Protein AF-A0AAW0X710-F1 (afdb_monomer_lite)

Foldseek 3Di:
DLVVLLCCQQPPQPPVSNVVSLVVLLVVCQVCVVVLLVVDDLVNLLVSLVGPHNNLSNLSSVLSSCLSVVVPPVSLLRNLVRVLVSVLVSCVVVLLDLSSLLSVLVSCVSRVSNQDDQVCLLVSLLSNLVSQQNHDADPDPVSVVSLVSNLSSNVVSVVSHDPVSVLVSVVSLLCSQLDPPPPDGGHLSSLSNLLSDDLVVLLVVLLVQLPDPPRDLSSLLSNLLSLLVSLLSPLVSLVSSLSNNLSNCLSCQQQVVNVSLLVCLQVRLLVLLVSCVPLSSLVSSLSNNLLSLLLVLPDCVSVLVCLVSLLVLLVSLVVVPDPSSVVSNQSVLQSLLLSCVSPDDCCVSCVSVVVSSVVYDHDDPVVSVVSSVVSHRHHPPDDDDDDDDDDPDDDDDDDDDDDDDDDDDDDDDDDPDPPPPVVVVVVVVVVVVPD

Structure (mmCIF, N/CA/C/O backbone):
data_AF-A0AAW0X710-F1
#
_entry.id   AF-A0AAW0X710-F1
#
loop_
_atom_site.group_PDB
_atom_site.id
_atom_site.type_symbol
_atom_site.label_atom_id
_atom_site.label_alt_id
_atom_site.label_comp_id
_atom_site.label_asym_id
_atom_site.label_entity_id
_atom_site.label_seq_id
_atom_site.pdbx_PDB_ins_code
_atom_site.Cartn_x
_atom_site.Cartn_y
_atom_site.Cartn_z
_atom_site.occupancy
_atom_site.B_iso_or_equiv
_atom_site.auth_seq_id
_atom_site.auth_comp_id
_atom_site.auth_asym_id
_atom_site.auth_atom_id
_atom_site.pdbx_PDB_model_num
ATOM 1 N N . ILE A 1 1 ? 33.910 1.035 -27.525 1.00 88.00 1 ILE A N 1
ATOM 2 C CA . ILE A 1 1 ? 33.482 1.580 -26.210 1.00 88.00 1 ILE A CA 1
ATOM 3 C C . ILE A 1 1 ? 32.052 1.187 -25.909 1.00 88.00 1 ILE A C 1
ATOM 5 O O . ILE A 1 1 ? 31.868 0.523 -24.904 1.00 88.00 1 ILE A O 1
ATOM 9 N N . PHE A 1 2 ? 31.072 1.508 -26.765 1.00 93.44 2 PHE A N 1
ATOM 10 C CA . PHE A 1 2 ? 29.702 1.021 -26.560 1.00 93.44 2 PHE A CA 1
ATOM 11 C C . PHE A 1 2 ? 29.637 -0.508 -26.406 1.00 93.44 2 PHE A C 1
ATOM 13 O O . PHE A 1 2 ? 29.078 -0.965 -25.413 1.00 93.44 2 PHE A O 1
ATOM 20 N N . ASP A 1 3 ? 30.299 -1.275 -27.284 1.00 93.25 3 ASP A N 1
ATOM 21 C CA . ASP A 1 3 ? 30.395 -2.740 -27.144 1.00 93.25 3 ASP A CA 1
ATOM 22 C C . ASP A 1 3 ? 31.046 -3.153 -25.822 1.00 93.25 3 ASP A C 1
ATOM 24 O O . ASP A 1 3 ? 30.472 -3.925 -25.072 1.00 93.25 3 ASP A O 1
ATOM 28 N N . THR A 1 4 ? 32.193 -2.565 -25.477 1.00 94.06 4 THR A N 1
ATOM 29 C CA . THR A 1 4 ? 32.912 -2.857 -24.227 1.00 94.06 4 THR A CA 1
ATOM 30 C C . THR A 1 4 ? 32.056 -2.599 -22.983 1.00 94.06 4 THR A C 1
ATOM 32 O O . THR A 1 4 ? 32.053 -3.401 -22.055 1.00 94.06 4 THR A O 1
ATOM 35 N N . CYS A 1 5 ? 31.302 -1.495 -22.947 1.00 94.19 5 CYS A N 1
ATOM 36 C CA . CYS A 1 5 ? 30.387 -1.198 -21.844 1.00 94.19 5 CYS A CA 1
ATOM 37 C C . CYS A 1 5 ? 29.271 -2.246 -21.746 1.00 94.19 5 CYS A C 1
ATOM 39 O O . CYS A 1 5 ? 28.930 -2.679 -20.647 1.00 94.19 5 CYS A O 1
ATOM 41 N N . VAL A 1 6 ? 28.716 -2.661 -22.888 1.00 93.62 6 VAL A N 1
ATOM 42 C CA . VAL A 1 6 ? 27.677 -3.695 -22.952 1.00 93.62 6 VAL A CA 1
ATOM 43 C C . VAL A 1 6 ? 28.229 -5.058 -22.538 1.00 93.62 6 VAL A C 1
ATOM 45 O O . VAL A 1 6 ? 27.596 -5.729 -21.735 1.00 93.62 6 VAL A O 1
ATOM 48 N N . GLU A 1 7 ? 29.419 -5.442 -22.997 1.00 93.38 7 GLU A N 1
ATOM 49 C CA . GLU A 1 7 ? 30.094 -6.680 -22.594 1.00 93.38 7 GLU A CA 1
ATOM 50 C C . GLU A 1 7 ? 30.305 -6.729 -21.079 1.00 93.38 7 GLU A C 1
ATOM 52 O O . GLU A 1 7 ? 29.999 -7.743 -20.451 1.00 93.38 7 GLU A O 1
ATOM 57 N N . ILE A 1 8 ? 30.751 -5.621 -20.472 1.00 93.06 8 ILE A N 1
ATOM 58 C CA . ILE A 1 8 ? 30.878 -5.515 -19.013 1.00 93.06 8 ILE A CA 1
ATOM 59 C C . ILE A 1 8 ? 29.517 -5.733 -18.338 1.00 93.06 8 ILE A C 1
ATOM 61 O O . ILE A 1 8 ? 29.423 -6.489 -17.374 1.00 93.06 8 ILE A O 1
ATOM 65 N N . LEU A 1 9 ? 28.455 -5.120 -18.866 1.00 91.25 9 LEU A N 1
ATOM 66 C CA . LEU A 1 9 ? 27.101 -5.252 -18.328 1.00 91.25 9 LEU A CA 1
ATOM 67 C C . LEU A 1 9 ? 26.531 -6.668 -18.452 1.00 91.25 9 LEU A C 1
ATOM 69 O O . LEU A 1 9 ? 25.836 -7.117 -17.543 1.00 91.25 9 LEU A O 1
ATOM 73 N N . THR A 1 10 ? 26.789 -7.369 -19.555 1.00 91.19 10 THR A N 1
ATOM 74 C CA . THR A 1 10 ? 26.154 -8.663 -19.832 1.00 91.19 10 THR A CA 1
ATOM 75 C C . THR A 1 10 ? 26.964 -9.860 -19.348 1.00 91.19 10 THR A C 1
ATOM 77 O O . THR A 1 10 ? 26.363 -10.886 -19.041 1.00 91.19 10 THR A O 1
ATOM 80 N N . LEU A 1 11 ? 28.297 -9.759 -19.290 1.00 87.25 11 LEU A N 1
ATOM 81 C CA . LEU A 1 11 ? 29.185 -10.899 -19.020 1.00 87.25 11 LEU A CA 1
ATOM 82 C C . LEU A 1 11 ? 29.762 -10.917 -17.602 1.00 87.25 11 LEU A C 1
ATOM 84 O O . LEU A 1 11 ? 30.153 -11.983 -17.131 1.00 87.25 11 LEU A O 1
ATOM 88 N N . TYR A 1 12 ? 29.832 -9.773 -16.918 1.00 84.19 12 TYR A N 1
ATOM 89 C CA . TYR A 1 12 ? 30.481 -9.679 -15.611 1.00 84.19 12 TYR A CA 1
ATOM 90 C C . TYR A 1 12 ? 29.456 -9.489 -14.492 1.00 84.19 12 TYR A C 1
ATOM 92 O O . TYR A 1 12 ? 28.611 -8.599 -14.541 1.00 84.19 12 TYR A O 1
ATOM 100 N N . GLU A 1 13 ? 29.573 -10.283 -13.428 1.00 82.19 13 GLU A N 1
ATOM 101 C CA . GLU A 1 13 ? 28.696 -10.200 -12.247 1.00 82.19 13 GLU A CA 1
ATOM 102 C C . GLU A 1 13 ? 29.095 -9.079 -11.268 1.00 82.19 13 GLU A C 1
ATOM 104 O O . GLU A 1 13 ? 28.418 -8.839 -10.270 1.00 82.19 13 GLU A O 1
ATOM 109 N N . ASN A 1 14 ? 30.205 -8.378 -11.522 1.00 87.81 14 ASN A N 1
ATOM 110 C CA . ASN A 1 14 ? 30.657 -7.300 -10.650 1.00 87.81 14 ASN A CA 1
ATOM 111 C C . ASN A 1 14 ? 29.791 -6.045 -10.843 1.00 87.81 14 ASN A C 1
ATOM 113 O O . ASN A 1 14 ? 29.963 -5.299 -11.810 1.00 87.81 14 ASN A O 1
ATOM 117 N N . GLU A 1 15 ? 28.908 -5.789 -9.878 1.00 85.56 15 GLU A N 1
ATOM 118 C CA . GLU A 1 15 ? 27.978 -4.657 -9.913 1.00 85.56 15 GLU A CA 1
ATOM 119 C C . GLU A 1 15 ? 28.694 -3.299 -10.024 1.00 85.56 15 GLU A C 1
ATOM 121 O O . GLU A 1 15 ? 28.247 -2.427 -10.764 1.00 85.56 15 GLU A O 1
ATOM 126 N N . GLY A 1 16 ? 29.840 -3.119 -9.357 1.00 89.88 16 GLY A N 1
ATOM 127 C CA . GLY A 1 16 ? 30.610 -1.872 -9.418 1.00 89.88 16 GLY A CA 1
ATOM 128 C C . GLY A 1 16 ? 31.185 -1.599 -10.811 1.00 89.88 16 GLY A C 1
ATOM 129 O O . GLY A 1 16 ? 31.091 -0.481 -11.319 1.00 89.88 16 GLY A O 1
ATOM 130 N N . ALA A 1 17 ? 31.725 -2.628 -11.469 1.00 91.12 17 ALA A N 1
ATOM 131 C CA . ALA A 1 17 ? 32.200 -2.523 -12.848 1.00 91.12 17 ALA A CA 1
ATOM 132 C C . ALA A 1 17 ? 31.044 -2.242 -13.821 1.00 91.12 17 ALA A C 1
ATOM 134 O O . ALA A 1 17 ? 31.173 -1.392 -14.702 1.00 91.12 17 ALA A O 1
ATOM 135 N N . ALA A 1 18 ? 29.899 -2.899 -13.628 1.00 91.94 18 ALA A N 1
ATOM 136 C CA . ALA A 1 18 ? 28.701 -2.675 -14.429 1.00 91.94 18 ALA A CA 1
ATOM 137 C C . ALA A 1 18 ? 28.148 -1.246 -14.256 1.00 91.94 18 ALA A C 1
ATOM 139 O O . ALA A 1 18 ? 27.819 -0.587 -15.241 1.00 91.94 18 ALA A O 1
ATOM 140 N N . GLN A 1 19 ? 28.120 -0.707 -13.034 1.00 92.81 19 GLN A N 1
ATOM 141 C CA . GLN A 1 19 ? 27.731 0.686 -12.783 1.00 92.81 19 GLN A CA 1
ATOM 142 C C . GLN A 1 19 ? 28.666 1.682 -13.489 1.00 92.81 19 GLN A C 1
ATOM 144 O O . GLN A 1 19 ? 28.195 2.617 -14.142 1.00 92.81 19 GLN A O 1
ATOM 149 N N . LEU A 1 20 ? 29.984 1.461 -13.423 1.00 93.94 20 LEU A N 1
ATOM 150 C CA . LEU A 1 20 ? 30.962 2.278 -14.149 1.00 93.94 20 LEU A CA 1
ATOM 151 C C . LEU A 1 20 ? 30.779 2.176 -15.668 1.00 93.94 20 LEU A C 1
ATOM 153 O O . LEU A 1 20 ? 30.904 3.182 -16.365 1.00 93.94 20 LEU A O 1
ATOM 157 N N . ALA A 1 21 ? 30.439 0.992 -16.181 1.00 95.25 21 ALA A N 1
ATOM 158 C CA . ALA A 1 21 ? 30.161 0.791 -17.597 1.00 95.25 21 ALA A CA 1
ATOM 159 C C . ALA A 1 21 ? 28.932 1.585 -18.066 1.00 95.25 21 ALA A C 1
ATOM 161 O O . ALA A 1 21 ? 28.996 2.198 -19.130 1.00 95.25 21 ALA A O 1
ATOM 162 N N . VAL A 1 22 ? 27.856 1.646 -17.269 1.00 95.19 22 VAL A N 1
ATOM 163 C CA . VAL A 1 22 ? 26.679 2.490 -17.561 1.00 95.19 22 VAL A CA 1
ATOM 164 C C . VAL A 1 22 ? 27.053 3.972 -17.577 1.00 95.19 22 VAL A C 1
ATOM 166 O O . VAL A 1 22 ? 26.661 4.692 -18.493 1.00 95.19 22 VAL A O 1
ATOM 169 N N . PHE A 1 23 ? 27.837 4.431 -16.597 1.00 94.31 23 PHE A N 1
ATOM 170 C CA . PHE A 1 23 ? 28.281 5.825 -16.536 1.00 94.31 23 PHE A CA 1
ATOM 171 C C . PHE A 1 23 ? 29.143 6.205 -17.748 1.00 94.31 23 PHE A C 1
ATOM 173 O O . PHE A 1 23 ? 28.894 7.218 -18.405 1.00 94.31 23 PHE A O 1
ATOM 180 N N . ALA A 1 24 ? 30.122 5.361 -18.085 1.00 95.06 24 ALA A N 1
ATOM 181 C CA . ALA A 1 24 ? 30.952 5.544 -19.267 1.00 95.06 24 ALA A CA 1
ATOM 182 C C . ALA A 1 24 ? 30.100 5.539 -20.544 1.00 95.06 24 ALA A C 1
ATOM 184 O O . ALA A 1 24 ? 30.262 6.416 -21.389 1.00 95.06 24 ALA A O 1
ATOM 185 N N . PHE A 1 25 ? 29.144 4.613 -20.664 1.00 96.12 25 PHE A N 1
ATOM 186 C CA . PHE A 1 25 ? 28.232 4.562 -21.803 1.00 96.12 25 PHE A CA 1
ATOM 187 C C . PHE A 1 25 ? 27.437 5.865 -21.955 1.00 96.12 25 PHE A C 1
ATOM 189 O O . PHE A 1 25 ? 27.454 6.443 -23.038 1.00 96.12 25 PHE A O 1
ATOM 196 N N . SER A 1 26 ? 26.790 6.348 -20.887 1.00 94.06 26 SER A N 1
ATOM 197 C CA . SER A 1 26 ? 25.975 7.576 -20.903 1.00 94.06 26 SER A CA 1
ATOM 198 C C . SER A 1 26 ? 26.802 8.799 -21.324 1.00 94.06 26 SER A C 1
ATOM 200 O O . SER A 1 26 ? 26.417 9.540 -22.229 1.00 94.06 26 SER A O 1
ATOM 202 N N . SER A 1 27 ? 28.013 8.952 -20.773 1.00 93.88 27 SER A N 1
ATOM 203 C CA . SER A 1 27 ? 28.917 10.039 -21.166 1.00 93.88 27 SER A CA 1
ATOM 204 C C . SER A 1 27 ? 29.248 10.005 -22.664 1.00 93.88 27 SER A C 1
ATOM 206 O O . SER A 1 27 ? 29.157 11.030 -23.341 1.00 93.88 27 SER A O 1
ATOM 208 N N . TRP A 1 28 ? 29.571 8.832 -23.216 1.00 94.44 28 TRP A N 1
ATOM 209 C CA . TRP A 1 28 ? 29.874 8.692 -24.644 1.00 94.44 28 TRP A CA 1
ATOM 210 C C . TRP A 1 28 ? 28.634 8.859 -25.531 1.00 94.44 28 TRP A C 1
ATOM 212 O O . TRP A 1 28 ? 28.719 9.477 -26.593 1.00 94.44 28 TRP A O 1
ATOM 222 N N . ALA A 1 29 ? 27.477 8.366 -25.091 1.00 93.44 29 ALA A N 1
ATOM 223 C CA . ALA A 1 29 ? 26.203 8.501 -25.790 1.00 93.44 29 ALA A CA 1
ATOM 224 C C . ALA A 1 29 ? 25.830 9.979 -26.007 1.00 93.44 29 ALA A C 1
ATOM 226 O O . ALA A 1 29 ? 25.398 10.352 -27.100 1.00 93.44 29 ALA A O 1
ATOM 227 N N . GLY A 1 30 ? 26.095 10.839 -25.017 1.00 90.62 30 GLY A N 1
ATOM 228 C CA . GLY A 1 30 ? 25.885 12.283 -25.129 1.00 90.62 30 GLY A CA 1
ATOM 229 C C . GLY A 1 30 ? 26.778 12.975 -26.166 1.00 90.62 30 GLY A C 1
ATOM 230 O O . GLY A 1 30 ? 26.324 13.903 -26.838 1.00 90.62 30 GLY A O 1
ATOM 231 N N . HIS A 1 31 ? 28.024 12.519 -26.335 1.00 92.94 31 HIS A N 1
ATOM 232 C CA . HIS A 1 31 ? 28.983 13.111 -27.277 1.00 92.94 31 HIS A CA 1
ATOM 233 C C . HIS A 1 31 ? 28.847 12.583 -28.713 1.00 92.94 31 HIS A C 1
ATOM 235 O O . HIS A 1 31 ? 29.109 13.324 -29.659 1.00 92.94 31 HIS A O 1
ATOM 241 N N . TYR A 1 32 ? 28.418 11.331 -28.895 1.00 93.56 32 TYR A N 1
ATOM 242 C CA . TYR A 1 32 ? 28.423 10.642 -30.191 1.00 93.56 32 TYR A CA 1
ATOM 243 C C . TYR A 1 32 ? 27.023 10.178 -30.622 1.00 93.56 32 TYR A C 1
ATOM 245 O O . TYR A 1 32 ? 26.831 9.021 -30.994 1.00 93.56 32 TYR A O 1
ATOM 253 N N . LYS A 1 33 ? 26.036 11.086 -30.612 1.00 90.81 33 LYS A N 1
ATOM 254 C CA . LYS A 1 33 ? 24.622 10.772 -30.908 1.00 90.81 33 LYS A CA 1
ATOM 255 C C . LYS A 1 33 ? 24.385 10.073 -32.255 1.00 90.81 33 LYS A C 1
ATOM 257 O O . LYS A 1 33 ? 23.572 9.160 -32.321 1.00 90.81 33 LYS A O 1
ATOM 262 N N . SER A 1 34 ? 25.090 10.465 -33.321 1.00 90.12 34 SER A N 1
ATOM 263 C CA . SER A 1 34 ? 24.948 9.823 -34.641 1.00 90.12 34 SER A CA 1
ATOM 264 C C . SER A 1 34 ? 25.376 8.354 -34.616 1.00 90.12 34 SER A C 1
ATOM 266 O O . SER A 1 34 ? 24.656 7.490 -35.096 1.00 90.12 34 SER A O 1
ATOM 268 N N . HIS A 1 35 ? 26.506 8.067 -33.970 1.00 92.75 35 HIS A N 1
ATOM 269 C CA . HIS A 1 35 ? 27.006 6.705 -33.809 1.00 92.75 35 HIS A CA 1
ATOM 270 C C . HIS A 1 35 ? 26.117 5.899 -32.860 1.00 92.75 35 HIS A C 1
ATOM 272 O O . HIS A 1 35 ? 25.929 4.707 -33.064 1.00 92.75 35 HIS A O 1
ATOM 278 N N . LEU A 1 36 ? 25.558 6.541 -31.829 1.00 94.00 36 LEU A N 1
ATOM 279 C CA . LEU A 1 36 ? 24.587 5.917 -30.935 1.00 94.00 36 LEU A CA 1
ATOM 280 C C . LEU A 1 36 ? 23.325 5.488 -31.696 1.00 94.00 36 LEU A C 1
ATOM 282 O O . LEU A 1 36 ? 22.848 4.380 -31.480 1.00 94.00 36 LEU A O 1
ATOM 286 N N . ARG A 1 37 ? 22.815 6.331 -32.600 1.00 92.19 37 ARG A N 1
ATOM 287 C CA . ARG A 1 37 ? 21.672 6.012 -33.470 1.00 92.19 37 ARG A CA 1
ATOM 288 C C . ARG A 1 37 ? 21.919 4.750 -34.295 1.00 92.19 37 ARG A C 1
ATOM 290 O O . ARG A 1 37 ? 21.069 3.869 -34.301 1.00 92.19 37 ARG A O 1
ATOM 297 N N . ASP A 1 38 ? 23.087 4.637 -34.920 1.00 92.31 38 ASP A N 1
ATOM 298 C CA . ASP A 1 38 ? 23.435 3.452 -35.716 1.00 92.31 38 ASP A CA 1
ATOM 299 C C . ASP A 1 38 ? 23.712 2.222 -34.832 1.00 92.31 38 ASP A C 1
ATOM 301 O O . ASP A 1 38 ? 23.514 1.080 -35.247 1.00 92.31 38 ASP A O 1
ATOM 305 N N . TYR A 1 39 ? 24.162 2.448 -33.595 1.00 93.62 39 TYR A N 1
ATOM 306 C CA . TYR A 1 39 ? 24.450 1.395 -32.628 1.00 93.62 39 TYR A CA 1
ATOM 307 C C . TYR A 1 39 ? 23.180 0.788 -32.014 1.00 93.62 39 TYR A C 1
ATOM 309 O O . TYR A 1 39 ? 23.106 -0.425 -31.829 1.00 93.62 39 TYR A O 1
ATOM 317 N N . VAL A 1 40 ? 22.178 1.598 -31.667 1.00 93.38 40 VAL A N 1
ATOM 318 C CA . VAL A 1 40 ? 20.956 1.152 -30.974 1.00 93.38 40 VAL A CA 1
ATOM 319 C C . VAL A 1 40 ? 19.947 0.602 -31.990 1.00 93.38 40 VAL A C 1
ATOM 321 O O . VAL A 1 40 ? 18.949 1.240 -32.315 1.00 93.38 40 VAL A O 1
ATOM 324 N N . THR A 1 41 ? 20.202 -0.611 -32.490 1.00 92.69 41 THR A N 1
ATOM 325 C CA . THR A 1 41 ? 19.262 -1.333 -33.367 1.00 92.69 41 THR A CA 1
ATOM 326 C C . THR A 1 41 ? 18.306 -2.226 -32.566 1.00 92.69 41 THR A C 1
ATOM 328 O O . THR A 1 41 ? 18.670 -2.702 -31.483 1.00 92.69 41 THR A O 1
ATOM 331 N N . PRO A 1 42 ? 17.097 -2.520 -33.082 1.00 92.44 42 PRO A N 1
ATOM 332 C CA . PRO A 1 42 ? 16.150 -3.400 -32.400 1.00 92.44 42 PRO A CA 1
ATOM 333 C C . PRO A 1 42 ? 16.713 -4.794 -32.090 1.00 92.44 42 PRO A C 1
ATOM 335 O O . PRO A 1 42 ? 16.497 -5.297 -30.983 1.00 92.44 42 PRO A O 1
ATOM 338 N N . GLU A 1 43 ? 17.468 -5.414 -33.010 1.00 92.94 43 GLU A N 1
ATOM 339 C CA . GLU A 1 43 ? 18.055 -6.740 -32.759 1.00 92.94 43 GLU A CA 1
ATOM 340 C C . GLU A 1 43 ? 19.077 -6.681 -31.627 1.00 92.94 43 GLU A C 1
ATOM 342 O O . GLU A 1 43 ? 19.087 -7.538 -30.740 1.00 92.94 43 GLU A O 1
ATOM 347 N N . ARG A 1 44 ? 19.916 -5.640 -31.626 1.00 94.12 44 ARG A N 1
ATOM 348 C CA . ARG A 1 44 ? 20.966 -5.485 -30.627 1.00 94.12 44 ARG A CA 1
ATOM 349 C C . ARG A 1 44 ? 20.385 -5.221 -29.246 1.00 94.12 44 ARG A C 1
ATOM 351 O O . ARG A 1 44 ? 20.778 -5.896 -28.299 1.00 94.12 44 ARG A O 1
ATOM 358 N N . VAL A 1 45 ? 19.431 -4.296 -29.115 1.00 94.38 45 VAL A N 1
ATOM 359 C CA . VAL A 1 45 ? 18.794 -4.019 -27.817 1.00 94.38 45 VAL A CA 1
ATOM 360 C C . VAL A 1 45 ? 18.100 -5.271 -27.284 1.00 94.38 45 VAL A C 1
ATOM 362 O O . VAL A 1 45 ? 18.265 -5.607 -26.114 1.00 94.38 45 VAL A O 1
ATOM 365 N N . THR A 1 46 ? 17.394 -6.008 -28.143 1.00 93.56 46 THR A N 1
ATOM 366 C CA . THR A 1 46 ? 16.737 -7.265 -27.756 1.00 93.56 46 THR A CA 1
ATOM 367 C C . THR A 1 46 ? 17.749 -8.307 -27.281 1.00 93.56 46 THR A C 1
ATOM 369 O O . THR A 1 46 ? 17.549 -8.921 -26.236 1.00 93.56 46 THR A O 1
ATOM 372 N N . SER A 1 47 ? 18.866 -8.470 -27.996 1.00 93.56 47 SER A N 1
ATOM 373 C CA . SER A 1 47 ? 19.939 -9.391 -27.608 1.00 93.56 47 SER A CA 1
ATOM 374 C C . SER A 1 47 ? 20.587 -9.010 -26.276 1.00 93.56 47 SER A C 1
ATOM 376 O O . SER A 1 47 ? 20.905 -9.891 -25.482 1.00 93.56 47 SER A O 1
ATOM 378 N N . ILE A 1 48 ? 20.790 -7.716 -26.020 1.00 94.31 48 ILE A N 1
ATOM 379 C CA . ILE A 1 48 ? 21.378 -7.224 -24.766 1.00 94.31 48 ILE A CA 1
ATOM 380 C C . ILE A 1 48 ? 20.412 -7.463 -23.608 1.00 94.31 48 ILE A C 1
ATOM 382 O O . ILE A 1 48 ? 20.796 -8.012 -22.576 1.00 94.31 48 ILE A O 1
ATOM 386 N N . LEU A 1 49 ? 19.142 -7.095 -23.796 1.00 93.81 49 LEU A N 1
ATOM 387 C CA . LEU A 1 49 ? 18.107 -7.298 -22.793 1.00 93.81 49 LEU A CA 1
ATOM 388 C C . LEU A 1 49 ? 17.815 -8.774 -22.553 1.00 93.81 49 LEU A C 1
ATOM 390 O O . LEU A 1 49 ? 17.342 -9.087 -21.477 1.00 93.81 49 LEU A O 1
ATOM 394 N N . ALA A 1 50 ? 18.110 -9.695 -23.471 1.00 90.94 50 ALA A N 1
ATOM 395 C CA . ALA A 1 50 ? 17.950 -11.128 -23.217 1.00 90.94 50 ALA A CA 1
ATOM 396 C C . ALA A 1 50 ? 18.861 -11.646 -22.084 1.00 90.94 50 ALA A C 1
ATOM 398 O O . ALA A 1 50 ? 18.551 -12.673 -21.475 1.00 90.94 50 ALA A O 1
ATOM 399 N N . SER A 1 51 ? 19.946 -10.932 -21.757 1.00 88.88 51 SER A N 1
ATOM 400 C CA . SER A 1 51 ? 20.822 -11.289 -20.640 1.00 88.88 51 SER A CA 1
ATOM 401 C C . SER A 1 51 ? 20.066 -11.331 -19.305 1.00 88.88 51 SER A C 1
ATOM 403 O O . SER A 1 51 ? 19.148 -10.547 -19.050 1.00 88.88 51 SER A O 1
ATOM 405 N N . GLN A 1 52 ? 20.446 -12.276 -18.445 1.00 83.44 52 GLN A N 1
ATOM 406 C CA . GLN A 1 52 ? 19.919 -12.397 -17.081 1.00 83.44 52 GLN A CA 1
ATOM 407 C C . GLN A 1 52 ? 20.786 -11.650 -16.055 1.00 83.44 52 GLN A C 1
ATOM 409 O O . GLN A 1 52 ? 20.316 -11.311 -14.968 1.00 83.44 52 GLN A O 1
ATOM 414 N N . SER A 1 53 ? 22.035 -11.344 -16.408 1.00 86.31 53 SER A N 1
ATOM 415 C CA . SER A 1 53 ? 22.968 -10.612 -15.552 1.00 86.31 53 SER A CA 1
ATOM 416 C C . SER A 1 53 ? 22.608 -9.130 -15.494 1.00 86.31 53 SER A C 1
ATOM 418 O O . SER A 1 53 ? 22.233 -8.531 -16.500 1.00 86.31 53 SER A O 1
ATOM 420 N N . ASN A 1 54 ? 22.758 -8.519 -14.315 1.00 90.62 54 ASN A N 1
ATOM 421 C CA . ASN A 1 54 ? 22.632 -7.070 -14.120 1.00 90.62 54 ASN A CA 1
ATOM 422 C C . ASN A 1 54 ? 21.320 -6.453 -14.656 1.00 90.62 54 ASN A C 1
ATOM 424 O O . ASN A 1 54 ? 21.316 -5.300 -15.085 1.00 90.62 54 ASN A O 1
ATOM 428 N N . ALA A 1 55 ? 20.194 -7.179 -14.604 1.00 93.06 55 ALA A N 1
ATOM 429 C CA . ALA A 1 55 ? 18.916 -6.767 -15.204 1.00 93.06 55 ALA A CA 1
ATOM 430 C C . ALA A 1 55 ? 18.489 -5.325 -14.853 1.00 93.06 55 ALA A C 1
ATOM 432 O O . ALA A 1 55 ? 18.040 -4.574 -15.718 1.00 93.06 55 ALA A O 1
ATOM 433 N N . THR A 1 56 ? 18.682 -4.900 -13.600 1.00 94.81 56 THR A N 1
ATOM 434 C CA . THR A 1 56 ? 18.406 -3.519 -13.167 1.00 94.81 56 THR A CA 1
ATOM 435 C C . THR A 1 56 ? 19.288 -2.501 -13.894 1.00 94.81 56 THR A C 1
ATOM 437 O O . THR A 1 56 ? 18.788 -1.474 -14.345 1.00 94.81 56 THR A O 1
ATOM 440 N N . LEU A 1 57 ? 20.590 -2.772 -14.037 1.00 95.69 57 LEU A N 1
ATOM 441 C CA . LEU A 1 57 ? 21.534 -1.879 -14.717 1.00 95.69 57 LEU A CA 1
ATOM 442 C C . LEU A 1 57 ? 21.331 -1.877 -16.234 1.00 95.69 57 LEU A C 1
ATOM 444 O O . LEU A 1 57 ? 21.550 -0.842 -16.854 1.00 95.69 57 LEU A O 1
ATOM 448 N N . LEU A 1 58 ? 20.847 -2.974 -16.823 1.00 95.88 58 LEU A N 1
ATOM 449 C CA . LEU A 1 58 ? 20.449 -3.008 -18.233 1.00 95.88 58 LEU A CA 1
ATOM 450 C C . LEU A 1 58 ? 19.286 -2.048 -18.521 1.00 95.88 58 LEU A C 1
ATOM 452 O O . LEU A 1 58 ? 19.296 -1.374 -19.548 1.00 95.88 58 LEU A O 1
ATOM 456 N N . LEU A 1 59 ? 18.322 -1.909 -17.603 1.00 96.50 59 LEU A N 1
ATOM 457 C CA . LEU A 1 59 ? 17.277 -0.887 -17.736 1.00 96.50 59 LEU A CA 1
ATOM 458 C C . LEU A 1 59 ? 17.832 0.533 -17.612 1.00 96.50 59 LEU A C 1
ATOM 460 O O . LEU A 1 59 ? 17.385 1.425 -18.331 1.00 96.50 59 LEU A O 1
ATOM 464 N N . VAL A 1 60 ? 18.815 0.753 -16.731 1.00 96.38 60 VAL A N 1
ATOM 465 C CA . VAL A 1 60 ? 19.482 2.060 -16.626 1.00 96.38 60 VAL A CA 1
ATOM 466 C C . VAL A 1 60 ? 20.237 2.367 -17.917 1.00 96.38 60 VAL A C 1
ATOM 468 O O . VAL A 1 60 ? 20.053 3.445 -18.466 1.00 96.38 60 VAL A O 1
ATOM 471 N N . TRP A 1 61 ? 21.014 1.417 -18.440 1.00 96.25 61 TRP A N 1
ATOM 472 C CA . TRP A 1 61 ? 21.694 1.538 -19.730 1.00 96.25 61 TRP A CA 1
ATOM 473 C C . TRP A 1 61 ? 20.721 1.901 -20.856 1.00 96.25 61 TRP A C 1
ATOM 475 O O . TRP A 1 61 ? 20.963 2.864 -21.582 1.00 96.25 61 TRP A O 1
ATOM 485 N N . LEU A 1 62 ? 19.599 1.181 -20.961 1.00 96.38 62 LEU A N 1
ATOM 486 C CA . LEU A 1 62 ? 18.585 1.454 -21.976 1.00 96.38 62 LEU A CA 1
ATOM 487 C C . LEU A 1 62 ? 18.007 2.861 -21.812 1.00 96.38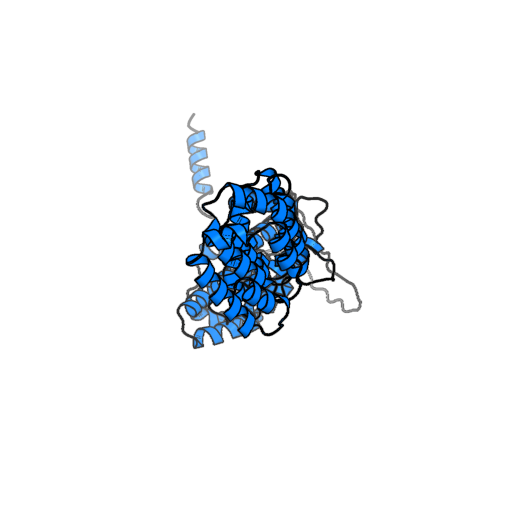 62 LEU A C 1
ATOM 489 O O . LEU A 1 62 ? 17.919 3.601 -22.786 1.00 96.38 62 LEU A O 1
ATOM 493 N N . LYS A 1 63 ? 17.662 3.261 -20.584 1.00 95.69 63 LYS A N 1
ATOM 494 C CA . LYS A 1 63 ? 17.166 4.612 -20.300 1.00 95.69 63 LYS A CA 1
ATOM 495 C C . LYS A 1 63 ? 18.170 5.675 -20.747 1.00 95.69 63 LYS A C 1
ATOM 497 O O . LYS A 1 63 ? 17.780 6.613 -21.428 1.00 95.69 63 LYS A O 1
ATOM 502 N N . GLU A 1 64 ? 19.449 5.524 -20.402 1.00 95.12 64 GLU A N 1
ATOM 503 C CA . GLU A 1 64 ? 20.502 6.469 -20.796 1.00 95.12 64 GLU A CA 1
ATOM 504 C C . GLU A 1 64 ? 20.693 6.522 -22.321 1.00 95.12 64 GLU A C 1
ATOM 506 O O . GLU A 1 64 ? 20.831 7.606 -22.881 1.00 95.12 64 GLU A O 1
ATOM 511 N N . ALA A 1 65 ? 20.626 5.383 -23.020 1.00 94.25 65 ALA A N 1
ATOM 512 C CA . ALA A 1 65 ? 20.667 5.356 -24.483 1.00 94.25 65 ALA A CA 1
ATOM 513 C C . ALA A 1 65 ? 19.496 6.144 -25.093 1.00 94.25 65 ALA A C 1
ATOM 515 O O . ALA A 1 65 ? 19.694 6.994 -25.962 1.00 94.25 65 ALA A O 1
ATOM 516 N N . LEU A 1 66 ? 18.277 5.898 -24.609 1.00 93.56 66 LEU A N 1
ATOM 517 C CA . LEU A 1 66 ? 17.073 6.508 -25.164 1.00 93.56 66 LEU A CA 1
ATOM 518 C C . LEU A 1 66 ? 16.904 7.979 -24.775 1.00 93.56 66 LEU A C 1
ATOM 520 O O . LEU A 1 66 ? 16.382 8.741 -25.583 1.00 93.56 66 LEU A O 1
ATOM 524 N N . CYS A 1 67 ? 17.423 8.425 -23.624 1.00 92.38 67 CYS A N 1
ATOM 525 C CA . CYS A 1 67 ? 17.508 9.849 -23.270 1.00 92.38 67 CYS A CA 1
ATOM 526 C C . CYS A 1 67 ? 18.128 10.691 -24.399 1.00 92.38 67 CYS A C 1
ATOM 528 O O . CYS A 1 67 ? 17.715 11.826 -24.628 1.00 92.38 67 CYS A O 1
ATOM 530 N N . HIS A 1 68 ? 19.122 10.146 -25.105 1.00 91.19 68 HIS A N 1
ATOM 531 C CA . HIS A 1 68 ? 19.825 10.845 -26.180 1.00 91.19 68 HIS A CA 1
ATOM 532 C C . HIS A 1 68 ? 19.188 10.669 -27.564 1.00 91.19 68 HIS A C 1
ATOM 534 O O . HIS A 1 68 ? 19.531 11.433 -28.468 1.00 91.19 68 HIS A O 1
ATOM 540 N N . LEU A 1 69 ? 18.276 9.702 -27.721 1.00 90.38 69 LEU A N 1
ATOM 541 C CA . LEU A 1 69 ? 17.598 9.365 -28.979 1.00 90.38 69 LEU A CA 1
ATOM 542 C C . LEU A 1 69 ? 16.109 9.747 -29.002 1.00 90.38 69 LEU A C 1
ATOM 544 O O . LEU A 1 69 ? 15.472 9.607 -30.037 1.00 90.38 69 LEU A O 1
ATOM 548 N N . ASN A 1 70 ? 15.550 10.250 -27.897 1.00 85.44 70 ASN A N 1
ATOM 549 C CA . ASN A 1 70 ? 14.112 10.509 -27.751 1.00 85.44 70 ASN A CA 1
ATOM 550 C C . ASN A 1 70 ? 13.538 11.515 -28.774 1.00 85.44 70 ASN A C 1
ATOM 552 O O . ASN A 1 70 ? 12.334 11.535 -29.009 1.00 85.44 70 ASN A O 1
ATOM 556 N N . GLU A 1 71 ? 14.388 12.352 -29.376 1.00 86.12 71 GLU A N 1
ATOM 557 C CA . GLU A 1 71 ? 14.003 13.307 -30.426 1.00 86.12 71 GLU A CA 1
ATOM 558 C C . GLU A 1 71 ? 13.869 12.653 -31.818 1.00 86.12 71 GLU A C 1
ATOM 560 O O . GLU A 1 71 ? 13.247 13.233 -32.706 1.00 86.12 71 GLU A O 1
ATOM 565 N N . ASP A 1 72 ? 14.418 11.449 -32.023 1.00 88.81 72 ASP A N 1
ATOM 566 C CA . ASP A 1 72 ? 14.342 10.715 -33.291 1.00 88.81 72 ASP A CA 1
ATOM 567 C C . ASP A 1 72 ? 13.100 9.810 -33.317 1.00 88.81 72 ASP A C 1
ATOM 569 O O . ASP A 1 72 ? 13.096 8.677 -32.822 1.00 88.81 72 ASP A O 1
ATOM 573 N N . ALA A 1 73 ? 12.018 10.333 -33.896 1.00 88.19 73 ALA A N 1
ATOM 574 C CA . ALA A 1 73 ? 10.728 9.651 -33.943 1.00 88.19 73 ALA A CA 1
ATOM 575 C C . ALA A 1 73 ? 10.780 8.299 -34.678 1.00 88.19 73 ALA A C 1
ATOM 577 O O . ALA A 1 73 ? 10.088 7.367 -34.262 1.00 88.19 73 ALA A O 1
ATOM 578 N N . ASP A 1 74 ? 11.602 8.165 -35.723 1.00 88.56 74 ASP A N 1
ATOM 579 C CA . ASP A 1 74 ? 11.669 6.952 -36.545 1.00 88.56 74 ASP A CA 1
ATOM 580 C C . ASP A 1 74 ? 12.307 5.795 -35.766 1.00 88.56 74 ASP A C 1
ATOM 582 O O . ASP A 1 74 ? 11.770 4.679 -35.723 1.00 88.56 74 ASP A O 1
ATOM 586 N N . ILE A 1 75 ? 13.422 6.073 -35.079 1.00 89.25 75 ILE A N 1
ATOM 587 C CA . ILE A 1 75 ? 14.068 5.093 -34.197 1.00 89.25 75 ILE A CA 1
ATOM 588 C C . ILE A 1 75 ? 13.120 4.714 -33.063 1.00 89.25 75 ILE A C 1
ATOM 590 O O . ILE A 1 75 ? 12.918 3.528 -32.801 1.00 89.25 75 ILE A O 1
ATOM 594 N N . MET A 1 76 ? 12.517 5.703 -32.397 1.00 91.31 76 MET A N 1
ATOM 595 C CA . MET A 1 76 ? 11.656 5.450 -31.243 1.00 91.31 76 MET A CA 1
ATOM 596 C C . MET A 1 76 ? 10.414 4.636 -31.617 1.00 91.31 76 MET A C 1
ATOM 598 O O . MET A 1 76 ? 10.040 3.740 -30.862 1.00 91.31 76 MET A O 1
ATOM 602 N N . CYS A 1 77 ? 9.811 4.874 -32.787 1.00 89.88 77 CYS A N 1
ATOM 603 C CA . CYS A 1 77 ? 8.704 4.054 -33.285 1.00 89.88 77 CYS A CA 1
ATOM 604 C C . CYS A 1 77 ? 9.134 2.603 -33.528 1.00 89.88 77 CYS A C 1
ATOM 606 O O . CYS A 1 77 ? 8.430 1.676 -33.124 1.00 89.88 77 CYS A O 1
ATOM 608 N N . THR A 1 78 ? 10.300 2.402 -34.145 1.00 90.56 78 THR A N 1
ATOM 609 C CA . THR A 1 78 ? 10.834 1.063 -34.435 1.00 90.56 78 THR A CA 1
ATOM 610 C C . THR A 1 78 ? 11.163 0.305 -33.146 1.00 90.56 78 THR A C 1
ATOM 612 O O . THR A 1 78 ? 10.796 -0.860 -32.985 1.00 90.56 78 THR A O 1
ATOM 615 N N . LEU A 1 79 ? 11.813 0.973 -32.189 1.00 91.81 79 LEU A N 1
ATOM 616 C CA . LEU A 1 79 ? 12.153 0.386 -30.895 1.00 91.81 79 LEU A CA 1
ATOM 617 C C . LEU A 1 79 ? 10.907 0.089 -30.058 1.00 91.81 79 LEU A C 1
ATOM 619 O O . LEU A 1 79 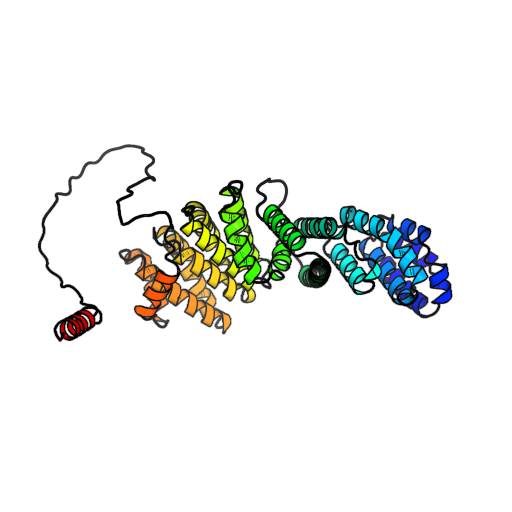? 10.840 -0.981 -29.461 1.00 91.81 79 LEU A O 1
ATOM 623 N N . ALA A 1 80 ? 9.906 0.972 -30.033 1.00 90.94 80 ALA A N 1
ATOM 624 C CA . ALA A 1 80 ? 8.687 0.767 -29.248 1.00 90.94 80 ALA A CA 1
ATOM 625 C C . ALA A 1 80 ? 7.957 -0.535 -29.618 1.00 90.94 80 ALA A C 1
ATOM 627 O O . ALA A 1 80 ? 7.531 -1.270 -28.727 1.00 90.94 80 ALA A O 1
ATOM 628 N N . GLN A 1 81 ? 7.872 -0.861 -30.913 1.00 87.38 81 GLN A N 1
ATOM 629 C CA . GLN A 1 81 ? 7.212 -2.082 -31.392 1.00 87.38 81 GLN A CA 1
ATOM 630 C C . GLN A 1 81 ? 7.892 -3.364 -30.897 1.00 87.38 81 GLN A C 1
ATOM 632 O O . GLN A 1 81 ? 7.218 -4.338 -30.569 1.00 87.38 81 GLN A O 1
ATOM 637 N N . VAL A 1 82 ? 9.225 -3.372 -30.834 1.00 89.88 82 VAL A N 1
ATOM 638 C CA . VAL A 1 82 ? 9.995 -4.552 -30.416 1.00 89.88 82 VAL A CA 1
ATOM 639 C C . VAL A 1 82 ? 10.114 -4.623 -28.894 1.00 89.88 82 VAL A C 1
ATOM 641 O O . VAL A 1 82 ? 9.971 -5.692 -28.297 1.00 89.88 82 VAL A O 1
ATOM 644 N N . LEU A 1 83 ? 10.346 -3.482 -28.243 1.00 92.62 83 LEU A N 1
ATOM 645 C CA . LEU A 1 83 ? 10.622 -3.423 -26.812 1.00 92.62 83 LEU A CA 1
ATOM 646 C C . LEU A 1 83 ? 9.400 -3.677 -25.941 1.00 92.62 83 LEU A C 1
ATOM 648 O O . LEU A 1 83 ? 9.586 -4.131 -24.816 1.00 92.62 83 LEU A O 1
ATOM 652 N N . GLU A 1 84 ? 8.177 -3.459 -26.429 1.00 90.50 84 GLU A N 1
ATOM 653 C CA . GLU A 1 84 ? 6.977 -3.757 -25.642 1.00 90.50 84 GLU A CA 1
ATOM 654 C C . GLU A 1 84 ? 6.985 -5.213 -25.145 1.00 90.50 84 GLU A C 1
ATOM 656 O O . GLU A 1 84 ? 6.918 -5.460 -23.939 1.00 90.50 84 GLU A O 1
ATOM 661 N N . GLY A 1 85 ? 7.142 -6.184 -26.049 1.00 90.75 85 GLY A N 1
ATOM 662 C CA . GLY A 1 85 ? 7.165 -7.603 -25.682 1.00 90.75 85 GLY A CA 1
ATOM 663 C C . GLY A 1 85 ? 8.365 -7.971 -24.803 1.00 90.75 85 GLY A C 1
ATOM 664 O O . GLY A 1 85 ? 8.227 -8.725 -23.837 1.00 90.75 85 GLY A O 1
ATOM 665 N N . VAL A 1 86 ? 9.537 -7.401 -25.094 1.00 93.88 86 VAL A N 1
ATOM 666 C CA . VAL A 1 86 ? 10.777 -7.668 -24.347 1.00 93.88 86 VAL A CA 1
ATOM 667 C C . VAL A 1 86 ? 10.677 -7.158 -22.909 1.00 93.88 86 VAL A C 1
ATOM 669 O O . VAL A 1 86 ? 10.970 -7.901 -21.972 1.00 93.88 86 VAL A O 1
ATOM 672 N N . LEU A 1 87 ? 10.213 -5.922 -22.709 1.00 95.12 87 LEU A N 1
ATOM 673 C CA . LEU A 1 87 ? 10.066 -5.316 -21.385 1.00 95.12 87 LEU A CA 1
ATOM 674 C C . LEU A 1 87 ? 8.958 -5.992 -20.569 1.00 95.12 87 LEU A C 1
ATOM 676 O O . LEU A 1 87 ? 9.113 -6.158 -19.359 1.00 95.12 87 LEU A O 1
ATOM 680 N N . GLN A 1 88 ? 7.871 -6.437 -21.207 1.00 93.69 88 GLN A N 1
ATOM 681 C CA . GLN A 1 88 ? 6.832 -7.227 -20.537 1.00 93.69 88 GLN A CA 1
ATOM 682 C C . GLN A 1 88 ? 7.359 -8.582 -20.051 1.00 93.69 88 GLN A C 1
ATOM 684 O O . GLN A 1 88 ? 7.104 -8.970 -18.909 1.00 93.69 88 GLN A O 1
ATOM 689 N N . ASN A 1 89 ? 8.130 -9.288 -20.882 1.00 93.19 89 ASN A N 1
ATOM 690 C CA . ASN A 1 89 ? 8.762 -10.544 -20.479 1.00 93.19 89 ASN A CA 1
ATOM 691 C C . ASN A 1 89 ? 9.777 -10.316 -19.355 1.00 93.19 89 ASN A C 1
ATOM 693 O O . ASN A 1 89 ? 9.768 -11.046 -18.366 1.00 93.19 89 ASN A O 1
ATOM 697 N N . LYS A 1 90 ? 10.571 -9.243 -19.431 1.00 94.38 90 LYS A N 1
ATOM 698 C CA . LYS A 1 90 ? 11.505 -8.888 -18.360 1.00 94.38 90 LYS A CA 1
ATOM 699 C C . LYS A 1 90 ? 10.839 -8.487 -17.056 1.00 94.38 90 LYS A C 1
ATOM 701 O O . LYS A 1 90 ? 11.345 -8.845 -15.997 1.00 94.38 90 LYS A O 1
ATOM 706 N N . LEU A 1 91 ? 9.683 -7.828 -17.101 1.00 95.88 91 LEU A N 1
ATOM 707 C CA . LEU A 1 91 ? 8.878 -7.618 -15.902 1.00 95.88 91 LEU A CA 1
ATOM 708 C C . LEU A 1 91 ? 8.427 -8.952 -15.294 1.00 95.88 91 LEU A C 1
ATOM 710 O O . LEU A 1 91 ? 8.466 -9.100 -14.079 1.00 95.88 91 LEU A O 1
ATOM 714 N N . ARG A 1 92 ? 8.043 -9.941 -16.107 1.00 93.81 92 ARG A N 1
ATOM 715 C CA . ARG A 1 92 ? 7.649 -11.264 -15.599 1.00 93.81 92 ARG A CA 1
ATOM 716 C C . ARG A 1 92 ? 8.821 -12.023 -14.967 1.00 93.81 92 ARG A C 1
ATOM 718 O O . ARG A 1 92 ? 8.629 -12.673 -13.947 1.00 93.81 92 ARG A O 1
ATOM 725 N N . GLU A 1 93 ? 10.013 -11.933 -15.553 1.00 93.25 93 GLU A N 1
ATOM 726 C CA . GLU A 1 93 ? 11.224 -12.614 -15.067 1.00 93.25 93 GLU A CA 1
ATOM 727 C C . GLU A 1 93 ? 11.818 -11.947 -13.816 1.00 93.25 93 GLU A C 1
ATOM 729 O O . GLU A 1 93 ? 12.148 -12.620 -12.842 1.00 93.25 93 GLU A O 1
ATOM 734 N N . CYS A 1 94 ? 11.952 -10.618 -13.829 1.00 94.44 94 CYS A N 1
ATOM 735 C CA . CYS A 1 94 ? 12.697 -9.857 -12.819 1.00 94.44 94 CYS A CA 1
ATOM 736 C C . CYS A 1 94 ? 11.797 -9.017 -11.895 1.00 94.44 94 CYS A C 1
ATOM 738 O O . CYS A 1 94 ? 12.290 -8.294 -11.025 1.00 94.44 94 CYS A O 1
ATOM 740 N N . GLY A 1 95 ? 10.476 -9.111 -12.054 1.00 93.12 95 GLY A N 1
ATOM 741 C CA . GLY A 1 95 ? 9.491 -8.302 -11.337 1.00 93.12 95 GLY A CA 1
ATOM 742 C C . GLY A 1 95 ? 9.403 -8.555 -9.837 1.00 93.12 95 GLY A C 1
ATOM 743 O O . GLY A 1 95 ? 8.745 -7.785 -9.155 1.00 93.12 95 GLY A O 1
ATOM 744 N N . GLY A 1 96 ? 10.080 -9.568 -9.291 1.00 92.69 96 GLY A N 1
ATOM 745 C CA . GLY A 1 96 ? 10.207 -9.740 -7.838 1.00 92.69 96 GLY A CA 1
ATOM 746 C C . GLY A 1 96 ? 11.107 -8.690 -7.164 1.00 92.69 96 GLY A C 1
ATOM 747 O O . GLY A 1 96 ? 11.103 -8.562 -5.941 1.00 92.69 96 GLY A O 1
ATOM 748 N N . SER A 1 97 ? 11.883 -7.918 -7.936 1.00 94.38 97 SER A N 1
ATOM 749 C CA . SER A 1 97 ? 12.788 -6.886 -7.420 1.00 94.38 97 SER A CA 1
ATOM 750 C C . SER A 1 97 ? 12.176 -5.488 -7.512 1.00 94.38 97 SER A C 1
ATOM 752 O O . SER A 1 97 ? 11.973 -4.954 -8.602 1.00 94.38 97 SER A O 1
ATOM 754 N N . SER A 1 98 ? 11.969 -4.836 -6.363 1.00 95.88 98 SER A N 1
ATOM 755 C CA . SER A 1 98 ? 11.472 -3.450 -6.327 1.00 95.88 98 SER A CA 1
ATOM 756 C C . SER A 1 98 ? 12.396 -2.462 -7.046 1.00 95.88 98 SER A C 1
ATOM 758 O O . SER A 1 98 ? 11.912 -1.536 -7.693 1.00 95.88 98 SER A O 1
ATOM 760 N N . ALA A 1 99 ? 13.714 -2.686 -6.994 1.00 95.75 99 ALA A N 1
ATOM 761 C CA . ALA A 1 99 ? 14.695 -1.859 -7.691 1.00 95.75 99 ALA A CA 1
ATOM 762 C C . ALA A 1 99 ? 14.546 -1.977 -9.214 1.00 95.75 99 ALA A C 1
ATOM 764 O O . ALA A 1 99 ? 14.537 -0.964 -9.912 1.00 95.75 99 ALA A O 1
ATOM 765 N N . PHE A 1 100 ? 14.371 -3.201 -9.725 1.00 96.69 100 PHE A N 1
ATOM 766 C CA . PHE A 1 100 ? 14.151 -3.445 -11.150 1.00 96.69 100 PHE A CA 1
ATOM 767 C C . PHE A 1 100 ? 12.877 -2.745 -11.637 1.00 96.69 100 PHE A C 1
ATOM 769 O O . PHE A 1 100 ? 12.916 -1.972 -12.592 1.00 96.69 100 PHE A O 1
ATOM 776 N N . VAL A 1 101 ? 11.758 -2.955 -10.936 1.00 97.88 101 VAL A N 1
ATOM 777 C CA . VAL A 1 101 ? 10.465 -2.361 -11.304 1.00 97.88 101 VAL A CA 1
ATOM 778 C C . VAL A 1 101 ? 10.511 -0.829 -11.228 1.00 97.88 101 VAL A C 1
ATOM 780 O O . VAL A 1 101 ? 9.942 -0.155 -12.084 1.00 97.88 101 VAL A O 1
ATOM 783 N N . ALA A 1 102 ? 11.244 -0.258 -10.267 1.00 97.94 102 ALA A N 1
ATOM 784 C CA . ALA A 1 102 ? 11.466 1.184 -10.203 1.00 97.94 102 ALA A CA 1
ATOM 785 C C . ALA A 1 102 ? 12.281 1.712 -11.392 1.00 97.94 102 ALA A C 1
ATOM 787 O O . ALA A 1 102 ? 11.917 2.737 -11.958 1.00 97.94 102 ALA A O 1
ATOM 788 N N . LYS A 1 103 ? 13.338 1.010 -11.827 1.00 97.44 103 LYS A N 1
ATOM 789 C CA . LYS A 1 103 ? 14.098 1.399 -13.031 1.00 97.44 103 LYS A CA 1
ATOM 790 C C . LYS A 1 103 ? 13.307 1.239 -14.317 1.00 97.44 103 LYS A C 1
ATOM 792 O O . LYS A 1 103 ? 13.475 2.048 -15.226 1.00 97.44 103 LYS A O 1
ATOM 797 N N . LEU A 1 104 ? 12.391 0.279 -14.365 1.00 97.88 104 LEU A N 1
ATOM 798 C CA . LEU A 1 104 ? 11.434 0.165 -15.458 1.00 97.88 104 LEU A CA 1
ATOM 799 C C . LEU A 1 104 ? 10.458 1.353 -15.471 1.00 97.88 104 LEU A C 1
ATOM 801 O O . LEU A 1 104 ? 10.180 1.914 -16.526 1.00 97.88 104 LEU A O 1
ATOM 805 N N . ALA A 1 105 ? 9.975 1.777 -14.302 1.00 98.00 105 ALA A N 1
ATOM 806 C CA . ALA A 1 105 ? 9.146 2.972 -14.180 1.00 98.00 105 ALA A CA 1
ATOM 807 C C . ALA A 1 105 ? 9.897 4.253 -14.580 1.00 98.00 105 ALA A C 1
ATOM 809 O O . ALA A 1 105 ? 9.352 5.060 -15.332 1.00 98.00 105 ALA A O 1
ATOM 810 N N . ASP A 1 106 ? 11.153 4.409 -14.150 1.00 96.88 106 ASP A N 1
ATOM 811 C CA . ASP A 1 106 ? 12.014 5.529 -14.549 1.00 96.88 106 ASP A CA 1
ATOM 812 C C . ASP A 1 106 ? 12.219 5.553 -16.082 1.00 96.88 106 ASP A C 1
ATOM 814 O O . ASP A 1 106 ? 12.189 6.622 -16.690 1.00 96.88 106 ASP A O 1
ATOM 818 N N . LEU A 1 107 ? 12.379 4.384 -16.721 1.00 96.56 107 LEU A N 1
ATOM 819 C CA . LEU A 1 107 ? 12.477 4.251 -18.180 1.00 96.56 107 LEU A CA 1
ATOM 820 C C . LEU A 1 107 ? 11.218 4.759 -18.892 1.00 96.56 107 LEU A C 1
ATOM 822 O O . LEU A 1 107 ? 11.321 5.578 -19.803 1.00 96.56 107 LEU A O 1
ATOM 826 N N . TYR A 1 108 ? 10.035 4.318 -18.462 1.00 95.94 108 TYR A N 1
ATOM 827 C CA . TYR A 1 108 ? 8.775 4.769 -19.059 1.00 95.94 108 TYR A CA 1
ATOM 828 C C . TYR A 1 108 ? 8.489 6.253 -18.820 1.00 95.94 108 TYR A C 1
ATOM 830 O O . TYR A 1 108 ? 7.854 6.889 -19.657 1.00 95.94 108 TYR A O 1
ATOM 838 N N . ALA A 1 109 ? 8.962 6.816 -17.706 1.00 94.44 109 ALA A N 1
ATOM 839 C CA . ALA A 1 109 ? 8.833 8.245 -17.439 1.00 94.44 109 ALA A CA 1
ATOM 840 C C . ALA A 1 109 ? 9.659 9.094 -18.421 1.00 94.44 109 ALA A C 1
ATOM 842 O O . ALA A 1 109 ? 9.212 10.162 -18.832 1.00 94.44 109 ALA A O 1
ATOM 843 N N . VAL A 1 110 ? 10.846 8.617 -18.813 1.00 92.25 110 VAL A N 1
ATOM 844 C CA . VAL A 1 110 ? 11.710 9.288 -19.800 1.00 92.25 110 VAL A CA 1
ATOM 845 C C . VAL A 1 110 ? 11.223 9.055 -21.231 1.00 92.25 110 VAL A C 1
ATOM 847 O O . VAL A 1 110 ? 11.231 9.984 -22.039 1.00 92.25 110 VAL A O 1
ATOM 850 N N . CYS A 1 111 ? 10.775 7.837 -21.540 1.00 92.50 111 CYS A N 1
ATOM 851 C CA . CYS A 1 111 ? 10.338 7.435 -22.877 1.00 92.50 111 CYS A CA 1
ATOM 852 C C . CYS A 1 111 ? 8.888 6.917 -22.864 1.00 92.50 111 CYS A C 1
ATOM 854 O O . CYS A 1 111 ? 8.665 5.705 -22.957 1.00 92.50 111 CYS A O 1
ATOM 856 N N . PRO A 1 112 ? 7.879 7.812 -22.806 1.00 91.12 112 PRO A N 1
ATOM 857 C CA . PRO A 1 112 ? 6.469 7.416 -22.788 1.00 91.12 112 PRO A CA 1
ATOM 858 C C . PRO A 1 112 ? 6.013 6.658 -24.041 1.00 91.12 112 PRO A C 1
ATOM 860 O O . PRO A 1 112 ? 5.027 5.930 -23.990 1.00 91.12 112 PRO A O 1
ATOM 863 N N . THR A 1 113 ? 6.728 6.797 -25.161 1.00 90.44 113 THR A N 1
ATOM 864 C CA . THR A 1 113 ? 6.472 6.061 -26.412 1.00 90.44 113 THR A CA 1
ATOM 865 C C . THR A 1 113 ? 6.620 4.548 -26.262 1.00 90.44 113 THR A C 1
ATOM 867 O O . THR A 1 113 ? 6.033 3.810 -27.047 1.00 90.44 113 THR A O 1
ATOM 870 N N . LEU A 1 114 ? 7.357 4.081 -25.247 1.00 92.62 114 LEU A N 1
ATOM 871 C CA . LEU A 1 114 ? 7.508 2.657 -24.945 1.00 92.62 114 LEU A CA 1
ATOM 872 C C . LEU A 1 114 ? 6.358 2.084 -24.112 1.00 92.62 114 LEU A C 1
ATOM 874 O O . LEU A 1 114 ? 6.315 0.871 -23.911 1.00 92.62 114 LEU A O 1
ATOM 878 N N . LEU A 1 115 ? 5.471 2.927 -23.568 1.00 92.81 115 LEU A N 1
ATOM 879 C CA . LEU A 1 115 ? 4.377 2.455 -22.722 1.00 92.81 115 LEU A CA 1
ATOM 880 C C . LEU A 1 115 ? 3.556 1.378 -23.448 1.00 92.81 115 LEU A C 1
ATOM 882 O O . LEU A 1 115 ? 3.317 1.506 -24.651 1.00 92.81 115 LEU A O 1
ATOM 886 N N . PRO A 1 116 ? 3.046 0.367 -22.718 1.00 92.69 116 PRO A N 1
ATOM 887 C CA . PRO A 1 116 ? 2.215 -0.670 -23.310 1.00 92.69 116 PRO A CA 1
ATOM 888 C C . PRO A 1 116 ? 1.056 -0.090 -24.121 1.00 92.69 116 PRO A C 1
ATOM 890 O O . PRO A 1 116 ? 0.418 0.903 -23.719 1.00 92.69 116 PRO A O 1
ATOM 893 N N . GLN A 1 117 ? 0.770 -0.744 -25.243 1.00 89.69 117 GLN A N 1
ATOM 894 C CA . GLN A 1 117 ? -0.305 -0.363 -26.148 1.00 89.69 117 GLN A CA 1
ATOM 895 C C . GLN A 1 117 ? -1.667 -0.439 -25.441 1.00 89.69 117 GLN A C 1
ATOM 897 O O . GLN A 1 117 ? -1.829 -1.184 -24.472 1.00 89.69 117 GLN A O 1
ATOM 902 N N . PRO A 1 118 ? -2.694 0.294 -25.910 1.00 88.50 118 PRO A N 1
ATOM 903 C CA . PRO A 1 118 ? -3.987 0.352 -25.223 1.00 88.50 118 PRO A CA 1
ATOM 904 C C . PRO A 1 118 ? -4.609 -1.021 -24.910 1.00 88.50 118 PRO A C 1
ATOM 906 O O . PRO A 1 118 ? -5.189 -1.196 -23.845 1.00 88.50 118 PRO A O 1
ATOM 909 N N . HIS A 1 119 ? -4.441 -2.007 -25.797 1.00 88.19 119 HIS A N 1
ATOM 910 C CA . HIS A 1 119 ? -5.006 -3.352 -25.645 1.00 88.19 119 HIS A CA 1
ATOM 911 C C . HIS A 1 119 ? -4.233 -4.260 -24.663 1.00 88.19 119 HIS A C 1
ATOM 913 O O . HIS A 1 119 ? -4.803 -5.223 -24.158 1.00 88.19 119 HIS A O 1
ATOM 919 N N . THR A 1 120 ? -2.963 -3.965 -24.360 1.00 91.38 120 THR A N 1
ATOM 920 C CA . THR A 1 120 ? -2.124 -4.713 -23.396 1.00 91.38 120 THR A CA 1
ATOM 921 C C . THR A 1 120 ? -1.973 -3.990 -22.057 1.00 91.38 120 THR A C 1
ATOM 923 O O . THR A 1 120 ? -1.597 -4.602 -21.054 1.00 91.38 120 THR A O 1
ATOM 926 N N . ARG A 1 121 ? -2.291 -2.691 -22.009 1.00 93.25 121 ARG A N 1
ATOM 927 C CA . ARG A 1 121 ? -2.072 -1.806 -20.857 1.00 93.25 121 ARG A CA 1
ATOM 928 C C . ARG A 1 121 ? -2.724 -2.291 -19.569 1.00 93.25 121 ARG A C 1
ATOM 930 O O . ARG A 1 121 ? -2.090 -2.224 -18.515 1.00 93.25 121 ARG A O 1
ATOM 937 N N . LEU A 1 122 ? -3.951 -2.805 -19.633 1.00 94.88 122 LEU A N 1
ATOM 938 C CA . LEU A 1 122 ? -4.630 -3.354 -18.458 1.00 94.88 122 LEU A CA 1
ATOM 939 C C . LEU A 1 122 ? -3.887 -4.581 -17.912 1.00 94.88 122 LEU A C 1
ATOM 941 O O . LEU A 1 122 ? -3.548 -4.625 -16.730 1.00 94.88 122 LEU A O 1
ATOM 945 N N . THR A 1 123 ? -3.570 -5.543 -18.781 1.00 94.94 123 THR A N 1
ATOM 946 C CA . THR A 1 123 ? -2.824 -6.759 -18.420 1.00 94.94 123 THR A CA 1
ATOM 947 C C . THR A 1 123 ? -1.459 -6.422 -17.827 1.00 94.94 123 THR A C 1
ATOM 949 O O . THR A 1 123 ? -1.060 -7.001 -16.814 1.00 94.94 123 THR A O 1
ATOM 952 N N . PHE A 1 124 ? -0.760 -5.442 -18.403 1.00 96.00 124 PHE A N 1
ATOM 953 C CA . PHE A 1 124 ? 0.500 -4.944 -17.863 1.00 96.00 124 PHE A CA 1
ATOM 954 C C . PHE A 1 124 ? 0.327 -4.327 -16.471 1.00 96.00 124 PHE A C 1
ATOM 956 O O . PHE A 1 124 ? 1.079 -4.654 -15.556 1.00 96.00 124 PHE A O 1
ATOM 963 N N . THR A 1 125 ? -0.694 -3.487 -16.288 1.00 96.56 125 THR A N 1
ATOM 964 C CA . THR A 1 125 ? -1.002 -2.837 -15.003 1.00 96.56 125 THR A CA 1
ATOM 965 C C . THR A 1 125 ? -1.277 -3.871 -13.910 1.00 96.56 125 THR A C 1
ATOM 967 O O . THR A 1 125 ? -0.733 -3.776 -12.812 1.00 96.56 125 THR A O 1
ATOM 970 N N . VAL A 1 126 ? -2.061 -4.908 -14.215 1.00 96.38 126 VAL A N 1
ATOM 971 C CA . VAL A 1 126 ? -2.341 -6.005 -13.276 1.00 96.38 126 VAL A CA 1
ATOM 972 C C . VAL A 1 126 ? -1.086 -6.841 -13.004 1.00 96.38 126 VAL A C 1
ATOM 974 O O . VAL A 1 126 ? -0.835 -7.220 -11.861 1.00 96.38 126 VAL A O 1
ATOM 977 N N . THR A 1 127 ? -0.252 -7.098 -14.015 1.00 96.75 127 THR A N 1
ATOM 978 C CA . THR A 1 127 ? 1.035 -7.795 -13.832 1.00 96.75 127 THR A CA 1
ATOM 979 C C . THR A 1 127 ? 1.949 -7.010 -12.891 1.00 96.75 127 THR A C 1
ATOM 981 O O . THR A 1 127 ? 2.496 -7.579 -11.952 1.00 96.75 127 THR A O 1
ATOM 984 N N . LEU A 1 128 ? 2.038 -5.692 -13.073 1.00 97.44 128 LEU A N 1
ATOM 985 C CA . LEU A 1 128 ? 2.801 -4.796 -12.209 1.00 97.44 128 LEU A CA 1
ATOM 986 C C . LEU A 1 128 ? 2.312 -4.844 -10.751 1.00 97.44 128 LEU A C 1
ATOM 988 O O . LEU A 1 128 ? 3.130 -4.916 -9.837 1.00 97.44 128 LEU A O 1
ATOM 992 N N . MET A 1 129 ? 0.995 -4.856 -10.520 1.00 96.56 129 MET A N 1
ATOM 993 C CA . MET A 1 129 ? 0.428 -5.004 -9.171 1.00 96.56 129 MET A CA 1
ATOM 994 C C . MET A 1 129 ? 0.801 -6.349 -8.532 1.00 96.56 129 MET A C 1
ATOM 996 O O . MET A 1 129 ? 1.159 -6.385 -7.357 1.00 96.56 129 MET A O 1
ATOM 1000 N N . ASN A 1 130 ? 0.784 -7.443 -9.302 1.00 95.69 130 ASN A N 1
ATOM 1001 C CA . ASN A 1 130 ? 1.234 -8.755 -8.826 1.00 95.69 130 ASN A CA 1
ATOM 1002 C C . ASN A 1 130 ? 2.732 -8.760 -8.482 1.00 95.69 130 ASN A C 1
ATOM 1004 O O . ASN A 1 130 ? 3.120 -9.310 -7.454 1.00 95.69 130 ASN A O 1
ATOM 1008 N N . CYS A 1 131 ? 3.568 -8.094 -9.285 1.00 96.38 131 CYS A N 1
ATOM 1009 C CA . CYS A 1 131 ? 4.985 -7.907 -8.977 1.00 96.38 131 CYS A CA 1
ATOM 1010 C C . CYS A 1 131 ? 5.172 -7.189 -7.632 1.00 96.38 131 CYS A C 1
ATOM 1012 O O . CYS A 1 131 ? 5.867 -7.709 -6.760 1.00 96.38 131 CYS A O 1
ATOM 1014 N N . VAL A 1 132 ? 4.485 -6.058 -7.418 1.00 96.44 132 VAL A N 1
ATOM 1015 C CA . VAL A 1 132 ? 4.549 -5.306 -6.150 1.00 96.44 132 VAL A CA 1
ATOM 1016 C C . VAL A 1 132 ? 4.105 -6.161 -4.966 1.00 96.44 132 VAL A C 1
ATOM 1018 O O . VAL A 1 132 ? 4.754 -6.147 -3.923 1.00 96.44 132 VAL A O 1
ATOM 1021 N N . ALA A 1 133 ? 3.038 -6.941 -5.128 1.00 95.19 133 ALA A N 1
ATOM 1022 C CA . ALA A 1 133 ? 2.547 -7.845 -4.096 1.00 95.19 133 ALA A CA 1
ATOM 1023 C C . ALA A 1 133 ? 3.545 -8.955 -3.734 1.00 95.19 133 ALA A C 1
ATOM 1025 O O . ALA A 1 133 ? 3.551 -9.403 -2.591 1.00 95.19 133 ALA A O 1
ATOM 1026 N N . SER A 1 134 ? 4.386 -9.365 -4.687 1.00 93.69 134 SER A N 1
ATOM 1027 C CA . SER A 1 134 ? 5.398 -10.417 -4.524 1.00 93.69 134 SER A CA 1
ATOM 1028 C C . SER A 1 134 ? 6.751 -9.929 -3.998 1.00 93.69 134 SER A C 1
ATOM 1030 O O . SER A 1 134 ? 7.645 -10.745 -3.769 1.00 93.69 134 SER A O 1
ATOM 1032 N N . PHE A 1 135 ? 6.941 -8.614 -3.827 1.00 93.81 135 PHE A N 1
ATOM 1033 C CA . PHE A 1 135 ? 8.204 -8.089 -3.317 1.00 93.81 135 PHE A CA 1
ATOM 1034 C C . PHE A 1 135 ? 8.527 -8.673 -1.932 1.00 93.81 135 PHE A C 1
ATOM 1036 O O . PHE A 1 135 ? 7.628 -8.796 -1.094 1.00 93.81 135 PHE A O 1
ATOM 1043 N N . PRO A 1 136 ? 9.810 -8.943 -1.631 1.00 89.31 136 PRO A N 1
ATOM 1044 C CA . PRO A 1 136 ? 10.226 -9.287 -0.279 1.00 89.31 136 PRO A CA 1
ATOM 1045 C C . PRO A 1 136 ? 9.783 -8.223 0.728 1.00 89.31 136 PRO A C 1
ATOM 1047 O O . PRO A 1 136 ? 9.751 -7.028 0.408 1.00 89.31 136 PRO A O 1
ATOM 1050 N N . THR A 1 137 ? 9.482 -8.644 1.957 1.00 83.81 137 THR A N 1
ATOM 1051 C CA . THR A 1 137 ? 9.086 -7.730 3.034 1.00 83.81 137 THR A CA 1
ATOM 1052 C C . THR A 1 137 ? 10.124 -6.611 3.187 1.00 83.81 137 THR A C 1
ATOM 1054 O O . THR A 1 137 ? 11.305 -6.907 3.398 1.00 83.81 137 THR A O 1
ATOM 1057 N N . PRO A 1 138 ? 9.731 -5.326 3.073 1.00 83.38 138 PRO A N 1
ATOM 1058 C CA . PRO A 1 138 ? 10.682 -4.223 3.077 1.00 83.38 138 PRO A CA 1
ATOM 1059 C C . PRO A 1 138 ? 11.446 -4.140 4.401 1.00 83.38 138 PRO A C 1
ATOM 1061 O O . PRO A 1 138 ? 10.863 -3.895 5.453 1.00 83.38 138 PRO A O 1
ATOM 1064 N N . THR A 1 139 ? 12.766 -4.305 4.342 1.00 80.12 139 THR A N 1
ATOM 1065 C CA . THR A 1 139 ? 13.675 -4.112 5.488 1.00 80.12 139 THR A CA 1
ATOM 1066 C C . THR A 1 139 ? 14.465 -2.808 5.397 1.00 80.12 139 THR A C 1
ATOM 1068 O O . THR A 1 139 ? 15.001 -2.332 6.395 1.00 80.12 139 THR A O 1
ATOM 1071 N N . LYS A 1 140 ? 14.529 -2.216 4.200 1.00 81.19 140 LYS A N 1
ATOM 1072 C CA . LYS A 1 140 ? 15.277 -0.995 3.891 1.00 81.19 140 LYS A CA 1
ATOM 1073 C C . LYS A 1 140 ? 14.340 0.117 3.435 1.00 81.19 140 LYS A C 1
ATOM 1075 O O . LYS A 1 140 ? 13.329 -0.132 2.779 1.00 81.19 140 LYS A O 1
ATOM 1080 N N . THR A 1 141 ? 14.725 1.358 3.713 1.00 84.31 141 THR A N 1
ATOM 1081 C CA . THR A 1 141 ? 13.969 2.561 3.331 1.00 84.31 141 THR A CA 1
ATOM 1082 C C . THR A 1 141 ? 14.010 2.859 1.830 1.00 84.31 141 THR A C 1
ATOM 1084 O O . THR A 1 141 ? 13.136 3.565 1.335 1.00 84.31 141 THR A O 1
ATOM 1087 N N . GLU A 1 142 ? 14.961 2.286 1.085 1.00 88.19 142 GLU A N 1
ATOM 1088 C CA . GLU A 1 142 ? 15.098 2.434 -0.377 1.00 88.19 142 GLU A CA 1
ATOM 1089 C C . GLU A 1 142 ? 13.818 2.052 -1.134 1.00 88.19 142 GLU A C 1
ATOM 1091 O O . GLU A 1 142 ? 13.458 2.696 -2.121 1.00 88.19 142 GLU A O 1
ATOM 1096 N N . VAL A 1 143 ? 13.072 1.066 -0.620 1.00 90.25 143 VAL A N 1
ATOM 1097 C CA . VAL A 1 143 ? 11.804 0.618 -1.210 1.00 90.25 143 VAL A CA 1
ATOM 1098 C C . VAL A 1 143 ? 10.772 1.751 -1.261 1.00 90.25 143 VAL A C 1
ATOM 1100 O O . VAL A 1 143 ? 9.963 1.789 -2.181 1.00 90.25 143 VAL A O 1
ATOM 1103 N N . LEU A 1 144 ? 10.818 2.726 -0.344 1.00 91.31 144 LEU A N 1
ATOM 1104 C CA . LEU A 1 144 ? 9.947 3.908 -0.403 1.00 91.31 144 LEU A CA 1
ATOM 1105 C C . LEU A 1 144 ? 10.239 4.758 -1.649 1.00 91.31 144 LEU A C 1
ATOM 1107 O O . LEU A 1 144 ? 9.312 5.238 -2.302 1.00 91.31 144 LEU A O 1
ATOM 1111 N N . GLY A 1 145 ? 11.521 4.917 -1.995 1.00 93.31 145 GLY A N 1
ATOM 1112 C CA . GLY A 1 145 ? 11.952 5.599 -3.214 1.00 93.31 145 GLY A CA 1
ATOM 1113 C C . GLY A 1 145 ? 11.535 4.829 -4.464 1.00 93.31 145 GLY A C 1
ATOM 1114 O O . GLY A 1 145 ? 10.960 5.417 -5.377 1.00 93.31 145 GLY A O 1
ATOM 1115 N N . HIS A 1 146 ? 11.727 3.506 -4.461 1.00 95.81 146 HIS A N 1
ATOM 1116 C CA . HIS A 1 146 ? 11.267 2.632 -5.543 1.00 95.81 146 HIS A CA 1
ATOM 1117 C C . HIS A 1 146 ? 9.759 2.770 -5.770 1.00 95.81 146 HIS A C 1
ATOM 1119 O O . HIS A 1 146 ? 9.318 3.007 -6.893 1.00 95.81 146 HIS A O 1
ATOM 1125 N N . MET A 1 147 ? 8.967 2.703 -4.698 1.00 96.44 147 MET A N 1
ATOM 1126 C CA . MET A 1 147 ? 7.513 2.792 -4.790 1.00 96.44 147 MET A CA 1
ATOM 1127 C C . MET A 1 147 ? 7.022 4.146 -5.288 1.00 96.44 147 MET A C 1
ATOM 1129 O O . MET A 1 147 ? 5.999 4.176 -5.961 1.00 96.44 147 MET A O 1
ATOM 1133 N N . LYS A 1 148 ? 7.761 5.239 -5.063 1.00 95.69 148 LYS A N 1
ATOM 1134 C CA . LYS A 1 148 ? 7.436 6.538 -5.667 1.00 95.69 148 LYS A CA 1
ATOM 1135 C C . LYS A 1 148 ? 7.507 6.486 -7.199 1.00 95.69 148 LYS A C 1
ATOM 1137 O O . LYS A 1 148 ? 6.580 6.959 -7.854 1.00 95.69 148 LYS A O 1
ATOM 1142 N N . SER A 1 149 ? 8.561 5.890 -7.767 1.00 97.44 149 SER A N 1
ATOM 1143 C CA . SER A 1 149 ? 8.666 5.691 -9.223 1.00 97.44 149 SER A CA 1
ATOM 1144 C C . SER A 1 149 ? 7.555 4.767 -9.730 1.00 97.44 149 SER A C 1
ATOM 1146 O O . SER A 1 149 ? 6.853 5.107 -10.681 1.00 97.44 149 SER A O 1
ATOM 1148 N N . VAL A 1 150 ? 7.327 3.636 -9.050 1.00 97.88 150 VAL A N 1
ATOM 1149 C CA . VAL A 1 150 ? 6.272 2.676 -9.423 1.00 97.88 150 VAL A CA 1
ATOM 1150 C C . VAL A 1 150 ? 4.878 3.309 -9.366 1.00 97.88 150 VAL A C 1
ATOM 1152 O O . VAL A 1 150 ? 4.080 3.109 -10.278 1.00 97.88 150 VAL A O 1
ATOM 1155 N N . GLY A 1 151 ? 4.584 4.116 -8.347 1.00 96.94 151 GLY A N 1
ATOM 1156 C CA . GLY A 1 151 ? 3.315 4.832 -8.234 1.00 96.94 151 GLY A CA 1
ATOM 1157 C C . GLY A 1 151 ? 3.119 5.869 -9.342 1.00 96.94 151 GLY A C 1
ATOM 1158 O O . GLY A 1 151 ? 2.020 5.988 -9.883 1.00 96.94 151 GLY A O 1
ATOM 1159 N N . GLY A 1 152 ? 4.190 6.557 -9.754 1.00 97.06 152 GLY A N 1
ATOM 1160 C CA . GLY A 1 152 ? 4.171 7.434 -10.929 1.00 97.06 152 GLY A CA 1
ATOM 1161 C C . GLY A 1 152 ? 3.804 6.687 -12.215 1.00 97.06 152 GLY A C 1
ATOM 1162 O O . GLY A 1 152 ? 2.960 7.155 -12.985 1.00 97.06 152 GLY A O 1
ATOM 1163 N N . LEU A 1 153 ? 4.371 5.492 -12.417 1.00 97.56 153 LEU A N 1
ATOM 1164 C CA . LEU A 1 153 ? 4.022 4.629 -13.546 1.00 97.56 153 LEU A CA 1
ATOM 1165 C C . LEU A 1 153 ? 2.555 4.183 -13.487 1.00 97.56 153 LEU A C 1
ATOM 1167 O O . LEU A 1 153 ? 1.852 4.314 -14.484 1.00 97.56 153 LEU A O 1
ATOM 1171 N N . VAL A 1 154 ? 2.064 3.712 -12.336 1.00 96.81 154 VAL A N 1
ATOM 1172 C CA . VAL A 1 154 ? 0.658 3.290 -12.181 1.00 96.81 154 VAL A CA 1
ATOM 1173 C C . VAL A 1 154 ? -0.309 4.434 -12.489 1.00 96.81 154 VAL A C 1
ATOM 1175 O O . VAL A 1 154 ? -1.250 4.235 -13.253 1.00 96.81 154 VAL A O 1
ATOM 1178 N N . ASN A 1 155 ? -0.043 5.646 -11.994 1.00 95.38 155 ASN A N 1
ATOM 1179 C CA . ASN A 1 155 ? -0.852 6.822 -12.326 1.00 95.38 155 ASN A CA 1
ATOM 1180 C C . ASN A 1 155 ? -0.845 7.121 -13.831 1.00 95.38 155 ASN A C 1
ATOM 1182 O O . ASN A 1 155 ? -1.882 7.433 -14.412 1.00 95.38 155 ASN A O 1
ATOM 1186 N N . THR A 1 156 ? 0.315 6.993 -14.477 1.00 95.50 156 THR A N 1
ATOM 1187 C CA . THR A 1 156 ? 0.451 7.198 -15.927 1.00 95.50 156 THR A CA 1
ATOM 1188 C C . THR A 1 156 ? -0.360 6.165 -16.709 1.00 95.50 156 THR A C 1
ATOM 1190 O O . THR A 1 156 ? -1.057 6.514 -17.661 1.00 95.50 156 THR A O 1
ATOM 1193 N N . LEU A 1 157 ? -0.321 4.901 -16.281 1.00 95.06 157 LEU A N 1
ATOM 1194 C CA . LEU A 1 157 ? -1.098 3.819 -16.880 1.00 95.06 157 LEU A CA 1
ATOM 1195 C C . LEU A 1 157 ? -2.603 4.047 -16.698 1.00 95.06 157 LEU A C 1
ATOM 1197 O O . LEU A 1 157 ? -3.338 3.951 -17.677 1.00 95.06 157 LEU A O 1
ATOM 1201 N N . TRP A 1 158 ? -3.057 4.408 -15.494 1.00 93.38 158 TRP A N 1
ATOM 1202 C CA . TRP A 1 158 ? -4.468 4.702 -15.221 1.00 93.38 158 TRP A CA 1
ATOM 1203 C C . TRP A 1 158 ? -4.993 5.897 -16.014 1.00 93.38 158 TRP A C 1
ATOM 1205 O O . TRP A 1 158 ? -6.083 5.806 -16.569 1.00 93.38 158 TRP A O 1
ATOM 1215 N N . ASN A 1 159 ? -4.213 6.971 -16.162 1.00 91.19 159 ASN A N 1
ATOM 1216 C CA . ASN A 1 159 ? -4.595 8.111 -17.007 1.00 91.19 159 ASN A CA 1
ATOM 1217 C C . ASN A 1 159 ? -4.799 7.717 -18.479 1.00 91.19 159 ASN A C 1
ATOM 1219 O O . ASN A 1 159 ? -5.518 8.389 -19.213 1.00 91.19 159 ASN A O 1
ATOM 1223 N N . GLY A 1 160 ? -4.154 6.634 -18.914 1.00 86.50 160 GLY A N 1
ATOM 1224 C CA . GLY A 1 160 ? -4.284 6.076 -20.251 1.00 86.50 160 GLY A CA 1
ATOM 1225 C C . GLY A 1 160 ? -5.303 4.940 -20.380 1.00 86.50 160 GLY A C 1
ATOM 1226 O O . GLY A 1 160 ? -5.325 4.312 -21.440 1.00 86.50 160 GLY A O 1
ATOM 1227 N N . LEU A 1 161 ? -6.075 4.630 -19.335 1.00 89.00 161 LEU A N 1
ATOM 1228 C CA . LEU A 1 161 ? -7.086 3.570 -19.307 1.00 89.00 161 LEU A CA 1
ATOM 1229 C C . LEU A 1 161 ? -8.502 4.152 -19.225 1.00 89.00 161 LEU A C 1
ATOM 1231 O O . LEU A 1 161 ? -8.717 5.284 -18.795 1.00 89.00 161 LEU A O 1
ATOM 1235 N N . ARG A 1 162 ? -9.493 3.353 -19.629 1.00 89.25 162 ARG A N 1
ATOM 1236 C CA . ARG A 1 162 ? -10.906 3.687 -19.417 1.00 89.25 162 ARG A CA 1
ATOM 1237 C C . ARG A 1 162 ? -11.286 3.444 -17.959 1.00 89.25 162 ARG A C 1
ATOM 1239 O O . ARG A 1 162 ? -10.679 2.623 -17.278 1.00 89.25 162 ARG A O 1
ATOM 1246 N N . LEU A 1 163 ? -12.350 4.099 -17.492 1.00 86.38 163 LEU A N 1
ATOM 1247 C CA . LEU A 1 163 ? -12.842 3.924 -16.121 1.00 86.38 163 LEU A CA 1
ATOM 1248 C C . LEU A 1 163 ? -13.156 2.453 -15.788 1.00 86.38 163 LEU A C 1
ATOM 1250 O O . LEU A 1 163 ? -12.847 1.998 -14.691 1.00 86.38 163 LEU A O 1
ATOM 1254 N N . GLU A 1 164 ? -13.731 1.707 -16.733 1.00 87.88 164 GLU A N 1
ATOM 1255 C CA . GLU A 1 164 ? -14.019 0.271 -16.589 1.00 87.88 164 GLU A CA 1
ATOM 1256 C C . GLU A 1 164 ? -12.755 -0.560 -16.308 1.00 87.88 164 GLU A C 1
ATOM 1258 O O . GLU A 1 164 ? -12.743 -1.373 -15.382 1.00 87.88 164 GLU A O 1
ATOM 1263 N N . ASP A 1 165 ? -11.666 -0.279 -17.024 1.00 91.06 165 ASP A N 1
ATOM 1264 C CA . ASP A 1 165 ? -10.378 -0.957 -16.870 1.00 91.06 165 ASP A CA 1
ATOM 1265 C C . ASP A 1 165 ? -9.682 -0.564 -15.563 1.00 91.06 165 ASP A C 1
ATOM 1267 O O . ASP A 1 165 ? -9.075 -1.402 -14.894 1.00 91.06 165 ASP A O 1
ATOM 1271 N N . ILE A 1 166 ? -9.799 0.706 -15.156 1.00 90.00 166 ILE A N 1
ATOM 1272 C CA . ILE A 1 166 ? -9.309 1.162 -13.850 1.00 90.00 166 ILE A CA 1
ATOM 1273 C C . ILE A 1 166 ? -10.031 0.382 -12.748 1.00 90.00 166 ILE A C 1
ATOM 1275 O O . ILE A 1 166 ? -9.370 -0.222 -11.905 1.00 90.00 166 ILE A O 1
ATOM 1279 N N . LEU A 1 167 ? -11.366 0.313 -12.784 1.00 88.25 167 LEU A N 1
ATOM 1280 C CA . LEU A 1 167 ? -12.153 -0.454 -11.814 1.00 88.25 167 LEU A CA 1
ATOM 1281 C C . LEU A 1 167 ? -11.787 -1.945 -11.822 1.00 88.25 167 LEU A C 1
ATOM 1283 O O . LEU A 1 167 ? -11.691 -2.548 -10.753 1.00 88.25 167 LEU A O 1
ATOM 1287 N N . TYR A 1 168 ? -11.524 -2.533 -12.992 1.00 90.69 168 TYR A N 1
ATOM 1288 C CA . TYR A 1 168 ? -11.026 -3.906 -13.089 1.00 90.69 168 TYR A CA 1
ATOM 1289 C C . TYR A 1 168 ? -9.664 -4.068 -12.400 1.00 90.69 168 TYR A C 1
ATOM 1291 O O . TYR A 1 168 ? -9.480 -4.989 -11.605 1.00 90.69 168 TYR A O 1
ATOM 1299 N N . SER A 1 169 ? -8.719 -3.155 -12.641 1.00 93.69 169 SER A N 1
ATOM 1300 C CA . SER A 1 169 ? -7.402 -3.192 -11.993 1.00 93.69 169 SER A CA 1
ATOM 1301 C C . SER A 1 169 ? -7.495 -3.040 -10.468 1.00 93.69 169 SER A C 1
ATOM 1303 O O . SER A 1 169 ? -6.768 -3.707 -9.736 1.00 93.69 169 SER A O 1
ATOM 1305 N N . LEU A 1 170 ? -8.444 -2.240 -9.968 1.00 92.38 170 LEU A N 1
ATOM 1306 C CA . LEU A 1 170 ? -8.710 -2.100 -8.534 1.00 92.38 170 LEU A CA 1
ATOM 1307 C C . LEU A 1 170 ? -9.337 -3.365 -7.933 1.00 92.38 170 LEU A C 1
ATOM 1309 O O . LEU A 1 170 ? -8.964 -3.761 -6.830 1.00 92.38 170 LEU A O 1
ATOM 1313 N N . ASN A 1 171 ? -10.230 -4.041 -8.661 1.00 90.25 171 ASN A N 1
ATOM 1314 C CA . ASN A 1 171 ? -10.742 -5.355 -8.257 1.00 90.25 171 ASN A CA 1
ATOM 1315 C C . ASN A 1 171 ? -9.623 -6.402 -8.201 1.00 90.25 171 ASN A C 1
ATOM 1317 O O . ASN A 1 171 ? -9.564 -7.180 -7.253 1.00 90.25 171 ASN A O 1
ATOM 1321 N N . ALA A 1 172 ? -8.706 -6.398 -9.173 1.00 92.62 172 ALA A N 1
ATOM 1322 C CA . ALA A 1 172 ? -7.535 -7.269 -9.148 1.00 92.62 172 ALA A CA 1
ATOM 1323 C C . ALA A 1 172 ? -6.636 -6.967 -7.937 1.00 92.62 172 ALA A C 1
ATOM 1325 O O . ALA A 1 172 ? -6.190 -7.887 -7.255 1.00 92.62 172 ALA A O 1
ATOM 1326 N N . MET A 1 173 ? -6.433 -5.684 -7.612 1.00 93.62 173 MET A N 1
ATOM 1327 C CA . MET A 1 173 ? -5.718 -5.270 -6.403 1.00 93.62 173 MET A CA 1
ATOM 1328 C C . MET A 1 173 ? -6.396 -5.812 -5.137 1.00 93.62 173 MET A C 1
ATOM 1330 O O . MET A 1 173 ? -5.715 -6.366 -4.275 1.00 93.62 173 MET A O 1
ATOM 1334 N N . TYR A 1 174 ? -7.725 -5.711 -5.034 1.00 91.81 174 TYR A N 1
ATOM 1335 C CA . TYR A 1 174 ? -8.472 -6.299 -3.921 1.00 91.81 174 TYR A CA 1
ATOM 1336 C C . TYR A 1 174 ? -8.296 -7.819 -3.855 1.00 91.81 174 TYR A C 1
ATOM 1338 O O . TYR A 1 174 ? -7.974 -8.321 -2.784 1.00 91.81 174 TYR A O 1
ATOM 1346 N N . ALA A 1 175 ? -8.427 -8.535 -4.976 1.00 92.62 175 ALA A N 1
ATOM 1347 C CA . ALA A 1 175 ? -8.274 -9.990 -5.029 1.00 92.62 175 ALA A CA 1
ATOM 1348 C C . ALA A 1 175 ? -6.894 -10.453 -4.526 1.00 92.62 175 ALA A C 1
ATOM 1350 O O . ALA A 1 175 ? -6.795 -11.431 -3.786 1.00 92.62 175 ALA A O 1
ATOM 1351 N N . ILE A 1 176 ? -5.834 -9.709 -4.861 1.00 94.62 176 ILE A N 1
ATOM 1352 C CA . ILE A 1 176 ? -4.486 -9.929 -4.322 1.00 94.62 176 ILE A CA 1
ATOM 1353 C C . ILE A 1 176 ? -4.484 -9.738 -2.797 1.00 94.62 176 ILE A C 1
ATOM 1355 O O . ILE A 1 176 ? -4.020 -10.605 -2.057 1.00 94.62 176 ILE A O 1
ATOM 1359 N N . ILE A 1 177 ? -5.025 -8.616 -2.309 1.00 94.25 177 ILE A N 1
ATOM 1360 C CA . ILE A 1 177 ? -5.046 -8.266 -0.877 1.00 94.25 177 ILE A CA 1
ATOM 1361 C C . ILE A 1 177 ? -5.950 -9.198 -0.067 1.00 94.25 177 ILE A C 1
ATOM 1363 O O . ILE A 1 177 ? -5.714 -9.369 1.125 1.00 94.25 177 ILE A O 1
ATOM 1367 N N . SER A 1 178 ? -6.970 -9.802 -0.670 1.00 93.88 178 SER A N 1
ATOM 1368 C CA . SER A 1 178 ? -7.913 -10.697 -0.002 1.00 93.88 178 SER A CA 1
ATOM 1369 C C . SER A 1 178 ? -7.520 -12.169 -0.106 1.00 93.88 178 SER A C 1
ATOM 1371 O O . SER A 1 178 ? -8.189 -13.013 0.485 1.00 93.88 178 SER A O 1
ATOM 1373 N N . ASN A 1 179 ? -6.445 -12.490 -0.835 1.00 91.50 179 ASN A N 1
ATOM 1374 C CA . ASN A 1 179 ? -6.032 -13.864 -1.098 1.00 91.50 179 ASN A CA 1
ATOM 1375 C C . ASN A 1 179 ? -5.731 -14.626 0.204 1.00 91.50 179 ASN A C 1
ATOM 1377 O O . ASN A 1 179 ? -4.914 -14.181 1.011 1.00 91.50 179 ASN A O 1
ATOM 1381 N N . THR A 1 180 ? -6.367 -15.772 0.414 1.00 88.62 180 THR A N 1
ATOM 1382 C CA . THR A 1 180 ? -6.157 -16.632 1.589 1.00 88.62 180 THR A CA 1
ATOM 1383 C C . THR A 1 180 ? -5.302 -17.859 1.295 1.00 88.62 180 THR A C 1
ATOM 1385 O O . THR A 1 180 ? -5.017 -18.628 2.212 1.00 88.62 180 THR A O 1
ATOM 1388 N N . ASP A 1 181 ? -4.888 -18.050 0.044 1.00 80.75 181 ASP A N 1
ATOM 1389 C CA . ASP A 1 181 ? -4.073 -19.184 -0.362 1.00 80.75 181 ASP A CA 1
ATOM 1390 C C . ASP A 1 181 ? -2.692 -19.036 0.286 1.00 80.75 181 ASP A C 1
ATOM 1392 O O . ASP A 1 181 ? -1.971 -18.069 0.037 1.00 80.75 181 ASP A O 1
ATOM 1396 N N . GLY A 1 182 ? -2.335 -19.969 1.174 1.00 61.03 182 GLY A N 1
ATOM 1397 C CA . GLY A 1 182 ? -1.170 -19.901 2.072 1.00 61.03 182 GLY A CA 1
ATOM 1398 C C . GLY A 1 182 ? 0.215 -19.934 1.405 1.00 61.03 182 GLY A C 1
ATOM 1399 O O . GLY A 1 182 ? 1.177 -20.347 2.044 1.00 61.03 182 GLY A O 1
ATOM 1400 N N . GLY A 1 183 ? 0.322 -19.548 0.131 1.00 58.41 183 GLY A N 1
ATOM 1401 C CA . GLY A 1 183 ? 1.531 -19.628 -0.687 1.00 58.41 183 GLY A CA 1
ATOM 1402 C C . GLY A 1 183 ? 2.460 -18.410 -0.628 1.00 58.41 183 GLY A C 1
ATOM 1403 O O . GLY A 1 183 ? 3.633 -18.556 -0.958 1.00 58.41 183 GLY A O 1
ATOM 1404 N N . SER A 1 184 ? 1.999 -17.219 -0.218 1.00 64.94 184 SER A N 1
ATOM 1405 C CA . SER A 1 184 ? 2.876 -16.042 -0.069 1.00 64.94 184 SER A CA 1
ATOM 1406 C C . SER A 1 184 ? 2.225 -14.911 0.737 1.00 64.94 184 SER A C 1
ATOM 1408 O O . SER A 1 184 ? 1.030 -14.644 0.597 1.00 64.94 184 SER A O 1
ATOM 1410 N N . GLU A 1 185 ? 3.000 -14.234 1.587 1.00 84.06 185 GLU A N 1
ATOM 1411 C CA . GLU A 1 185 ? 2.564 -13.010 2.267 1.00 84.06 185 GLU A CA 1
ATOM 1412 C C . GLU A 1 185 ? 2.530 -11.846 1.265 1.00 84.06 185 GLU A C 1
ATOM 1414 O O . GLU A 1 185 ? 3.477 -11.634 0.515 1.00 84.06 185 GLU A O 1
ATOM 1419 N N . VAL A 1 186 ? 1.438 -11.075 1.250 1.00 93.38 186 VAL A N 1
ATOM 1420 C CA . VAL A 1 186 ? 1.307 -9.912 0.360 1.00 93.38 186 VAL A CA 1
ATOM 1421 C C . VAL A 1 186 ? 2.176 -8.772 0.886 1.00 93.38 186 VAL A C 1
ATOM 1423 O O . VAL A 1 186 ? 1.980 -8.309 2.013 1.00 93.38 186 VAL A O 1
ATOM 1426 N N . CYS A 1 187 ? 3.092 -8.280 0.053 1.00 93.62 187 CYS A N 1
ATOM 1427 C CA . CYS A 1 187 ? 4.013 -7.216 0.428 1.00 93.62 187 CYS A CA 1
ATOM 1428 C C . CYS A 1 187 ? 3.282 -5.930 0.879 1.00 93.62 187 CYS A C 1
ATOM 1430 O O . CYS A 1 187 ? 2.421 -5.423 0.148 1.00 93.62 187 CYS A O 1
ATOM 1432 N N . PRO A 1 188 ? 3.681 -5.309 2.011 1.00 94.62 188 PRO A N 1
ATOM 1433 C CA . PRO A 1 188 ? 3.126 -4.032 2.466 1.00 94.62 188 PRO A CA 1
ATOM 1434 C C . PRO A 1 188 ? 3.270 -2.857 1.497 1.00 94.62 188 PRO A C 1
ATOM 1436 O O . PRO A 1 188 ? 2.541 -1.876 1.624 1.00 94.62 188 PRO A O 1
ATOM 1439 N N . ALA A 1 189 ? 4.169 -2.942 0.512 1.00 95.06 189 ALA A N 1
ATOM 1440 C CA . ALA A 1 189 ? 4.316 -1.928 -0.532 1.00 95.06 189 ALA A CA 1
ATOM 1441 C C . ALA A 1 189 ? 3.012 -1.697 -1.324 1.00 95.06 189 ALA A C 1
ATOM 1443 O O . ALA A 1 189 ? 2.792 -0.603 -1.846 1.00 95.06 189 ALA A O 1
ATOM 1444 N N . MET A 1 190 ? 2.102 -2.679 -1.342 1.00 95.69 190 MET A N 1
ATOM 1445 C CA . MET A 1 190 ? 0.751 -2.538 -1.897 1.00 95.69 190 MET A CA 1
ATOM 1446 C C . MET A 1 190 ? -0.051 -1.395 -1.255 1.00 95.69 190 MET A C 1
ATOM 1448 O O . MET A 1 190 ? -0.877 -0.778 -1.928 1.00 95.69 190 MET A O 1
ATOM 1452 N N . ALA A 1 191 ? 0.229 -1.038 0.003 1.00 95.44 191 ALA A N 1
ATOM 1453 C CA . ALA A 1 191 ? -0.375 0.123 0.653 1.00 95.44 191 ALA A CA 1
ATOM 1454 C C . ALA A 1 191 ? -0.068 1.438 -0.086 1.00 95.44 191 ALA A C 1
ATOM 1456 O O . ALA A 1 191 ? -0.904 2.342 -0.106 1.00 95.44 191 ALA A O 1
ATOM 1457 N N . HIS A 1 192 ? 1.094 1.541 -0.743 1.00 95.69 192 HIS A N 1
ATOM 1458 C CA . HIS A 1 192 ? 1.407 2.690 -1.587 1.00 95.69 192 HIS A CA 1
ATOM 1459 C C . HIS A 1 192 ? 0.460 2.777 -2.786 1.00 95.69 192 HIS A C 1
ATOM 1461 O O . HIS A 1 192 ? -0.062 3.851 -3.059 1.00 95.69 192 HIS A O 1
ATOM 1467 N N . LEU A 1 193 ? 0.177 1.657 -3.460 1.00 95.50 193 LEU A N 1
ATOM 1468 C CA . LEU A 1 193 ? -0.748 1.643 -4.598 1.00 95.50 193 LEU A CA 1
ATOM 1469 C C . LEU A 1 193 ? -2.182 1.968 -4.167 1.00 95.50 193 LEU A C 1
ATOM 1471 O O . LEU A 1 193 ? -2.858 2.738 -4.843 1.00 95.50 193 LEU A O 1
ATOM 1475 N N . LEU A 1 194 ? -2.618 1.466 -3.006 1.00 93.94 194 LEU A N 1
ATOM 1476 C CA . LEU A 1 194 ? -3.905 1.848 -2.417 1.00 93.94 194 LEU A CA 1
ATOM 1477 C C . LEU A 1 194 ? -3.992 3.353 -2.141 1.00 93.94 194 LEU A C 1
ATOM 1479 O O . LEU A 1 194 ? -5.056 3.936 -2.318 1.00 93.94 194 LEU A O 1
ATOM 1483 N N . SER A 1 195 ? -2.886 3.991 -1.739 1.00 93.75 195 SER A N 1
ATOM 1484 C CA . SER A 1 195 ? -2.853 5.437 -1.474 1.00 93.75 195 SER A CA 1
ATOM 1485 C C . SER A 1 195 ? -3.028 6.308 -2.723 1.00 93.75 195 SER A C 1
ATOM 1487 O O . SER A 1 195 ? -3.342 7.488 -2.595 1.00 93.75 195 SER A O 1
ATOM 1489 N N . LEU A 1 196 ? -2.879 5.730 -3.921 1.00 93.00 196 LEU A N 1
ATOM 1490 C CA . LEU A 1 196 ? -3.138 6.412 -5.192 1.00 93.00 196 LEU A CA 1
ATOM 1491 C C . LEU A 1 196 ? -4.633 6.454 -5.542 1.00 93.00 196 LEU A C 1
ATOM 1493 O O . LEU A 1 196 ? -5.035 7.212 -6.422 1.00 93.00 196 LEU A O 1
ATOM 1497 N N . VAL A 1 197 ? -5.462 5.638 -4.881 1.00 89.75 197 VAL A N 1
ATOM 1498 C CA . VAL A 1 197 ? -6.897 5.533 -5.167 1.00 89.75 197 VAL A CA 1
ATOM 1499 C C . VAL A 1 197 ? -7.644 6.702 -4.513 1.00 89.75 197 VAL A C 1
ATOM 1501 O O . VAL A 1 197 ? -7.569 6.855 -3.291 1.00 89.75 197 VAL A O 1
ATOM 1504 N N . PRO A 1 198 ? -8.405 7.514 -5.272 1.00 87.06 198 PRO A N 1
ATOM 1505 C CA . PRO A 1 198 ? -9.189 8.604 -4.696 1.00 87.06 198 PRO A CA 1
ATOM 1506 C C . PRO A 1 198 ? -10.248 8.104 -3.705 1.00 87.06 198 PRO A C 1
ATOM 1508 O O . PRO A 1 198 ? -10.900 7.089 -3.950 1.00 87.06 198 PRO A O 1
ATOM 1511 N N . THR A 1 199 ? -10.502 8.866 -2.637 1.00 86.38 199 THR A N 1
ATOM 1512 C CA . THR A 1 199 ? -11.499 8.548 -1.593 1.00 86.38 199 THR A CA 1
ATOM 1513 C C . THR A 1 199 ? -12.874 8.186 -2.158 1.00 86.38 199 THR A C 1
ATOM 1515 O O . THR A 1 199 ? -13.452 7.179 -1.765 1.00 86.38 199 THR A O 1
ATOM 1518 N N . VAL A 1 200 ? -13.359 8.938 -3.151 1.00 84.62 200 VAL A N 1
ATOM 1519 C CA . VAL A 1 200 ? -14.664 8.696 -3.798 1.00 84.62 200 VAL A CA 1
ATOM 1520 C C . VAL A 1 200 ? -14.734 7.304 -4.440 1.00 84.62 200 VAL A C 1
ATOM 1522 O O . VAL A 1 200 ? -15.778 6.656 -4.440 1.00 84.62 200 VAL A O 1
ATOM 1525 N N . VAL A 1 201 ? -13.611 6.807 -4.966 1.00 84.69 201 VAL A N 1
ATOM 1526 C CA . VAL A 1 201 ? -13.536 5.467 -5.561 1.00 84.69 201 VAL A CA 1
ATOM 1527 C C . VAL A 1 201 ? -13.540 4.391 -4.475 1.00 84.69 201 VAL A C 1
ATOM 1529 O O . VAL A 1 201 ? -14.185 3.362 -4.655 1.00 84.69 201 VAL A O 1
ATOM 1532 N N . VAL A 1 202 ? -12.886 4.631 -3.333 1.00 84.25 202 VAL A N 1
ATOM 1533 C CA . VAL A 1 202 ? -12.935 3.729 -2.166 1.00 84.25 202 VAL A CA 1
ATOM 1534 C C . VAL A 1 202 ? -14.372 3.564 -1.672 1.00 84.25 202 VAL A C 1
ATOM 1536 O O . VAL A 1 202 ? -14.839 2.439 -1.495 1.00 84.25 202 VAL A O 1
ATOM 1539 N N . GLU A 1 203 ? -15.093 4.674 -1.520 1.00 83.25 203 GLU A N 1
ATOM 1540 C CA . GLU A 1 203 ? -16.492 4.693 -1.082 1.00 83.25 203 GLU A CA 1
ATOM 1541 C C . GLU A 1 203 ? -17.435 3.997 -2.073 1.00 83.25 203 GLU A C 1
ATOM 1543 O O . GLU A 1 203 ? -18.422 3.394 -1.659 1.00 83.25 203 GLU A O 1
ATOM 1548 N N . ALA A 1 204 ? -17.116 4.013 -3.371 1.00 84.00 204 ALA A N 1
ATOM 1549 C CA . ALA A 1 204 ? -17.873 3.291 -4.392 1.00 84.00 204 ALA A CA 1
ATOM 1550 C C . ALA A 1 204 ? -17.518 1.793 -4.470 1.00 84.00 204 ALA A C 1
ATOM 1552 O O . ALA A 1 204 ? -18.376 0.961 -4.775 1.00 84.00 204 ALA A O 1
ATOM 1553 N N . LEU A 1 205 ? -16.256 1.429 -4.219 1.00 85.19 205 LEU A N 1
ATOM 1554 C CA . LEU A 1 205 ? -15.754 0.063 -4.377 1.00 85.19 205 LEU A CA 1
ATOM 1555 C C . LEU A 1 205 ? -16.020 -0.810 -3.145 1.00 85.19 205 LEU A C 1
ATOM 1557 O O . LEU A 1 205 ? -16.419 -1.966 -3.286 1.00 85.19 205 LEU A O 1
ATOM 1561 N N . ALA A 1 206 ? -15.845 -0.268 -1.938 1.00 89.06 206 ALA A N 1
ATOM 1562 C CA . ALA A 1 206 ? -16.007 -1.026 -0.699 1.00 89.06 206 ALA A CA 1
ATOM 1563 C C . ALA A 1 206 ? -17.412 -1.655 -0.534 1.00 89.06 206 ALA A C 1
ATOM 1565 O O . ALA A 1 206 ? -17.481 -2.837 -0.184 1.00 89.06 206 ALA A O 1
ATOM 1566 N N . PRO A 1 207 ? -18.533 -0.968 -0.848 1.00 91.06 207 PRO A N 1
ATOM 1567 C CA . PRO A 1 207 ? -19.862 -1.582 -0.801 1.00 91.06 207 PRO A CA 1
ATOM 1568 C C . PRO A 1 207 ? -20.015 -2.753 -1.771 1.00 91.06 207 PRO A C 1
ATOM 1570 O O . PRO A 1 207 ? -20.647 -3.752 -1.426 1.00 91.06 207 PRO A O 1
ATOM 1573 N N . ARG A 1 208 ? -19.408 -2.658 -2.964 1.00 89.56 208 ARG A N 1
ATOM 1574 C CA . ARG A 1 208 ? -19.437 -3.727 -3.972 1.00 89.56 208 ARG A CA 1
ATOM 1575 C C . ARG A 1 208 ? -18.707 -4.965 -3.472 1.00 89.56 208 ARG A C 1
ATOM 1577 O O . ARG A 1 208 ? -19.245 -6.053 -3.592 1.00 89.56 208 ARG A O 1
ATOM 1584 N N . ILE A 1 209 ? -17.542 -4.783 -2.851 1.00 89.69 209 ILE A N 1
ATOM 1585 C CA . ILE A 1 209 ? -16.756 -5.869 -2.251 1.00 89.69 209 ILE A CA 1
ATOM 1586 C C . ILE A 1 209 ? -17.559 -6.610 -1.173 1.00 89.69 209 ILE A C 1
ATOM 1588 O O . ILE A 1 209 ? -17.616 -7.838 -1.177 1.00 89.69 209 ILE A O 1
ATOM 1592 N N . VAL A 1 210 ? -18.169 -5.872 -0.238 1.00 91.19 210 VAL A N 1
ATOM 1593 C CA . VAL A 1 210 ? -18.873 -6.468 0.913 1.00 91.19 210 VAL A CA 1
ATOM 1594 C C . VAL A 1 210 ? -20.181 -7.148 0.497 1.00 91.19 210 VAL A C 1
ATOM 1596 O O . VAL A 1 210 ? -20.551 -8.159 1.094 1.00 91.19 210 VAL A O 1
ATOM 1599 N N . SER A 1 211 ? -20.859 -6.605 -0.518 1.00 89.75 211 SER A N 1
ATOM 1600 C CA . SER A 1 211 ? -22.141 -7.122 -1.020 1.00 89.75 211 SER A CA 1
ATOM 1601 C C . SER A 1 211 ? -21.986 -8.241 -2.056 1.00 89.75 211 SER A C 1
ATOM 1603 O O . SER A 1 211 ? -22.982 -8.863 -2.420 1.00 89.75 211 SER A O 1
ATOM 1605 N N . ASP A 1 212 ? -20.772 -8.488 -2.555 1.00 89.38 212 ASP A N 1
ATOM 1606 C CA . ASP A 1 212 ? -20.508 -9.555 -3.519 1.00 89.38 212 ASP A CA 1
ATOM 1607 C C . ASP A 1 212 ? -20.711 -10.932 -2.851 1.00 89.38 212 ASP A C 1
ATOM 1609 O O . ASP A 1 212 ? -20.052 -11.232 -1.847 1.00 89.38 212 ASP A O 1
ATOM 1613 N N . PRO A 1 213 ? -21.603 -11.791 -3.388 1.00 87.12 213 PRO A N 1
ATOM 1614 C CA . PRO A 1 213 ? -21.894 -13.103 -2.810 1.00 87.12 213 PRO A CA 1
ATOM 1615 C C . PRO A 1 213 ? -20.696 -14.064 -2.822 1.00 87.12 213 PRO A C 1
ATOM 1617 O O . PRO A 1 213 ? -20.699 -15.048 -2.085 1.00 87.12 213 PRO A O 1
ATOM 1620 N N . THR A 1 214 ? -19.678 -13.806 -3.645 1.00 89.88 214 THR A N 1
ATOM 1621 C CA . THR A 1 214 ? -18.452 -14.614 -3.713 1.00 89.88 214 THR A CA 1
ATOM 1622 C C . THR A 1 214 ? -17.437 -14.247 -2.626 1.00 89.88 214 THR A C 1
ATOM 1624 O O . THR A 1 214 ? -16.531 -15.031 -2.331 1.00 89.88 214 THR A O 1
ATOM 1627 N N . THR A 1 215 ? -17.600 -13.094 -1.969 1.00 93.06 215 THR A N 1
ATOM 1628 C CA . THR A 1 215 ? -16.667 -12.606 -0.949 1.00 93.06 215 THR A CA 1
ATOM 1629 C C . THR A 1 215 ? -16.863 -13.325 0.387 1.00 93.06 215 THR A C 1
ATOM 1631 O O . THR A 1 215 ? -17.807 -13.066 1.143 1.00 93.06 215 THR A O 1
ATOM 1634 N N . THR A 1 216 ? -15.905 -14.178 0.748 1.00 94.19 216 THR A N 1
ATOM 1635 C CA . THR A 1 216 ? -15.931 -14.956 1.998 1.00 94.19 216 THR A CA 1
ATOM 1636 C C . THR A 1 216 ? -15.514 -14.142 3.232 1.00 94.19 216 THR A C 1
ATOM 1638 O O . THR A 1 216 ? -14.764 -13.168 3.144 1.00 94.19 216 THR A O 1
ATOM 1641 N N . ASP A 1 217 ? -15.966 -14.560 4.422 1.00 95.06 217 ASP A N 1
ATOM 1642 C CA . ASP A 1 217 ? -15.539 -13.959 5.701 1.00 95.06 217 ASP A CA 1
ATOM 1643 C C . ASP A 1 217 ? -14.026 -14.097 5.917 1.00 95.06 217 ASP A C 1
ATOM 1645 O O . ASP A 1 217 ? -13.393 -13.213 6.498 1.00 95.06 217 ASP A O 1
ATOM 1649 N N . ALA A 1 218 ? -13.431 -15.189 5.428 1.00 94.62 218 ALA A N 1
ATOM 1650 C CA . ALA A 1 218 ? -11.993 -15.422 5.502 1.00 94.62 218 ALA A CA 1
ATOM 1651 C C . ALA A 1 218 ? -11.216 -14.381 4.682 1.00 94.62 218 ALA A C 1
ATOM 1653 O O . ALA A 1 218 ? -10.262 -13.797 5.197 1.00 94.62 218 ALA A O 1
ATOM 1654 N N . ALA A 1 219 ? -11.671 -14.091 3.459 1.00 94.94 219 ALA A N 1
ATOM 1655 C CA . ALA A 1 219 ? -11.084 -13.073 2.594 1.00 94.94 219 ALA A CA 1
ATOM 1656 C C . ALA A 1 219 ? -11.169 -11.670 3.225 1.00 94.94 219 ALA A C 1
ATOM 1658 O O . ALA A 1 219 ? -10.172 -10.954 3.287 1.00 94.94 219 ALA A O 1
ATOM 1659 N N . LEU A 1 220 ? -12.325 -11.296 3.788 1.00 96.06 220 LEU A N 1
ATOM 1660 C CA . LEU A 1 220 ? -12.494 -10.004 4.474 1.00 96.06 220 LEU A CA 1
ATOM 1661 C C . LEU A 1 220 ? -11.656 -9.898 5.750 1.00 96.06 220 LEU A C 1
ATOM 1663 O O . LEU A 1 220 ? -11.064 -8.849 6.014 1.00 96.06 220 LEU A O 1
ATOM 1667 N N . THR A 1 221 ? -11.558 -10.989 6.515 1.00 96.56 221 THR A N 1
ATOM 1668 C CA . THR A 1 221 ? -10.681 -11.063 7.690 1.00 96.56 221 THR A CA 1
ATOM 1669 C C . THR A 1 221 ? -9.220 -10.873 7.282 1.00 96.56 221 THR A C 1
ATOM 1671 O O . THR A 1 221 ? -8.507 -10.092 7.916 1.00 96.56 221 THR A O 1
ATOM 1674 N N . ALA A 1 222 ? -8.771 -11.545 6.216 1.00 95.19 222 ALA A N 1
ATOM 1675 C CA . ALA A 1 222 ? -7.415 -11.413 5.691 1.00 95.19 222 ALA A CA 1
ATOM 1676 C C . ALA A 1 222 ? -7.123 -9.978 5.228 1.00 95.19 222 ALA A C 1
ATOM 1678 O O . ALA A 1 222 ? -6.103 -9.412 5.622 1.00 95.19 222 ALA A O 1
ATOM 1679 N N . THR A 1 223 ? -8.045 -9.358 4.484 1.00 96.06 223 THR A N 1
ATOM 1680 C CA . THR A 1 223 ? -7.929 -7.960 4.048 1.00 96.06 223 THR A CA 1
ATOM 1681 C C . THR A 1 223 ? -7.779 -7.015 5.237 1.00 96.06 223 THR A C 1
ATOM 1683 O O . THR A 1 223 ? -6.790 -6.291 5.317 1.00 96.06 223 THR A O 1
ATOM 1686 N N . LEU A 1 224 ? -8.701 -7.036 6.206 1.00 97.19 224 LEU A N 1
ATOM 1687 C CA . LEU A 1 224 ? -8.626 -6.150 7.375 1.00 97.19 224 LEU A CA 1
ATOM 1688 C C . LEU A 1 224 ? -7.365 -6.395 8.221 1.00 97.19 224 LEU A C 1
ATOM 1690 O O . LEU A 1 224 ? -6.745 -5.445 8.704 1.00 97.19 224 LEU A O 1
ATOM 1694 N N . THR A 1 225 ? -6.945 -7.652 8.368 1.00 96.31 225 THR A N 1
ATOM 1695 C CA . THR A 1 225 ? -5.710 -8.009 9.088 1.00 96.31 225 THR A CA 1
ATOM 1696 C C . THR A 1 225 ? -4.472 -7.442 8.390 1.00 96.31 225 THR A C 1
ATOM 1698 O O . THR A 1 225 ? -3.585 -6.900 9.046 1.00 96.31 225 THR A O 1
ATOM 1701 N N . ARG A 1 226 ? -4.415 -7.506 7.055 1.00 95.94 226 ARG A N 1
ATOM 1702 C CA . ARG A 1 226 ? -3.311 -6.932 6.270 1.00 95.94 226 ARG A CA 1
ATOM 1703 C C . ARG A 1 226 ? -3.298 -5.413 6.342 1.00 95.94 226 ARG A C 1
ATOM 1705 O O . ARG A 1 226 ? -2.265 -4.840 6.665 1.00 95.94 226 ARG A O 1
ATOM 1712 N N . LEU A 1 227 ? -4.442 -4.759 6.129 1.00 96.56 227 LEU A N 1
ATOM 1713 C CA . LEU A 1 227 ? -4.542 -3.296 6.188 1.00 96.56 227 LEU A CA 1
ATOM 1714 C C . LEU A 1 227 ? -4.126 -2.746 7.560 1.00 96.56 227 LEU A C 1
ATOM 1716 O O . LEU A 1 227 ? -3.404 -1.753 7.634 1.00 96.56 227 LEU A O 1
ATOM 1720 N N . THR A 1 228 ? -4.541 -3.409 8.643 1.00 96.12 228 THR A N 1
ATOM 1721 C CA . THR A 1 228 ? -4.147 -3.030 10.009 1.00 96.12 228 THR A CA 1
ATOM 1722 C C . THR A 1 228 ? -2.655 -3.259 10.256 1.00 96.12 228 THR A C 1
ATOM 1724 O O . THR A 1 228 ? -2.000 -2.384 10.815 1.00 96.12 228 THR A O 1
ATOM 1727 N N . ALA A 1 229 ? -2.080 -4.374 9.793 1.00 94.75 229 ALA A N 1
ATOM 1728 C CA . ALA A 1 229 ? -0.640 -4.621 9.890 1.00 94.75 229 ALA A CA 1
ATOM 1729 C C . ALA A 1 229 ? 0.186 -3.596 9.088 1.00 94.75 229 ALA A C 1
ATOM 1731 O O . ALA A 1 229 ? 1.206 -3.097 9.572 1.00 94.75 229 ALA A O 1
ATOM 1732 N N . TRP A 1 230 ? -0.282 -3.218 7.896 1.00 95.38 230 TRP A N 1
ATOM 1733 C CA . TRP A 1 230 ? 0.406 -2.272 7.018 1.00 95.38 230 TRP A CA 1
ATOM 1734 C C . TRP A 1 230 ? 0.468 -0.847 7.564 1.00 95.38 230 TRP A C 1
ATOM 1736 O O . TRP A 1 230 ? 1.364 -0.104 7.172 1.00 95.38 230 TRP A O 1
ATOM 1746 N N . LEU A 1 231 ? -0.391 -0.471 8.519 1.00 93.81 231 LEU A N 1
ATOM 1747 C CA . LEU A 1 231 ? -0.247 0.800 9.242 1.00 93.81 231 LEU A CA 1
ATOM 1748 C C . LEU A 1 231 ? 1.110 0.918 9.937 1.00 93.81 231 LEU A C 1
ATOM 1750 O O . LEU A 1 231 ? 1.645 2.017 10.049 1.00 93.81 231 LEU A O 1
ATOM 1754 N N . VAL A 1 232 ? 1.648 -0.208 10.415 1.00 92.25 232 VAL A N 1
ATOM 1755 C CA . VAL A 1 232 ? 2.924 -0.254 11.133 1.00 92.25 232 VAL A CA 1
ATOM 1756 C C . VAL A 1 232 ? 4.090 -0.265 10.148 1.00 92.25 232 VAL A C 1
ATOM 1758 O O . VAL A 1 232 ? 5.062 0.463 10.330 1.00 92.25 232 VAL A O 1
ATOM 1761 N N . THR A 1 233 ? 3.995 -1.075 9.092 1.00 91.25 233 THR A N 1
ATOM 1762 C CA . THR A 1 233 ? 5.099 -1.295 8.144 1.00 91.25 233 THR A CA 1
ATOM 1763 C C . THR A 1 233 ? 5.156 -0.266 7.014 1.00 91.25 233 THR A C 1
ATOM 1765 O O . THR A 1 233 ? 6.190 -0.145 6.362 1.00 91.25 233 THR A O 1
ATOM 1768 N N . TRP A 1 234 ? 4.070 0.468 6.754 1.00 92.50 234 TRP A N 1
ATOM 1769 C CA . TRP A 1 234 ? 3.971 1.436 5.659 1.00 92.50 234 TRP A CA 1
ATOM 1770 C C . TRP A 1 234 ? 3.318 2.766 6.098 1.00 92.50 234 TRP A C 1
ATOM 1772 O O . TRP A 1 234 ? 2.204 3.106 5.683 1.00 92.50 234 TRP A O 1
ATOM 1782 N N . PRO A 1 235 ? 4.012 3.569 6.928 1.00 85.62 235 PRO A N 1
ATOM 1783 C CA . PRO A 1 235 ? 3.446 4.758 7.575 1.00 85.62 235 PRO A CA 1
ATOM 1784 C C . PRO A 1 235 ? 2.948 5.834 6.607 1.00 85.62 235 PRO A C 1
ATOM 1786 O O . PRO A 1 235 ? 2.062 6.613 6.949 1.00 85.62 235 PRO A O 1
ATOM 1789 N N . THR A 1 236 ? 3.493 5.913 5.394 1.00 89.25 236 THR A N 1
ATOM 1790 C CA . THR A 1 236 ? 3.126 6.958 4.426 1.00 89.25 236 THR A CA 1
ATOM 1791 C C . THR A 1 236 ? 1.696 6.816 3.901 1.00 89.25 236 THR A C 1
ATOM 1793 O O . THR A 1 236 ? 1.123 7.808 3.468 1.00 89.25 236 THR A O 1
ATOM 1796 N N . ALA A 1 237 ? 1.090 5.628 4.000 1.00 92.06 237 ALA A N 1
ATOM 1797 C CA . ALA A 1 237 ? -0.283 5.367 3.558 1.00 92.06 237 ALA A CA 1
ATOM 1798 C C . ALA A 1 237 ? -1.315 5.370 4.704 1.00 92.06 237 ALA A C 1
ATOM 1800 O O . ALA A 1 237 ? -2.455 4.951 4.505 1.00 92.06 237 ALA A O 1
ATOM 1801 N N . HIS A 1 238 ? -0.945 5.819 5.911 1.00 91.44 238 HIS A N 1
ATOM 1802 C CA . HIS A 1 238 ? -1.774 5.654 7.111 1.00 91.44 238 HIS A CA 1
ATOM 1803 C C . HIS A 1 238 ? -3.194 6.236 6.990 1.00 91.44 238 HIS A C 1
ATOM 1805 O O . HIS A 1 238 ? -4.140 5.618 7.474 1.00 91.44 238 HIS A O 1
ATOM 1811 N N . ALA A 1 239 ? -3.358 7.390 6.335 1.00 91.25 239 ALA A N 1
ATOM 1812 C CA . ALA A 1 239 ? -4.664 8.022 6.150 1.00 91.25 239 ALA A CA 1
ATOM 1813 C C . ALA A 1 239 ? -5.590 7.161 5.276 1.00 91.25 239 ALA A C 1
ATOM 1815 O O . ALA A 1 239 ? -6.717 6.860 5.669 1.00 91.25 239 ALA A O 1
ATOM 1816 N N . THR A 1 240 ? -5.092 6.694 4.127 1.00 92.12 240 THR A N 1
ATOM 1817 C CA . THR A 1 240 ? -5.854 5.837 3.211 1.00 92.12 240 THR A CA 1
ATOM 1818 C C . THR A 1 240 ? -6.157 4.478 3.831 1.00 92.12 240 THR A C 1
ATOM 1820 O O . THR A 1 240 ? -7.286 4.004 3.741 1.00 92.12 240 THR A O 1
ATOM 1823 N N . LEU A 1 241 ? -5.187 3.858 4.509 1.00 95.00 241 LEU A N 1
ATOM 1824 C CA . LEU A 1 241 ? -5.412 2.597 5.221 1.00 95.00 241 LEU A CA 1
ATOM 1825 C C . LEU A 1 241 ? -6.478 2.753 6.315 1.00 95.00 241 LEU A C 1
ATOM 1827 O O . LEU A 1 241 ? -7.360 1.905 6.431 1.00 95.00 241 LEU A O 1
ATOM 1831 N N . GLY A 1 242 ? -6.438 3.854 7.073 1.00 94.88 242 GLY A N 1
ATOM 1832 C CA . GLY A 1 242 ? -7.453 4.176 8.076 1.00 94.88 242 GLY A CA 1
ATOM 1833 C C . GLY A 1 242 ? -8.855 4.304 7.479 1.00 94.88 242 GLY A C 1
ATOM 1834 O O . GLY A 1 242 ? -9.793 3.706 8.002 1.00 94.88 242 GLY A O 1
ATOM 1835 N N . LEU A 1 243 ? -8.985 5.006 6.348 1.00 94.25 243 LEU A N 1
ATOM 1836 C CA . LEU A 1 243 ? -10.243 5.134 5.608 1.00 94.25 243 LEU A CA 1
ATOM 1837 C C . LEU A 1 243 ? -10.783 3.772 5.145 1.00 94.25 243 LEU A C 1
ATOM 1839 O O . LEU A 1 243 ? -11.966 3.487 5.334 1.00 94.25 243 LEU A O 1
ATOM 1843 N N . TRP A 1 244 ? -9.931 2.923 4.563 1.00 95.12 244 TRP A N 1
ATOM 1844 C CA . TRP A 1 244 ? -10.327 1.584 4.121 1.00 95.12 244 TRP A CA 1
ATOM 1845 C C . TRP A 1 244 ? -10.808 0.720 5.284 1.00 95.12 244 TRP A C 1
ATOM 1847 O O . TRP A 1 244 ? -11.869 0.105 5.1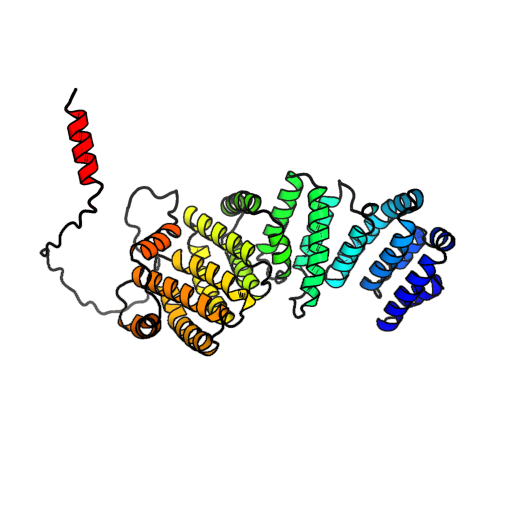89 1.00 95.12 244 TRP A O 1
ATOM 1857 N N . VAL A 1 245 ? -10.062 0.698 6.394 1.00 96.44 245 VAL A N 1
ATOM 1858 C CA . VAL A 1 245 ? -10.453 -0.059 7.590 1.00 96.44 245 VAL A CA 1
ATOM 1859 C C . VAL A 1 245 ? -11.785 0.457 8.130 1.00 96.44 245 VAL A C 1
ATOM 1861 O O . VAL A 1 245 ? -12.697 -0.340 8.326 1.00 96.44 245 VAL A O 1
ATOM 1864 N N . HIS A 1 246 ? -11.941 1.771 8.303 1.00 96.06 246 HIS A N 1
ATOM 1865 C CA . HIS A 1 246 ? -13.190 2.362 8.784 1.00 96.06 246 HIS A CA 1
ATOM 1866 C C . HIS A 1 246 ? -14.383 2.008 7.891 1.00 96.06 246 HIS A C 1
ATOM 1868 O O . HIS A 1 246 ? -15.400 1.513 8.377 1.00 96.06 246 HIS A O 1
ATOM 1874 N N . THR A 1 247 ? -14.236 2.189 6.578 1.00 95.44 247 THR A N 1
ATOM 1875 C CA . THR A 1 247 ? -15.303 1.937 5.603 1.00 95.44 247 THR A CA 1
ATOM 1876 C C . THR A 1 247 ? -15.711 0.465 5.586 1.00 95.44 247 THR A C 1
ATOM 1878 O O . THR A 1 247 ? -16.899 0.152 5.652 1.00 95.44 247 THR A O 1
ATOM 1881 N N . LEU A 1 248 ? -14.743 -0.457 5.549 1.00 95.88 248 LEU A N 1
ATOM 1882 C CA . LEU A 1 248 ? -15.023 -1.893 5.547 1.00 95.88 248 LEU A CA 1
ATOM 1883 C C . LEU A 1 248 ? -15.671 -2.349 6.857 1.00 95.88 248 LEU A C 1
ATOM 1885 O O . LEU A 1 248 ? -16.659 -3.076 6.814 1.00 95.88 248 LEU A O 1
ATOM 1889 N N . VAL A 1 249 ? -15.165 -1.906 8.014 1.00 96.62 249 VAL A N 1
ATOM 1890 C CA . VAL A 1 249 ? -15.748 -2.255 9.321 1.00 96.62 249 VAL A CA 1
ATOM 1891 C C . VAL A 1 249 ? -17.196 -1.760 9.399 1.00 96.62 249 VAL A C 1
ATOM 1893 O O . VAL A 1 249 ? -18.079 -2.538 9.759 1.00 96.62 249 VAL A O 1
ATOM 1896 N N . LYS A 1 250 ? -17.470 -0.518 8.982 1.00 96.00 250 LYS A N 1
ATOM 1897 C CA . LYS A 1 250 ? -18.829 0.037 8.917 1.00 96.00 250 LYS A CA 1
ATOM 1898 C C . LYS A 1 250 ? -19.774 -0.815 8.078 1.00 96.00 250 LYS A C 1
ATOM 1900 O O . LYS A 1 250 ? -20.835 -1.213 8.559 1.00 96.00 250 LYS A O 1
ATOM 1905 N N . LEU A 1 251 ? -19.375 -1.139 6.851 1.00 95.75 251 LEU A N 1
ATOM 1906 C CA . LEU A 1 251 ? -20.185 -1.945 5.935 1.00 95.75 251 LEU A CA 1
ATOM 1907 C C . LEU A 1 251 ? -20.405 -3.377 6.452 1.00 95.75 251 LEU A C 1
ATOM 1909 O O . LEU A 1 251 ? -21.479 -3.950 6.264 1.00 95.75 251 LEU A O 1
ATOM 1913 N N . LEU A 1 252 ? -19.422 -3.961 7.138 1.00 95.50 252 LEU A N 1
ATOM 1914 C CA . LEU A 1 252 ? -19.537 -5.291 7.746 1.00 95.50 252 LEU A CA 1
ATOM 1915 C C . LEU A 1 252 ? -20.572 -5.322 8.876 1.00 95.50 252 LEU A C 1
ATOM 1917 O O . LEU A 1 252 ? -21.389 -6.239 8.927 1.00 95.50 252 LEU A O 1
ATOM 1921 N N . TYR A 1 253 ? -20.603 -4.307 9.742 1.00 94.50 253 TYR A N 1
ATOM 1922 C CA . TYR A 1 253 ? -21.654 -4.202 10.760 1.00 94.50 253 TYR A CA 1
ATOM 1923 C C . TYR A 1 253 ? -23.038 -3.979 10.132 1.00 94.50 253 TYR A C 1
ATOM 1925 O O . TYR A 1 253 ? -23.996 -4.664 10.496 1.00 94.50 253 TYR A O 1
ATOM 1933 N N . GLN A 1 254 ? -23.140 -3.099 9.131 1.00 93.69 254 GLN A N 1
ATOM 1934 C CA . GLN A 1 254 ? -24.401 -2.827 8.428 1.00 93.69 254 GLN A CA 1
ATOM 1935 C C . GLN A 1 254 ? -24.960 -4.056 7.691 1.00 93.69 254 GLN A C 1
ATOM 1937 O O . GLN A 1 254 ? -26.175 -4.265 7.676 1.00 93.69 254 GLN A O 1
ATOM 1942 N N . SER A 1 255 ? -24.085 -4.898 7.135 1.00 92.56 255 SER A N 1
ATOM 1943 C CA . SER A 1 255 ? -24.450 -6.159 6.469 1.00 92.56 255 SER A CA 1
ATOM 1944 C C . SER A 1 255 ? -24.684 -7.331 7.432 1.00 92.56 255 SER A C 1
ATOM 1946 O O . SER A 1 255 ? -25.052 -8.416 6.992 1.00 92.56 255 SER A O 1
ATOM 1948 N N . GLY A 1 256 ? -24.492 -7.140 8.743 1.00 91.25 256 GLY A N 1
ATOM 1949 C CA . GLY A 1 256 ? -24.670 -8.188 9.754 1.00 91.25 256 GLY A CA 1
ATOM 1950 C C . GLY A 1 256 ? -23.482 -9.150 9.904 1.00 91.25 256 GLY A C 1
ATOM 1951 O O . GLY A 1 256 ? -23.528 -10.046 10.744 1.00 91.25 256 GLY A O 1
ATOM 1952 N N . ARG A 1 257 ? -22.385 -8.948 9.164 1.00 93.44 257 ARG A N 1
ATOM 1953 C CA . ARG A 1 257 ? -21.140 -9.740 9.233 1.00 93.44 257 ARG A CA 1
ATOM 1954 C C . ARG A 1 257 ? -20.204 -9.229 10.337 1.00 93.44 257 ARG A C 1
ATOM 1956 O O . ARG A 1 257 ? -19.014 -9.015 10.117 1.00 93.44 257 ARG A O 1
ATOM 1963 N N . SER A 1 258 ? -20.738 -9.005 11.539 1.00 93.69 258 SER A N 1
ATOM 1964 C CA . SER A 1 258 ? -20.019 -8.390 12.672 1.00 93.69 258 SER A CA 1
ATOM 1965 C C . SER A 1 258 ? -18.923 -9.276 13.280 1.00 93.69 258 SER A C 1
ATOM 1967 O O . SER A 1 258 ? -18.020 -8.774 13.949 1.00 93.69 258 SER A O 1
ATOM 1969 N N . THR A 1 259 ? -18.951 -10.583 13.012 1.00 94.94 259 THR A N 1
ATOM 1970 C CA . THR A 1 259 ? -17.935 -11.554 13.451 1.00 94.94 259 THR A CA 1
ATOM 1971 C C . THR A 1 259 ? -16.553 -11.261 12.863 1.00 94.94 259 THR A C 1
ATOM 1973 O O . THR A 1 259 ? -15.544 -11.420 13.553 1.00 94.94 259 THR A O 1
ATOM 1976 N N . VAL A 1 260 ? -16.500 -10.786 11.614 1.00 96.69 260 VAL A N 1
ATOM 1977 C CA . VAL A 1 260 ? -15.263 -10.437 10.903 1.00 96.69 260 VAL A CA 1
ATOM 1978 C C . VAL A 1 260 ? -14.511 -9.293 11.602 1.00 96.69 260 VAL A C 1
ATOM 1980 O O . VAL A 1 260 ? -13.382 -9.523 12.047 1.00 96.69 260 VAL A O 1
ATOM 1983 N N . PRO A 1 261 ? -15.086 -8.081 11.770 1.00 96.81 261 PRO A N 1
ATOM 1984 C CA . PRO A 1 261 ? -14.396 -7.003 12.467 1.00 96.81 261 PRO A CA 1
ATOM 1985 C C . PRO A 1 261 ? -14.150 -7.336 13.943 1.00 96.81 261 PRO A C 1
ATOM 1987 O O . PRO A 1 261 ? -13.082 -7.012 14.447 1.00 96.81 261 PRO A O 1
ATOM 1990 N N . ALA A 1 262 ? -15.061 -8.052 14.617 1.00 96.25 262 ALA A N 1
ATOM 1991 C CA . ALA A 1 262 ? -14.874 -8.492 16.001 1.00 96.25 262 ALA A CA 1
ATOM 1992 C C . ALA A 1 262 ? -13.583 -9.305 16.198 1.00 96.25 262 ALA A C 1
ATOM 1994 O O . ALA A 1 262 ? -12.807 -9.039 17.120 1.00 96.25 262 ALA A O 1
ATOM 1995 N N . ARG A 1 263 ? -13.321 -10.265 15.303 1.00 96.56 263 ARG A N 1
ATOM 1996 C CA . ARG A 1 263 ? -12.094 -11.069 15.325 1.00 96.56 263 ARG A CA 1
ATOM 1997 C C . ARG A 1 263 ? -10.849 -10.209 15.110 1.00 96.56 263 ARG A C 1
ATOM 1999 O O . ARG A 1 263 ? -9.893 -10.311 15.876 1.00 96.56 263 ARG A O 1
ATOM 2006 N N . VAL A 1 264 ? -10.876 -9.330 14.107 1.00 97.50 264 VAL A N 1
ATOM 2007 C CA . VAL A 1 264 ? -9.750 -8.430 13.808 1.00 97.50 264 VAL A CA 1
ATOM 2008 C C . VAL A 1 264 ? -9.475 -7.480 14.975 1.00 97.50 264 VAL A C 1
ATOM 2010 O O . VAL A 1 264 ? -8.313 -7.248 15.301 1.00 97.50 264 VAL A O 1
ATOM 2013 N N . THR A 1 265 ? -10.508 -6.979 15.658 1.00 98.00 265 THR A N 1
ATOM 2014 C CA . THR A 1 265 ? -10.354 -6.151 16.861 1.00 98.00 265 THR A CA 1
ATOM 2015 C C . THR A 1 265 ? -9.618 -6.916 17.965 1.00 98.00 265 THR A C 1
ATOM 2017 O O . THR A 1 265 ? -8.627 -6.420 18.505 1.00 98.00 265 THR A O 1
ATOM 2020 N N . LEU A 1 266 ? -10.057 -8.139 18.282 1.00 97.12 266 LEU A N 1
ATOM 2021 C CA . LEU A 1 266 ? -9.481 -8.943 19.366 1.00 97.12 266 LEU A CA 1
ATOM 2022 C C . LEU A 1 266 ? -8.020 -9.347 19.114 1.00 97.12 266 LEU A C 1
ATOM 2024 O O . LEU A 1 266 ? -7.236 -9.409 20.068 1.00 97.12 266 LEU A O 1
ATOM 2028 N N . ASP A 1 267 ? -7.652 -9.616 17.861 1.00 96.00 267 ASP A N 1
ATOM 2029 C CA . ASP A 1 267 ? -6.313 -10.091 17.490 1.00 96.00 267 ASP A CA 1
ATOM 2030 C C . ASP A 1 267 ? -5.351 -8.951 17.110 1.00 96.00 267 ASP A C 1
ATOM 2032 O O . ASP A 1 267 ? -4.141 -9.039 17.347 1.00 96.00 267 ASP A O 1
ATOM 2036 N N . GLY A 1 268 ? -5.877 -7.880 16.513 1.00 96.19 268 GLY A N 1
ATOM 2037 C CA . GLY A 1 268 ? -5.106 -6.782 15.934 1.00 96.19 268 GLY A CA 1
ATOM 2038 C C . GLY A 1 268 ? -4.807 -5.647 16.908 1.00 96.19 268 GLY A C 1
ATOM 2039 O O . GLY A 1 268 ? -3.668 -5.178 16.958 1.00 96.19 268 GLY A O 1
ATOM 2040 N N . VAL A 1 269 ? -5.781 -5.221 17.723 1.00 97.69 269 VAL A N 1
ATOM 2041 C CA . VAL A 1 269 ? -5.613 -4.049 18.605 1.00 97.69 269 VAL A CA 1
ATOM 2042 C C . VAL A 1 269 ? -4.435 -4.199 19.579 1.00 97.69 269 VAL A C 1
ATOM 2044 O O . VAL A 1 269 ? -3.660 -3.248 19.679 1.00 97.69 269 VAL A O 1
ATOM 2047 N N . PRO A 1 270 ? -4.193 -5.354 20.238 1.00 96.81 270 PRO A N 1
ATOM 2048 C CA . PRO A 1 270 ? -3.015 -5.506 21.099 1.00 96.81 270 PRO A CA 1
ATOM 2049 C C . PRO A 1 270 ? -1.684 -5.262 20.364 1.00 96.81 270 PRO A C 1
ATOM 2051 O O . PRO A 1 270 ? -0.776 -4.632 20.906 1.00 96.81 270 PRO A O 1
ATOM 2054 N N . LYS A 1 271 ? -1.569 -5.704 19.102 1.00 95.94 271 LYS A N 1
ATOM 2055 C CA . LYS A 1 271 ? -0.366 -5.495 18.275 1.00 95.94 271 LYS A CA 1
ATOM 2056 C C . LYS A 1 271 ? -0.197 -4.023 17.902 1.00 95.94 271 LYS A C 1
ATOM 2058 O O . LYS A 1 271 ? 0.908 -3.491 17.968 1.00 95.94 271 LYS A O 1
ATOM 2063 N N . LEU A 1 272 ? -1.299 -3.364 17.553 1.00 97.12 272 LEU A N 1
ATOM 2064 C CA . LEU A 1 272 ? -1.328 -1.938 17.238 1.00 97.12 272 LEU A CA 1
ATOM 2065 C C . LEU A 1 272 ? -0.956 -1.075 18.453 1.00 97.12 272 LEU A C 1
ATOM 2067 O O . LEU A 1 272 ? -0.147 -0.159 18.317 1.00 97.12 272 LEU A O 1
ATOM 2071 N N . MET A 1 273 ? -1.465 -1.406 19.644 1.00 97.00 273 MET A N 1
ATOM 2072 C CA . MET A 1 273 ? -1.090 -0.740 20.898 1.00 97.00 273 MET A CA 1
ATOM 2073 C C . MET A 1 273 ? 0.420 -0.819 21.138 1.00 97.00 273 MET A C 1
ATOM 2075 O O . MET A 1 273 ? 1.049 0.192 21.446 1.00 97.00 273 MET A O 1
ATOM 2079 N N . ASN A 1 274 ? 1.022 -1.993 20.920 1.00 95.44 274 ASN A N 1
ATOM 2080 C CA . ASN A 1 274 ? 2.466 -2.166 21.055 1.00 95.44 274 ASN A CA 1
ATOM 2081 C C . ASN A 1 274 ? 3.256 -1.304 20.065 1.00 95.44 274 ASN A C 1
ATOM 2083 O O . ASN A 1 274 ? 4.334 -0.839 20.415 1.00 95.44 274 ASN A O 1
ATOM 2087 N N . ALA A 1 275 ? 2.738 -1.043 18.863 1.00 96.06 275 ALA A N 1
ATOM 2088 C CA . ALA A 1 275 ? 3.408 -0.232 17.844 1.00 96.06 275 ALA A CA 1
ATOM 2089 C C . ALA A 1 275 ? 3.354 1.289 18.104 1.00 96.06 275 ALA A C 1
ATOM 2091 O O . ALA A 1 275 ? 4.079 2.041 17.452 1.00 96.06 275 ALA A O 1
ATOM 2092 N N . LEU A 1 276 ? 2.575 1.764 19.087 1.00 96.62 276 LEU A N 1
ATOM 2093 C CA . LEU A 1 276 ? 2.476 3.194 19.426 1.00 96.62 276 LEU A CA 1
ATOM 2094 C C . LEU A 1 276 ? 3.788 3.811 19.934 1.00 96.62 276 LEU A C 1
ATOM 2096 O O . LEU A 1 276 ? 3.903 5.036 19.983 1.00 96.62 276 LEU A O 1
ATOM 2100 N N . HIS A 1 277 ? 4.803 3.008 20.265 1.00 93.75 277 HIS A N 1
ATOM 2101 C CA . HIS A 1 277 ? 6.138 3.533 20.560 1.00 93.75 277 HIS A CA 1
ATOM 2102 C C . HIS A 1 277 ? 6.788 4.212 19.341 1.00 93.75 277 HIS A C 1
ATOM 2104 O O . HIS A 1 277 ? 7.632 5.080 19.528 1.00 93.75 277 HIS A O 1
ATOM 2110 N N . ILE A 1 278 ? 6.369 3.888 18.112 1.00 93.88 278 ILE A N 1
ATOM 2111 C CA . ILE A 1 278 ? 6.914 4.440 16.866 1.00 93.88 278 ILE A CA 1
ATOM 2112 C C . ILE A 1 278 ? 6.191 5.763 16.529 1.00 93.88 278 ILE A C 1
ATOM 2114 O O . ILE A 1 278 ? 5.017 5.729 16.159 1.00 93.88 278 ILE A O 1
ATOM 2118 N N . PRO A 1 279 ? 6.846 6.942 16.586 1.00 94.81 279 PRO A N 1
ATOM 2119 C CA . PRO A 1 279 ? 6.150 8.229 16.464 1.00 94.81 279 PRO A CA 1
ATOM 2120 C C . PRO A 1 279 ? 5.399 8.443 15.144 1.00 94.81 279 PRO A C 1
ATOM 2122 O O . PRO A 1 279 ? 4.287 8.969 15.149 1.00 94.81 279 PRO A O 1
ATOM 2125 N N . VAL A 1 280 ? 5.979 8.012 14.017 1.00 92.81 280 VAL A N 1
ATOM 2126 C CA . VAL A 1 280 ? 5.443 8.291 12.671 1.00 92.81 280 VAL A CA 1
ATOM 2127 C C . VAL A 1 280 ? 4.112 7.581 12.378 1.00 92.81 280 VAL A C 1
ATOM 2129 O O . VAL A 1 280 ? 3.343 8.049 11.546 1.00 92.81 280 VAL A O 1
ATOM 2132 N N . VAL A 1 281 ? 3.801 6.484 13.078 1.00 94.06 281 VAL A N 1
ATOM 2133 C CA . VAL A 1 281 ? 2.571 5.694 12.856 1.00 94.06 281 VAL A CA 1
ATOM 2134 C C . VAL A 1 281 ? 1.436 6.047 13.822 1.00 94.06 281 VAL A C 1
ATOM 2136 O O . VAL A 1 281 ? 0.291 5.665 13.577 1.00 94.06 281 VAL A O 1
ATOM 2139 N N . ARG A 1 282 ? 1.715 6.781 14.911 1.00 95.75 282 ARG A N 1
ATOM 2140 C CA . ARG A 1 282 ? 0.770 6.993 16.028 1.00 95.75 282 ARG A CA 1
ATOM 2141 C C . ARG A 1 282 ? -0.587 7.510 15.577 1.00 95.75 282 ARG A C 1
ATOM 2143 O O . ARG A 1 282 ? -1.605 6.940 15.951 1.00 95.75 282 ARG A O 1
ATOM 2150 N N . THR A 1 283 ? -0.617 8.555 14.750 1.00 94.19 283 THR A N 1
ATOM 2151 C CA . THR A 1 283 ? -1.873 9.188 14.322 1.00 94.19 283 THR A CA 1
ATOM 2152 C C . THR A 1 283 ? -2.801 8.206 13.612 1.00 94.19 283 THR A C 1
ATOM 2154 O O . THR A 1 283 ? -3.990 8.154 13.942 1.00 94.19 283 THR A O 1
ATOM 2157 N N . GLY A 1 284 ? -2.256 7.417 12.680 1.00 94.69 284 GLY A N 1
ATOM 2158 C CA . GLY A 1 284 ? -3.006 6.412 11.927 1.00 94.69 284 GLY A CA 1
ATOM 2159 C C . GLY A 1 284 ? -3.420 5.223 12.785 1.00 94.69 284 GLY A C 1
ATOM 2160 O O . GLY A 1 284 ? -4.576 4.808 12.745 1.00 94.69 284 GLY A O 1
ATOM 2161 N N . ILE A 1 285 ? -2.504 4.728 13.622 1.00 97.00 285 ILE A N 1
ATOM 2162 C CA . ILE A 1 285 ? -2.782 3.621 14.539 1.00 97.00 285 ILE A CA 1
ATOM 2163 C C . ILE A 1 285 ? -3.890 3.988 15.526 1.00 97.00 285 ILE A C 1
ATOM 2165 O O . ILE A 1 285 ? -4.846 3.231 15.653 1.00 97.00 285 ILE A O 1
ATOM 2169 N N . VAL A 1 286 ? -3.810 5.148 16.187 1.00 97.25 286 VAL A N 1
ATOM 2170 C CA . VAL A 1 286 ? -4.851 5.593 17.129 1.00 97.25 286 VAL A CA 1
ATOM 2171 C C . VAL A 1 286 ? -6.198 5.700 16.423 1.00 97.25 286 VAL A C 1
ATOM 2173 O O . VAL A 1 286 ? -7.191 5.231 16.962 1.00 97.25 286 VAL A O 1
ATOM 2176 N N . SER A 1 287 ? -6.235 6.241 15.200 1.00 96.69 287 SER A N 1
ATOM 2177 C CA . SER A 1 287 ? -7.476 6.341 14.418 1.00 96.69 287 SER A CA 1
ATOM 2178 C C . SER A 1 287 ? -8.143 4.979 14.203 1.00 96.69 287 SER A C 1
ATOM 2180 O O . SER A 1 287 ? -9.359 4.839 14.359 1.00 96.69 287 SER A O 1
ATOM 2182 N N . VAL A 1 288 ? -7.352 3.959 13.864 1.00 97.88 288 VAL A N 1
ATOM 2183 C CA . VAL A 1 288 ? -7.862 2.606 13.624 1.00 97.88 288 VAL A CA 1
ATOM 2184 C C . VAL A 1 288 ? -8.192 1.874 14.922 1.00 97.88 288 VAL A C 1
ATOM 2186 O O . VAL A 1 288 ? -9.227 1.218 14.983 1.00 97.88 288 VAL A O 1
ATOM 2189 N N . ILE A 1 289 ? -7.396 2.034 15.983 1.00 98.12 289 ILE A N 1
ATOM 2190 C CA . ILE A 1 289 ? -7.718 1.499 17.314 1.00 98.12 289 ILE A CA 1
ATOM 2191 C C . ILE A 1 289 ? -9.055 2.063 17.808 1.00 98.12 289 ILE A C 1
ATOM 2193 O O . ILE A 1 289 ? -9.911 1.289 18.233 1.00 98.12 289 ILE A O 1
ATOM 2197 N N . SER A 1 290 ? -9.260 3.381 17.706 1.00 97.81 290 SER A N 1
ATOM 2198 C CA . SER A 1 290 ? -10.528 4.027 18.057 1.00 97.81 290 SER A CA 1
ATOM 2199 C C . SER A 1 290 ? -11.689 3.424 17.272 1.00 97.81 290 SER A C 1
ATOM 2201 O O . SER A 1 290 ? -12.665 2.996 17.877 1.00 97.81 290 SER A O 1
ATOM 2203 N N . THR A 1 291 ? -11.550 3.295 15.949 1.00 97.88 291 THR A N 1
ATOM 2204 C CA . THR A 1 291 ? -12.589 2.705 15.089 1.00 97.88 291 THR A CA 1
ATOM 2205 C C . THR A 1 291 ? -12.928 1.266 15.500 1.00 97.88 291 THR A C 1
ATOM 2207 O O . THR A 1 291 ? -14.099 0.907 15.629 1.00 97.88 291 THR A O 1
ATOM 2210 N N . LEU A 1 292 ? -11.913 0.425 15.723 1.00 97.94 292 LEU A N 1
ATOM 2211 C CA . LEU A 1 292 ? -12.087 -0.995 16.043 1.00 97.94 292 LEU A CA 1
ATOM 2212 C C . LEU A 1 292 ? -12.689 -1.226 17.435 1.00 97.94 292 LEU A C 1
ATOM 2214 O O . LEU A 1 292 ? -13.489 -2.146 17.596 1.00 97.94 292 LEU A O 1
ATOM 2218 N N . LEU A 1 293 ? -12.319 -0.414 18.429 1.00 97.88 293 LEU A N 1
ATOM 2219 C CA . LEU A 1 293 ? -12.844 -0.534 19.792 1.00 97.88 293 LEU A CA 1
ATOM 2220 C C . LEU A 1 293 ? -14.229 0.103 19.936 1.00 97.88 293 LEU A C 1
ATOM 2222 O O . LEU A 1 293 ? -15.113 -0.520 20.513 1.00 97.88 293 LEU A O 1
ATOM 2226 N N . LEU A 1 294 ? -14.452 1.300 19.382 1.00 97.25 294 LEU A N 1
ATOM 2227 C CA . LEU A 1 294 ? -15.740 1.998 19.492 1.00 97.25 294 LEU A CA 1
ATOM 2228 C C . LEU A 1 294 ? -16.850 1.341 18.666 1.00 97.25 294 LEU A C 1
ATOM 2230 O O . LEU A 1 294 ? -18.021 1.504 18.997 1.00 97.25 294 LEU A O 1
ATOM 2234 N N . SER A 1 295 ? -16.509 0.580 17.622 1.00 96.25 295 SER A N 1
ATOM 2235 C CA . SER A 1 295 ? -17.485 -0.255 16.905 1.00 96.25 295 SER A CA 1
ATOM 2236 C C . SER A 1 295 ? -17.770 -1.588 17.618 1.00 96.25 295 SER A C 1
ATOM 2238 O O . SER A 1 295 ? -18.824 -2.188 17.410 1.00 96.25 295 SER A O 1
ATOM 2240 N N . PHE A 1 296 ? -16.890 -2.046 18.518 1.00 95.25 296 PHE A N 1
ATOM 2241 C CA . PHE A 1 296 ? -17.065 -3.265 19.319 1.00 95.25 296 PHE A CA 1
ATOM 2242 C C . PHE A 1 296 ? -17.930 -2.994 20.568 1.00 95.25 296 PHE A C 1
ATOM 2244 O O . PHE A 1 296 ? -17.499 -3.153 21.701 1.00 95.25 296 PHE A O 1
ATOM 2251 N N . GLN A 1 297 ? -19.182 -2.568 20.385 1.00 93.19 297 GLN A N 1
ATOM 2252 C CA . GLN A 1 297 ? -20.011 -2.086 21.509 1.00 93.19 297 GLN A CA 1
ATOM 2253 C C . GLN A 1 297 ? -20.720 -3.184 22.314 1.00 93.19 297 GLN A C 1
ATOM 2255 O O . GLN A 1 297 ? -21.251 -2.936 23.392 1.00 93.19 297 GLN A O 1
ATOM 2260 N N . HIS A 1 298 ? -20.768 -4.409 21.797 1.00 89.31 298 HIS A N 1
ATOM 2261 C CA . HIS A 1 298 ? -21.593 -5.483 22.354 1.00 89.31 298 HIS A CA 1
ATOM 2262 C C . HIS A 1 298 ? -20.962 -6.186 23.568 1.00 89.31 298 HIS A C 1
ATOM 2264 O O . HIS A 1 298 ? -21.635 -6.975 24.228 1.00 89.31 298 HIS A O 1
ATOM 2270 N N . SER A 1 299 ? -19.675 -5.955 23.848 1.00 93.69 299 SER A N 1
ATOM 2271 C CA . SER A 1 299 ? -18.958 -6.627 24.932 1.00 93.69 299 SER A CA 1
ATOM 2272 C C . SER A 1 299 ? -17.694 -5.861 25.341 1.00 93.69 299 SER A C 1
ATOM 2274 O O . SER A 1 299 ? -16.988 -5.362 24.468 1.00 93.69 299 SER A O 1
ATOM 2276 N N . PRO A 1 300 ? -17.331 -5.832 26.636 1.00 95.69 300 PRO A N 1
ATOM 2277 C CA . PRO A 1 300 ? -16.123 -5.150 27.093 1.00 95.69 300 PRO A CA 1
ATOM 2278 C C . PRO A 1 300 ? -14.823 -5.925 26.827 1.00 95.69 300 PRO A C 1
ATOM 2280 O O . PRO A 1 300 ? -13.740 -5.393 27.062 1.00 95.69 300 PRO A O 1
ATOM 2283 N N . ILE A 1 301 ? -14.896 -7.173 26.344 1.00 96.75 301 ILE A N 1
ATOM 2284 C CA . ILE A 1 301 ? -13.748 -8.098 26.267 1.00 96.75 301 ILE A CA 1
ATOM 2285 C C . ILE A 1 301 ? -12.562 -7.496 25.500 1.00 96.75 301 ILE A C 1
ATOM 2287 O O . ILE A 1 301 ? -11.419 -7.627 25.938 1.00 96.75 301 IL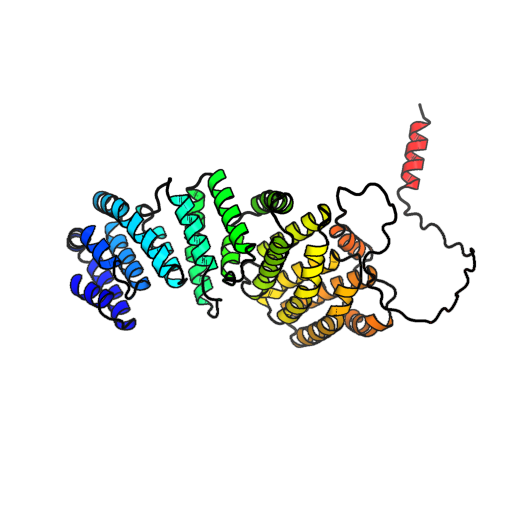E A O 1
ATOM 2291 N N . ALA A 1 302 ? -12.810 -6.824 24.371 1.00 96.12 302 ALA A N 1
ATOM 2292 C CA . ALA A 1 302 ? -11.745 -6.218 23.573 1.00 96.12 302 ALA A CA 1
ATOM 2293 C C . ALA A 1 302 ? -11.025 -5.087 24.323 1.00 96.12 302 ALA A C 1
ATOM 2295 O O . ALA A 1 302 ? -9.796 -5.015 24.293 1.00 96.12 302 ALA A O 1
ATOM 2296 N N . PHE A 1 303 ? -11.780 -4.243 25.030 1.00 97.50 303 PHE A N 1
ATOM 2297 C CA . PHE A 1 303 ? -11.222 -3.170 25.845 1.00 97.50 303 PHE A CA 1
ATOM 2298 C C . PHE A 1 303 ? -10.469 -3.729 27.057 1.00 97.50 303 PHE A C 1
ATOM 2300 O O . PHE A 1 303 ? -9.307 -3.390 27.268 1.00 97.50 303 PHE A O 1
ATOM 2307 N N . HIS A 1 304 ? -11.078 -4.655 27.804 1.00 96.56 304 HIS A N 1
ATOM 2308 C CA . HIS A 1 304 ? -10.456 -5.295 28.969 1.00 96.56 304 HIS A CA 1
ATOM 2309 C C . HIS A 1 304 ? -9.127 -5.967 28.620 1.00 96.56 304 HIS A C 1
ATOM 2311 O O . HIS A 1 304 ? -8.156 -5.832 29.363 1.00 96.56 304 HIS A O 1
ATOM 2317 N N . LYS A 1 305 ? -9.046 -6.616 27.452 1.00 95.94 305 LYS A N 1
ATOM 2318 C CA . LYS A 1 305 ? -7.828 -7.281 26.967 1.00 95.94 305 LYS A CA 1
ATOM 2319 C C . LYS A 1 305 ? -6.637 -6.329 26.812 1.00 95.94 305 LYS A C 1
ATOM 2321 O O . LYS A 1 305 ? -5.500 -6.776 26.944 1.00 95.94 305 LYS A O 1
ATOM 2326 N N . ILE A 1 306 ? -6.868 -5.046 26.525 1.00 96.25 306 ILE A N 1
ATOM 2327 C CA . ILE A 1 306 ? -5.791 -4.083 26.246 1.00 96.25 306 ILE A CA 1
ATOM 2328 C C . ILE A 1 306 ? -5.427 -3.191 27.432 1.00 96.25 306 ILE A C 1
ATOM 2330 O O . ILE A 1 306 ? -4.427 -2.485 27.338 1.00 96.25 306 ILE A O 1
ATOM 2334 N N . ILE A 1 307 ? -6.177 -3.216 28.541 1.00 95.12 307 ILE A N 1
ATOM 2335 C CA . ILE A 1 307 ? -5.926 -2.355 29.714 1.00 95.12 307 ILE A CA 1
ATOM 2336 C C . ILE A 1 307 ? -4.456 -2.405 30.182 1.00 95.12 307 ILE A C 1
ATOM 2338 O O . ILE A 1 307 ? -3.864 -1.334 30.344 1.00 95.12 307 ILE A O 1
ATOM 2342 N N . PRO A 1 308 ? -3.804 -3.581 30.314 1.00 92.81 308 PRO A N 1
ATOM 2343 C CA . PRO A 1 308 ? -2.390 -3.628 30.695 1.00 92.81 308 PRO A CA 1
ATOM 2344 C C . PRO A 1 308 ? -1.482 -2.907 29.684 1.00 92.81 308 PRO A C 1
ATOM 2346 O O . PRO A 1 308 ? -0.605 -2.130 30.062 1.00 92.81 308 PRO A O 1
ATOM 2349 N N . SER A 1 309 ? -1.732 -3.092 28.385 1.00 94.56 309 SER A N 1
ATOM 2350 C CA . SER A 1 309 ? -0.978 -2.427 27.315 1.00 94.56 309 SER A CA 1
ATOM 2351 C C . SER A 1 309 ? -1.207 -0.917 27.299 1.00 94.56 309 SER A C 1
ATOM 2353 O O . SER A 1 309 ? -0.268 -0.168 27.045 1.00 94.56 309 SER A O 1
ATOM 2355 N N . VAL A 1 310 ? -2.428 -0.455 27.592 1.00 94.44 310 VAL A N 1
ATOM 2356 C CA . VAL A 1 310 ? -2.742 0.973 27.730 1.00 94.44 310 VAL A CA 1
ATOM 2357 C C . VAL A 1 310 ? -1.868 1.580 28.823 1.00 94.44 310 VAL A C 1
ATOM 2359 O O . VAL A 1 310 ? -1.174 2.557 28.560 1.00 94.44 310 VAL A O 1
ATOM 2362 N N . THR A 1 311 ? -1.811 0.972 30.008 1.00 92.75 311 THR A N 1
ATOM 2363 C CA . THR A 1 311 ? -1.021 1.521 31.125 1.00 92.75 311 THR A CA 1
ATOM 2364 C C . THR A 1 311 ? 0.476 1.623 30.810 1.00 92.75 311 THR A C 1
ATOM 2366 O O . THR A 1 311 ? 1.117 2.634 31.109 1.00 92.75 311 THR A O 1
ATOM 2369 N N . ASP A 1 312 ? 1.023 0.630 30.105 1.00 94.00 312 ASP A N 1
ATOM 2370 C CA . ASP A 1 312 ? 2.416 0.618 29.652 1.00 94.00 312 ASP A CA 1
ATOM 2371 C C . ASP A 1 312 ? 2.670 1.690 28.574 1.00 94.00 312 ASP A C 1
ATOM 2373 O O . ASP A 1 312 ? 3.660 2.421 28.625 1.00 94.00 312 ASP A O 1
ATOM 2377 N N . VAL A 1 313 ? 1.748 1.871 27.621 1.00 96.56 313 VAL A N 1
ATOM 2378 C CA . VAL A 1 313 ? 1.830 2.953 26.624 1.00 96.56 313 VAL A CA 1
ATOM 2379 C C . VAL A 1 313 ? 1.785 4.331 27.285 1.00 96.56 313 VAL A C 1
ATOM 2381 O O . VAL A 1 313 ? 2.619 5.170 26.944 1.00 96.56 313 VAL A O 1
ATOM 2384 N N . PHE A 1 314 ? 0.886 4.556 28.249 1.00 96.94 314 PHE A N 1
ATOM 2385 C CA . PHE A 1 314 ? 0.807 5.829 28.969 1.00 96.94 314 PHE A CA 1
ATOM 2386 C C . PHE A 1 314 ? 2.131 6.157 29.665 1.00 96.94 314 PHE A C 1
ATOM 2388 O O . PHE A 1 314 ? 2.715 7.208 29.409 1.00 96.94 314 PHE A O 1
ATOM 2395 N N . SER A 1 315 ? 2.667 5.223 30.456 1.00 94.56 315 SER A N 1
ATOM 2396 C CA . SER A 1 315 ? 3.932 5.439 31.171 1.00 94.56 315 SER A CA 1
ATOM 2397 C C . SER A 1 315 ? 5.117 5.717 30.233 1.00 94.56 315 SER A C 1
ATOM 2399 O O . SER A 1 315 ? 5.937 6.602 30.492 1.00 94.56 315 SER A O 1
ATOM 2401 N N . ARG A 1 316 ? 5.212 4.993 29.108 1.00 95.81 316 ARG A N 1
ATOM 2402 C CA . ARG A 1 316 ? 6.300 5.164 28.136 1.00 95.81 316 ARG A CA 1
ATOM 2403 C C . ARG A 1 316 ? 6.230 6.506 27.421 1.00 95.81 316 ARG A C 1
ATOM 2405 O O . ARG A 1 316 ? 7.263 7.161 27.304 1.00 95.81 316 ARG A O 1
ATOM 2412 N N . LEU A 1 317 ? 5.045 6.903 26.962 1.00 96.44 317 LEU A N 1
ATOM 2413 C CA . LEU A 1 317 ? 4.849 8.155 26.233 1.00 96.44 317 LEU A CA 1
ATOM 2414 C C . LEU A 1 317 ? 4.940 9.382 27.154 1.00 96.44 317 LEU A C 1
ATOM 2416 O O . LEU A 1 317 ? 5.488 10.398 26.736 1.00 96.44 317 LEU A O 1
ATOM 2420 N N . GLU A 1 318 ? 4.490 9.290 28.412 1.00 95.56 318 GLU A N 1
ATOM 2421 C CA . GLU A 1 318 ? 4.680 10.359 29.410 1.00 95.56 318 GLU A CA 1
ATOM 2422 C C . GLU A 1 318 ? 6.171 10.643 29.635 1.00 95.56 318 GLU A C 1
ATOM 2424 O O . GLU A 1 318 ? 6.591 11.798 29.663 1.00 95.56 318 GLU A O 1
ATOM 2429 N N . ARG A 1 319 ? 6.989 9.587 29.726 1.00 95.56 319 ARG A N 1
ATOM 2430 C CA . ARG A 1 319 ? 8.447 9.706 29.862 1.00 95.56 319 ARG A CA 1
ATOM 2431 C C . ARG A 1 319 ? 9.128 10.246 28.602 1.00 95.56 319 ARG A C 1
ATOM 2433 O O . ARG A 1 319 ? 10.183 10.861 28.708 1.00 95.56 319 ARG A O 1
ATOM 2440 N N . GLU A 1 320 ? 8.564 9.997 27.423 1.00 96.00 320 GLU A N 1
ATOM 2441 C CA . GLU A 1 320 ? 9.088 10.531 26.162 1.00 96.00 320 GLU A CA 1
ATOM 2442 C C . GLU A 1 320 ? 8.909 12.052 26.062 1.00 96.00 320 GLU A C 1
ATOM 2444 O O . GLU A 1 320 ? 9.800 12.734 25.563 1.00 96.00 320 GLU A O 1
ATOM 2449 N N . GLY A 1 321 ? 7.765 12.586 26.504 1.00 92.38 321 GLY A N 1
ATOM 2450 C CA . GLY A 1 321 ? 7.517 14.032 26.576 1.00 92.38 321 GLY A CA 1
ATOM 2451 C C . GLY A 1 321 ? 7.467 14.775 25.231 1.00 92.38 321 GLY A C 1
ATOM 2452 O O . GLY A 1 321 ? 7.499 16.004 25.211 1.00 92.38 321 GLY A O 1
ATOM 2453 N N . SER A 1 322 ? 7.399 14.070 24.095 1.00 96.62 322 SER A N 1
ATOM 2454 C CA . SER A 1 322 ? 7.308 14.699 22.770 1.00 96.62 322 SER A CA 1
ATOM 2455 C C . SER A 1 322 ? 5.896 15.221 22.468 1.00 96.62 322 SER A C 1
ATOM 2457 O O . SER A 1 322 ? 4.902 14.699 22.970 1.00 96.62 322 SER A O 1
ATOM 2459 N N . GLN A 1 323 ? 5.766 16.197 21.560 1.00 95.50 323 GLN A N 1
ATOM 2460 C CA . GLN A 1 323 ? 4.448 16.693 21.123 1.00 95.50 323 GLN A CA 1
ATOM 2461 C C . GLN A 1 323 ? 3.566 15.574 20.536 1.00 95.50 323 GLN A C 1
ATOM 2463 O O . GLN A 1 323 ? 2.349 15.539 20.744 1.00 95.50 323 GLN A O 1
ATOM 2468 N N . SER A 1 324 ? 4.189 14.640 19.810 1.00 95.94 324 SER A N 1
ATOM 2469 C CA . SER A 1 324 ? 3.520 13.458 19.264 1.00 95.94 324 SER A CA 1
ATOM 2470 C C . SER A 1 324 ? 3.007 12.545 20.382 1.00 95.94 324 SER A C 1
ATOM 2472 O O . SER A 1 324 ? 1.866 12.081 20.316 1.00 95.94 324 SER A O 1
ATOM 2474 N N . ALA A 1 325 ? 3.813 12.323 21.425 1.00 97.06 325 ALA A N 1
ATOM 2475 C CA . ALA A 1 325 ? 3.423 11.553 22.600 1.00 97.06 325 ALA A CA 1
ATOM 2476 C C . ALA A 1 325 ? 2.238 12.207 23.325 1.00 97.06 325 ALA A C 1
ATOM 2478 O O . ALA A 1 325 ? 1.217 11.550 23.504 1.00 97.06 325 ALA A O 1
ATOM 2479 N N . SER A 1 326 ? 2.304 13.507 23.629 1.00 96.38 326 SER A N 1
ATOM 2480 C CA . SER A 1 326 ? 1.222 14.242 24.305 1.00 96.38 326 SER A CA 1
ATOM 2481 C C . SER A 1 326 ? -0.100 14.204 23.532 1.00 96.38 326 SER A C 1
ATOM 2483 O O . SER A 1 326 ? -1.155 13.936 24.105 1.00 96.38 326 SER A O 1
ATOM 2485 N N . THR A 1 327 ? -0.050 14.396 22.209 1.00 96.44 327 THR A N 1
ATOM 2486 C CA . THR A 1 327 ? -1.243 14.312 21.345 1.00 96.44 327 THR A CA 1
ATOM 2487 C C . THR A 1 327 ? -1.830 12.897 21.346 1.00 96.44 327 THR A C 1
ATOM 2489 O O . THR A 1 327 ? -3.044 12.712 21.396 1.00 96.44 327 THR A O 1
ATOM 2492 N N . THR A 1 328 ? -0.966 11.880 21.319 1.00 97.25 328 THR A N 1
ATOM 2493 C CA . THR A 1 328 ? -1.368 10.467 21.355 1.00 97.25 328 THR A CA 1
ATOM 2494 C C . THR A 1 328 ? -2.013 10.110 22.692 1.00 97.25 328 THR A C 1
ATOM 2496 O O . THR A 1 328 ? -3.086 9.513 22.703 1.00 97.25 328 THR A O 1
ATOM 2499 N N . LEU A 1 329 ? -1.406 10.526 23.806 1.00 97.62 329 LEU A N 1
ATOM 2500 C CA . LEU A 1 329 ? -1.917 10.325 25.163 1.00 97.62 329 LEU A CA 1
ATOM 2501 C C . LEU A 1 329 ? -3.290 10.969 25.353 1.00 97.62 329 LEU A C 1
ATOM 2503 O O . LEU A 1 329 ? -4.203 10.310 25.835 1.00 97.62 329 LEU A O 1
ATOM 2507 N N . SER A 1 330 ? -3.464 12.215 24.902 1.00 96.50 330 SER A N 1
ATOM 2508 C CA . SER A 1 330 ? -4.756 12.907 24.959 1.00 96.50 330 SER A CA 1
ATOM 2509 C C . SER A 1 330 ? -5.847 12.142 24.200 1.00 96.50 330 SER A C 1
ATOM 2511 O O . SER A 1 330 ? -6.907 11.871 24.761 1.00 96.50 330 SER A O 1
ATOM 2513 N N . ARG A 1 331 ? -5.571 11.691 22.967 1.00 96.88 331 ARG A N 1
ATOM 2514 C CA . ARG A 1 331 ? -6.538 10.903 22.180 1.00 96.88 331 ARG A CA 1
ATOM 2515 C C . ARG A 1 331 ? -6.856 9.550 22.822 1.00 96.88 331 ARG A C 1
ATOM 2517 O O . ARG A 1 331 ? -8.013 9.132 22.820 1.00 96.88 331 ARG A O 1
ATOM 2524 N N . LEU A 1 332 ? -5.854 8.865 23.378 1.00 97.62 332 LEU A N 1
ATOM 2525 C CA . LEU A 1 332 ? -6.061 7.608 24.103 1.00 97.62 332 LEU A CA 1
ATOM 2526 C C . LEU A 1 332 ? -6.852 7.820 25.396 1.00 97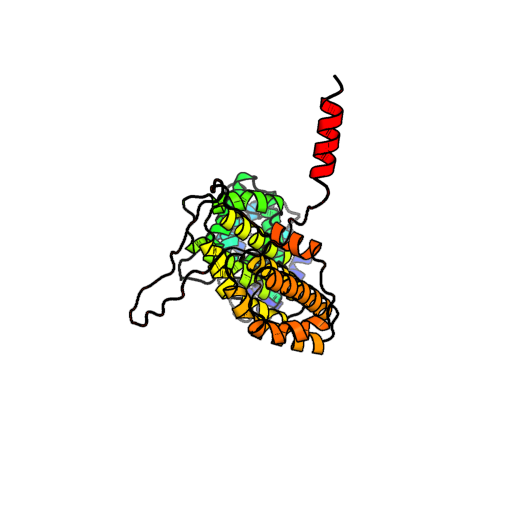.62 332 LEU A C 1
ATOM 2528 O O . LEU A 1 332 ? -7.672 6.971 25.733 1.00 97.62 332 LEU A O 1
ATOM 2532 N N . ALA A 1 333 ? -6.647 8.939 26.095 1.00 97.50 333 ALA A N 1
ATOM 2533 C CA . ALA A 1 333 ? -7.385 9.271 27.307 1.00 97.50 333 ALA A CA 1
ATOM 2534 C C . ALA A 1 333 ? -8.874 9.463 27.002 1.00 97.50 333 ALA A C 1
ATOM 2536 O O . ALA A 1 333 ? -9.715 8.812 27.622 1.00 97.50 333 ALA A O 1
ATOM 2537 N N . THR A 1 334 ? -9.200 10.255 25.974 1.00 97.38 334 THR A N 1
ATOM 2538 C CA . THR A 1 334 ? -10.576 10.412 25.478 1.00 97.38 334 THR A CA 1
ATOM 2539 C C . THR A 1 334 ? -11.196 9.068 25.096 1.00 97.38 334 THR A C 1
ATOM 2541 O O . THR A 1 334 ? -12.322 8.768 25.496 1.00 97.38 334 THR A O 1
ATOM 2544 N N . LEU A 1 335 ? -10.454 8.221 24.372 1.00 97.88 335 LEU A N 1
ATOM 2545 C CA . LEU A 1 335 ? -10.915 6.884 24.001 1.00 97.88 335 LEU A CA 1
ATOM 2546 C C . LEU A 1 335 ? -11.205 6.018 25.236 1.00 97.88 335 LEU A C 1
ATOM 2548 O O . LEU A 1 335 ? -12.256 5.390 25.303 1.00 97.88 335 LEU A O 1
ATOM 2552 N N . CYS A 1 336 ? -10.316 6.011 26.230 1.00 97.75 336 CYS A N 1
ATOM 2553 C CA . CYS A 1 336 ? -10.501 5.243 27.461 1.00 97.75 336 CYS A CA 1
ATOM 2554 C C . CYS A 1 336 ? -11.710 5.730 28.269 1.00 97.75 336 CYS A C 1
ATOM 2556 O O . CYS A 1 336 ? -12.510 4.906 28.703 1.00 97.75 336 CYS A O 1
ATOM 2558 N N . HIS A 1 337 ? -11.897 7.047 28.421 1.00 97.12 337 HIS A N 1
ATOM 2559 C CA . HIS A 1 337 ? -13.101 7.613 29.044 1.00 97.12 337 HIS A CA 1
ATOM 2560 C C . HIS A 1 337 ? -14.380 7.177 28.323 1.00 97.12 337 HIS A C 1
ATOM 2562 O O . HIS A 1 337 ? -15.358 6.784 28.966 1.00 97.12 337 HIS A O 1
ATOM 2568 N N . THR A 1 338 ? -14.352 7.192 26.991 1.00 97.69 338 THR A N 1
ATOM 2569 C CA . THR A 1 338 ? -15.483 6.770 26.158 1.00 97.69 338 THR A CA 1
ATOM 2570 C C . THR A 1 338 ? -15.781 5.281 26.351 1.00 97.69 338 THR A C 1
ATOM 2572 O O . THR A 1 338 ? -16.925 4.915 26.597 1.00 97.69 338 THR A O 1
ATOM 2575 N N . LEU A 1 339 ? -14.760 4.417 26.330 1.00 97.31 339 LEU A N 1
ATOM 2576 C CA . LEU A 1 339 ? -14.916 2.965 26.493 1.00 97.31 339 LEU A CA 1
ATOM 2577 C C . LEU A 1 339 ? -15.350 2.557 27.910 1.00 97.31 339 LEU A C 1
ATOM 2579 O O . LEU A 1 339 ? -16.160 1.644 28.055 1.00 97.31 339 LEU A O 1
ATOM 2583 N N . MET A 1 340 ? -14.874 3.243 28.955 1.00 96.62 340 MET A N 1
ATOM 2584 C CA . MET A 1 340 ? -15.360 3.026 30.325 1.00 96.62 340 MET A CA 1
ATOM 2585 C C . MET A 1 340 ? -16.829 3.438 30.479 1.00 96.62 340 MET A C 1
ATOM 2587 O O . MET A 1 340 ? -17.582 2.759 31.173 1.00 96.62 340 MET A O 1
ATOM 2591 N N . SER A 1 341 ? -17.244 4.519 29.809 1.00 95.44 341 SER A N 1
ATOM 2592 C CA . SER A 1 341 ? -18.643 4.971 29.800 1.00 95.44 341 SER A CA 1
ATOM 2593 C C . SER A 1 341 ? -19.545 4.034 28.991 1.00 95.44 341 SER A C 1
ATOM 2595 O O . SER A 1 341 ? -20.687 3.796 29.374 1.00 95.44 341 SER A O 1
ATOM 2597 N N . LEU A 1 342 ? -19.021 3.466 27.900 1.00 95.12 342 LEU A N 1
ATOM 2598 C CA . LEU A 1 342 ? -19.691 2.456 27.080 1.00 95.12 342 LEU A CA 1
ATOM 2599 C C . LEU A 1 342 ? -19.867 1.120 27.827 1.00 95.12 342 LEU A C 1
ATOM 2601 O O . LEU A 1 342 ? -20.857 0.420 27.617 1.00 95.12 342 LEU A O 1
ATOM 2605 N N . HIS A 1 343 ? -18.930 0.773 28.714 1.00 95.50 343 HIS A N 1
ATOM 2606 C CA . HIS A 1 343 ? -18.923 -0.482 29.469 1.00 95.50 343 HIS A CA 1
ATOM 2607 C C . HIS A 1 343 ? -18.815 -0.261 30.991 1.00 95.50 343 HIS A C 1
ATOM 2609 O O . HIS A 1 343 ? -17.778 -0.587 31.587 1.00 95.50 343 HIS A O 1
ATOM 2615 N N . PRO A 1 344 ? -19.868 0.269 31.641 1.00 94.12 344 PRO A N 1
ATOM 2616 C CA . PRO A 1 344 ? -19.878 0.502 33.083 1.00 94.12 344 PRO A CA 1
ATOM 2617 C C . PRO A 1 344 ? -19.959 -0.814 33.879 1.00 94.12 344 PRO A C 1
ATOM 2619 O O . PRO A 1 344 ? -20.328 -1.858 33.348 1.00 94.12 344 PRO A O 1
ATOM 2622 N N . GLY A 1 345 ? -19.665 -0.756 35.184 1.00 92.31 345 GLY A N 1
ATOM 2623 C CA . GLY A 1 345 ? -19.847 -1.892 36.105 1.00 92.31 345 GLY A CA 1
ATOM 2624 C C . GLY A 1 345 ? -18.587 -2.702 36.430 1.00 92.31 345 GLY A C 1
ATOM 2625 O O . GLY A 1 345 ? -18.698 -3.761 37.040 1.00 92.31 345 GLY A O 1
ATOM 2626 N N . HIS A 1 346 ? -17.398 -2.203 36.075 1.00 93.75 346 HIS A N 1
ATOM 2627 C CA . HIS A 1 346 ? -16.112 -2.871 36.333 1.00 93.75 346 HIS A CA 1
ATOM 2628 C C . HIS A 1 346 ? -15.100 -1.978 37.090 1.00 93.75 346 HIS A C 1
ATOM 2630 O O . HIS A 1 346 ? -13.984 -1.784 36.606 1.00 93.75 346 HIS A O 1
ATOM 2636 N N . PRO A 1 347 ? -15.458 -1.410 38.261 1.00 89.88 347 PRO A N 1
ATOM 2637 C CA . PRO A 1 347 ? -14.610 -0.443 38.970 1.00 89.88 347 PRO A CA 1
ATOM 2638 C C . PRO A 1 347 ? -13.224 -1.008 39.313 1.00 89.88 347 PRO A C 1
ATOM 2640 O O . PRO A 1 347 ? -12.219 -0.365 39.022 1.00 89.88 347 PRO A O 1
ATOM 2643 N N . ASP A 1 348 ? -13.155 -2.247 39.811 1.00 91.75 348 ASP A N 1
ATOM 2644 C CA . ASP A 1 348 ? -11.890 -2.887 40.197 1.00 91.75 348 ASP A CA 1
ATOM 2645 C C . ASP A 1 348 ? -10.942 -3.078 39.003 1.00 91.75 348 ASP A C 1
ATOM 2647 O O . ASP A 1 348 ? -9.727 -2.950 39.126 1.00 91.75 348 ASP A O 1
ATOM 2651 N N . THR A 1 349 ? -11.497 -3.358 37.819 1.00 93.19 349 THR A N 1
ATOM 2652 C CA . THR A 1 349 ? -10.719 -3.517 36.580 1.00 93.19 349 THR A CA 1
ATOM 2653 C C . THR A 1 349 ? -10.220 -2.173 36.049 1.00 93.19 349 THR A C 1
ATOM 2655 O O . THR A 1 349 ? -9.148 -2.104 35.450 1.00 93.19 349 THR A O 1
ATOM 2658 N N . TYR A 1 350 ? -10.987 -1.101 36.255 1.00 95.38 350 TYR A N 1
ATOM 2659 C CA . TYR A 1 350 ? -10.674 0.225 35.725 1.00 95.38 350 TYR A CA 1
ATOM 2660 C C . TYR A 1 350 ? -9.844 1.088 36.669 1.00 95.38 350 TYR A C 1
ATOM 2662 O O . TYR A 1 350 ? -9.301 2.083 36.203 1.00 95.38 350 TYR A O 1
ATOM 2670 N N . GLN A 1 351 ? -9.685 0.717 37.943 1.00 92.75 351 GLN A N 1
ATOM 2671 C CA . GLN A 1 351 ? -9.030 1.545 38.960 1.00 92.75 351 GLN A CA 1
ATOM 2672 C C . GLN A 1 351 ? -7.687 2.131 38.496 1.00 92.75 351 GLN A C 1
ATOM 2674 O O . GLN A 1 351 ? -7.519 3.348 38.475 1.00 92.75 351 GLN A O 1
ATOM 2679 N N . LEU A 1 352 ? -6.766 1.283 38.022 1.00 90.50 352 LEU A N 1
ATOM 2680 C CA . LEU A 1 352 ? -5.446 1.727 37.559 1.00 90.50 352 LEU A CA 1
ATOM 2681 C C . LEU A 1 352 ? -5.539 2.700 36.373 1.00 90.50 352 LEU A C 1
ATOM 2683 O O . LEU A 1 352 ? -4.749 3.633 36.252 1.00 90.50 352 LEU A O 1
ATOM 2687 N N . LEU A 1 353 ? -6.508 2.479 35.485 1.00 93.75 353 LEU A N 1
ATOM 2688 C CA . LEU A 1 353 ? -6.741 3.353 34.346 1.00 93.75 353 LEU A CA 1
ATOM 2689 C C . LEU A 1 353 ? -7.342 4.690 34.796 1.00 93.75 353 LEU A C 1
ATOM 2691 O O . LEU A 1 353 ? -6.903 5.730 34.319 1.00 93.75 353 LEU A O 1
ATOM 2695 N N . MET A 1 354 ? -8.287 4.684 35.739 1.00 93.56 354 MET A N 1
ATOM 2696 C CA . MET A 1 354 ? -8.869 5.905 36.304 1.00 93.56 354 MET A CA 1
ATOM 2697 C C . MET A 1 354 ? -7.796 6.778 36.963 1.00 93.56 354 MET A C 1
ATOM 2699 O O . MET A 1 354 ? -7.770 7.979 36.704 1.00 93.56 354 MET A O 1
ATOM 2703 N N . ASP A 1 355 ? -6.870 6.179 37.717 1.00 93.44 355 ASP A N 1
ATOM 2704 C CA . ASP A 1 355 ? -5.762 6.894 38.364 1.00 93.44 355 ASP A CA 1
ATOM 2705 C C . ASP A 1 355 ? -4.840 7.584 37.340 1.00 93.44 355 ASP A C 1
ATOM 2707 O O . ASP A 1 355 ? -4.423 8.728 37.533 1.00 93.44 355 ASP A O 1
ATOM 2711 N N . ILE A 1 356 ? -4.549 6.920 36.213 1.00 94.25 356 ILE A N 1
ATOM 2712 C CA . ILE A 1 356 ? -3.770 7.506 35.108 1.00 94.25 356 ILE A CA 1
ATOM 2713 C C . ILE A 1 356 ? -4.542 8.658 34.452 1.00 94.25 356 ILE A C 1
ATOM 2715 O O . ILE A 1 356 ? -3.973 9.717 34.174 1.00 94.25 356 ILE A O 1
ATOM 2719 N N . LEU A 1 357 ? -5.839 8.461 34.207 1.00 95.00 357 LEU A N 1
ATOM 2720 C CA . LEU A 1 357 ? -6.682 9.407 33.481 1.00 95.00 357 LEU A CA 1
ATOM 2721 C C . LEU A 1 357 ? -6.959 10.702 34.253 1.00 95.00 357 LEU A C 1
ATOM 2723 O O . LEU A 1 357 ? -7.217 11.716 33.612 1.00 95.00 357 LEU A O 1
ATOM 2727 N N . MET A 1 358 ? -6.817 10.726 35.585 1.00 93.50 358 MET A N 1
ATOM 2728 C CA . MET A 1 358 ? -6.953 11.954 36.393 1.00 93.50 358 MET A CA 1
ATOM 2729 C C . MET A 1 358 ? -6.025 13.097 35.947 1.00 93.50 358 MET A C 1
ATOM 2731 O O . MET A 1 358 ? -6.303 14.260 36.229 1.00 93.50 358 MET A O 1
ATOM 2735 N N . LYS A 1 359 ? -4.923 12.785 35.252 1.00 92.25 359 LYS A N 1
ATOM 2736 C CA . LYS A 1 359 ? -3.975 13.780 34.725 1.00 92.25 359 LYS A CA 1
ATOM 2737 C C . LYS A 1 359 ? -4.441 14.452 33.427 1.00 92.25 359 LYS A C 1
ATOM 2739 O O . LYS A 1 359 ? -3.821 15.420 32.991 1.00 92.25 359 LYS A O 1
ATOM 2744 N N . TYR A 1 360 ? -5.478 13.922 32.784 1.00 94.44 360 TYR A N 1
ATOM 2745 C CA . TYR A 1 360 ? -5.938 14.338 31.463 1.00 94.44 360 TYR A CA 1
ATOM 2746 C C . TYR A 1 360 ? -7.318 14.989 31.556 1.00 94.44 360 TYR A C 1
ATOM 2748 O O . TYR A 1 360 ? -8.095 14.735 32.474 1.00 94.44 360 TYR A O 1
ATOM 2756 N N . GLN A 1 361 ? -7.633 15.853 30.592 1.00 90.31 361 GLN A N 1
ATOM 2757 C CA . GLN A 1 361 ? -8.947 16.480 30.531 1.00 90.31 361 GLN A CA 1
ATOM 2758 C C . GLN A 1 361 ? -10.015 15.425 30.219 1.00 90.31 361 GLN A C 1
ATOM 2760 O O . GLN A 1 361 ? -9.959 14.771 29.175 1.00 90.31 361 GLN A O 1
ATOM 2765 N N . SER A 1 362 ? -11.001 15.290 31.109 1.00 89.56 362 SER A N 1
ATOM 2766 C CA . SER A 1 362 ? -12.162 14.438 30.852 1.00 89.56 362 SER A CA 1
ATOM 2767 C C . SER A 1 362 ? -12.983 15.025 29.697 1.00 89.56 362 SER A C 1
ATOM 2769 O O . SER A 1 362 ? -13.326 16.211 29.760 1.00 89.56 362 SER A O 1
ATOM 2771 N N . PRO A 1 363 ? -13.328 14.232 28.665 1.00 93.44 363 PRO A N 1
ATOM 2772 C CA . PRO A 1 363 ? -14.263 14.665 27.632 1.00 93.44 363 PRO A CA 1
ATOM 2773 C C . PRO A 1 363 ? -15.649 14.930 28.235 1.00 93.44 363 PRO A C 1
ATOM 2775 O O . PRO A 1 363 ? -15.985 14.384 29.294 1.00 93.44 363 PRO A O 1
ATOM 2778 N N . SER A 1 364 ? -16.444 15.776 27.574 1.00 94.69 364 SER A N 1
ATOM 2779 C CA . SER A 1 364 ? -17.818 16.036 28.004 1.00 94.69 364 SER A CA 1
ATOM 2780 C C . SER A 1 364 ? -18.709 14.811 27.767 1.00 94.69 364 SER A C 1
ATOM 2782 O O . SER A 1 364 ? -18.402 13.946 26.944 1.00 94.69 364 SER A O 1
ATOM 2784 N N . GLU A 1 365 ? -19.836 14.727 28.479 1.00 93.12 365 GLU A N 1
ATOM 2785 C CA . GLU A 1 365 ? -20.816 13.655 28.252 1.00 93.12 365 GLU A CA 1
ATOM 2786 C C . GLU A 1 365 ? -21.360 13.694 26.811 1.00 93.12 365 GLU A C 1
ATOM 2788 O O . GLU A 1 365 ? -21.571 12.646 26.206 1.00 93.12 365 GLU A O 1
ATOM 2793 N N . GLU A 1 366 ? -21.505 14.891 26.233 1.00 94.19 366 GLU A N 1
ATOM 2794 C CA . GLU A 1 366 ? -21.917 15.087 24.839 1.00 94.19 366 GLU A CA 1
ATOM 2795 C C . GLU A 1 366 ? -20.885 14.524 23.853 1.00 94.19 366 GLU A C 1
ATOM 2797 O O . GLU A 1 366 ? -21.261 13.783 22.945 1.00 94.19 366 GLU A O 1
ATOM 2802 N N . ASP A 1 367 ? -19.590 14.783 24.070 1.00 93.50 367 ASP A N 1
ATOM 2803 C CA . ASP A 1 367 ? -18.511 14.248 23.224 1.00 93.50 367 ASP A CA 1
ATOM 2804 C C . ASP A 1 367 ? -18.457 12.716 23.284 1.00 93.50 367 ASP A C 1
ATOM 2806 O O . ASP A 1 367 ? -18.334 12.045 22.257 1.00 93.50 367 ASP A O 1
ATOM 2810 N N . ILE A 1 368 ? -18.578 12.152 24.493 1.00 95.12 368 ILE A N 1
ATOM 2811 C CA . ILE A 1 368 ? -18.608 10.700 24.710 1.00 95.12 368 ILE A CA 1
ATOM 2812 C C . ILE A 1 368 ? -19.778 10.080 23.940 1.00 95.12 368 ILE A C 1
ATOM 2814 O O . ILE A 1 368 ? -19.592 9.104 23.211 1.00 95.12 368 ILE A O 1
ATOM 2818 N N . GLN A 1 369 ? -20.982 10.642 24.081 1.00 94.94 369 GLN A N 1
ATOM 2819 C CA . GLN A 1 369 ? -22.168 10.130 23.395 1.00 94.94 369 GLN A CA 1
ATOM 2820 C C . GLN A 1 369 ? -22.069 10.294 21.878 1.00 94.94 369 GLN A C 1
ATOM 2822 O O . GLN A 1 369 ? -22.443 9.374 21.151 1.00 94.94 369 GLN A O 1
ATOM 2827 N N . GLY A 1 370 ? -21.520 11.411 21.395 1.00 94.94 370 GLY A N 1
ATOM 2828 C CA . GLY A 1 370 ? -21.270 11.639 19.974 1.00 94.94 370 GLY A CA 1
ATOM 2829 C C . GLY A 1 370 ? -20.355 10.572 19.371 1.00 94.94 370 GLY A C 1
ATOM 2830 O O . GLY A 1 370 ? -20.713 9.953 18.369 1.00 94.94 370 GLY A O 1
ATOM 2831 N N . LEU A 1 371 ? -19.227 10.279 20.028 1.00 94.00 371 LEU A N 1
ATOM 2832 C CA . LEU A 1 371 ? -18.278 9.252 19.581 1.00 94.00 371 LEU A CA 1
ATOM 2833 C C . LEU A 1 371 ? -18.885 7.842 19.572 1.00 94.00 371 LEU A C 1
ATOM 2835 O O . LEU A 1 371 ? -18.633 7.067 18.645 1.00 94.00 371 LEU A O 1
ATOM 2839 N N . ILE A 1 372 ? -19.684 7.499 20.589 1.00 94.50 372 ILE A N 1
ATOM 2840 C CA . ILE A 1 372 ? -20.382 6.205 20.655 1.00 94.50 372 ILE A CA 1
ATOM 2841 C C . ILE A 1 372 ? -21.398 6.089 19.512 1.00 94.50 372 ILE A C 1
ATOM 2843 O O . ILE A 1 372 ? -21.431 5.064 18.828 1.00 94.50 372 ILE A O 1
ATOM 2847 N N . GLN A 1 373 ? -22.206 7.129 19.281 1.00 93.56 373 GLN A N 1
ATOM 2848 C CA . GLN A 1 373 ? -23.231 7.135 18.233 1.00 93.56 373 GLN A CA 1
ATOM 2849 C C . GLN A 1 373 ? -22.624 7.071 16.828 1.00 93.56 373 GLN A C 1
ATOM 2851 O O . GLN A 1 373 ? -23.131 6.336 15.983 1.00 93.56 373 GLN A O 1
ATOM 2856 N N . GLU A 1 374 ? -21.506 7.761 16.586 1.00 92.50 374 GLU A N 1
ATOM 2857 C CA . GLU A 1 374 ? -20.791 7.729 15.302 1.00 92.50 374 GLU A CA 1
ATOM 2858 C C . GLU A 1 374 ? -20.394 6.302 14.887 1.00 92.50 374 GLU A C 1
ATOM 2860 O O . GLU A 1 374 ? -20.412 5.971 13.700 1.00 92.50 374 GLU A O 1
ATOM 2865 N N . HIS A 1 375 ? -20.089 5.444 15.865 1.00 93.12 375 HIS A N 1
ATOM 2866 C CA . HIS A 1 375 ? -19.638 4.065 15.660 1.00 93.12 375 HIS A CA 1
ATOM 2867 C C . HIS A 1 375 ? -20.736 3.018 15.903 1.00 93.12 375 HIS A C 1
ATOM 2869 O O . HIS A 1 375 ? -20.477 1.814 15.818 1.00 93.12 375 HIS A O 1
ATOM 2875 N N . GLN A 1 376 ? -21.971 3.448 16.180 1.00 90.19 376 GLN A N 1
ATOM 2876 C CA . GLN A 1 376 ? -23.114 2.561 16.368 1.00 90.19 376 GLN A CA 1
ATOM 2877 C C . GLN A 1 376 ? -23.761 2.223 15.019 1.00 90.19 376 GLN A C 1
ATOM 2879 O O . GLN A 1 376 ? -24.791 2.765 14.618 1.00 90.19 376 GLN A O 1
ATOM 2884 N N . TRP A 1 377 ? -23.146 1.298 14.289 1.00 88.25 377 TRP A N 1
ATOM 2885 C CA . TRP A 1 377 ? -23.620 0.895 12.967 1.00 88.25 377 TRP A CA 1
ATOM 2886 C C . TRP A 1 377 ? -24.608 -0.268 13.074 1.00 88.25 377 TRP A C 1
ATOM 2888 O O . TRP A 1 377 ? -24.224 -1.429 13.200 1.00 88.25 377 TRP A O 1
ATOM 2898 N N . ALA A 1 378 ? -25.903 0.050 13.056 1.00 77.25 378 ALA A N 1
ATOM 2899 C CA . ALA A 1 378 ? -26.961 -0.954 13.062 1.00 77.25 378 ALA A CA 1
ATOM 2900 C C . ALA A 1 378 ? -26.996 -1.751 11.746 1.00 77.25 378 ALA A C 1
ATOM 2902 O O . ALA A 1 378 ? -26.749 -1.209 10.666 1.00 77.25 378 ALA A O 1
ATOM 2903 N N . SER A 1 379 ? -27.359 -3.034 11.834 1.00 64.44 379 SER A N 1
ATOM 2904 C CA . SER A 1 379 ? -27.660 -3.839 10.650 1.00 64.44 379 SER A CA 1
ATOM 2905 C C . SER A 1 379 ? -28.951 -3.336 10.003 1.00 64.44 379 SER A C 1
ATOM 2907 O O . SER A 1 379 ? -29.988 -3.258 10.666 1.00 64.44 379 SER A O 1
ATOM 2909 N N . ALA A 1 380 ? -28.911 -3.031 8.704 1.00 51.22 380 ALA A N 1
ATOM 2910 C CA . ALA A 1 380 ? -30.066 -2.519 7.959 1.00 51.22 380 ALA A CA 1
ATOM 2911 C C . ALA A 1 380 ? -31.215 -3.548 7.803 1.00 51.22 380 ALA A C 1
ATOM 2913 O O . ALA A 1 380 ? -32.249 -3.229 7.224 1.00 51.22 380 ALA A O 1
ATOM 2914 N N . GLY A 1 381 ? -31.055 -4.771 8.329 1.00 42.44 381 GLY A N 1
ATOM 2915 C CA . GLY A 1 381 ? -32.058 -5.842 8.303 1.00 42.44 381 GLY A CA 1
ATOM 2916 C C . GLY A 1 381 ? -32.833 -6.066 9.608 1.00 42.44 381 GLY A C 1
ATOM 2917 O O . GLY A 1 381 ? -33.632 -6.996 9.677 1.00 42.44 381 GLY A O 1
ATOM 2918 N N . GLY A 1 382 ? -32.614 -5.264 10.655 1.00 35.88 382 GLY A N 1
ATOM 2919 C CA . GLY A 1 382 ? -33.268 -5.445 11.954 1.00 35.88 382 GLY A CA 1
ATOM 2920 C C . GLY A 1 382 ? -34.436 -4.488 12.183 1.00 35.88 382 GLY A C 1
ATOM 2921 O O . GLY A 1 382 ? -34.229 -3.363 12.629 1.00 35.88 382 GLY A O 1
ATOM 2922 N N . GLY A 1 383 ? -35.667 -4.951 11.944 1.00 30.72 383 GLY A N 1
ATOM 2923 C CA . GLY A 1 383 ? -36.876 -4.330 12.500 1.00 30.72 383 GLY A CA 1
ATOM 2924 C C . GLY A 1 383 ? -36.827 -4.218 14.039 1.00 30.72 383 GLY A C 1
ATOM 2925 O O . GLY A 1 383 ? -35.943 -4.787 14.685 1.00 30.72 383 GLY A O 1
ATOM 2926 N N . PRO A 1 384 ? -37.747 -3.456 14.656 1.00 36.22 384 PRO A N 1
ATOM 2927 C CA . PRO A 1 384 ? -37.585 -2.946 16.015 1.00 36.22 384 PRO A CA 1
ATOM 2928 C C . PRO A 1 384 ? -37.465 -4.061 17.064 1.00 36.22 384 PRO A C 1
ATOM 2930 O O . PRO A 1 384 ? -38.303 -4.953 17.126 1.00 36.22 384 PRO A O 1
ATOM 2933 N N . ARG A 1 385 ? -36.422 -3.945 17.903 1.00 46.88 385 ARG A N 1
ATOM 2934 C CA . ARG A 1 385 ? -36.204 -4.590 19.216 1.00 46.88 385 ARG A CA 1
ATOM 2935 C C . ARG A 1 385 ? -37.014 -5.874 19.471 1.00 46.88 385 ARG A C 1
ATOM 2937 O O . ARG A 1 385 ? -38.102 -5.830 20.037 1.00 46.88 385 ARG A O 1
ATOM 2944 N N . GLY A 1 386 ? -36.392 -7.019 19.205 1.00 28.66 386 GLY A N 1
ATOM 2945 C CA . GLY A 1 386 ? -36.795 -8.322 19.730 1.00 28.66 386 GLY A CA 1
ATOM 2946 C C . GLY A 1 386 ? -35.558 -9.092 20.180 1.00 28.66 386 GLY A C 1
ATOM 2947 O O . GLY A 1 386 ? -34.571 -9.147 19.457 1.00 28.66 386 GLY A O 1
ATOM 2948 N N . MET A 1 387 ? -35.593 -9.616 21.402 1.00 35.06 387 MET A N 1
ATOM 2949 C CA . MET A 1 387 ? -34.527 -10.387 22.042 1.00 35.06 387 MET A CA 1
ATOM 2950 C C . MET A 1 387 ? -33.903 -11.434 21.105 1.00 35.06 387 MET A C 1
ATOM 2952 O O . MET A 1 387 ? -34.596 -12.343 20.657 1.00 35.06 387 MET A O 1
ATOM 2956 N N . VAL A 1 388 ? -32.585 -11.380 20.903 1.00 30.34 388 VAL A N 1
ATOM 2957 C CA . VAL A 1 388 ? -31.810 -12.552 20.475 1.00 30.34 388 VAL A CA 1
ATOM 2958 C C . VAL A 1 388 ? -30.814 -12.853 21.584 1.00 30.34 388 VAL A C 1
ATOM 2960 O O . VAL A 1 388 ? -29.767 -12.223 21.709 1.00 30.34 388 VAL A O 1
ATOM 2963 N N . ALA A 1 389 ? -31.219 -13.769 22.458 1.00 30.42 389 ALA A N 1
ATOM 2964 C CA . ALA A 1 389 ? -30.386 -14.328 23.504 1.00 30.42 389 ALA A CA 1
ATOM 2965 C C . ALA A 1 389 ? -29.478 -15.427 22.929 1.00 30.42 389 ALA A C 1
ATOM 2967 O O . ALA A 1 389 ? -29.926 -16.257 22.146 1.00 30.42 389 ALA A O 1
ATOM 2968 N N . ASN A 1 390 ? -28.233 -15.440 23.410 1.00 32.44 390 ASN A N 1
ATOM 2969 C CA . ASN A 1 390 ? -27.325 -16.582 23.528 1.00 32.44 390 ASN A CA 1
ATOM 2970 C C . ASN A 1 390 ? -27.075 -17.472 22.302 1.00 32.44 390 ASN A C 1
ATOM 2972 O O . ASN A 1 390 ? -27.763 -18.465 22.080 1.00 32.44 390 ASN A O 1
ATOM 2976 N N . GLN A 1 391 ? -25.918 -17.266 21.668 1.00 32.22 391 GLN A N 1
ATOM 2977 C CA . GLN A 1 391 ? -25.217 -18.355 20.987 1.00 32.22 391 GLN A CA 1
ATOM 2978 C C . GLN A 1 391 ? -23.700 -18.300 21.214 1.00 32.22 391 GLN A C 1
ATOM 2980 O O . GLN A 1 391 ? -22.917 -18.279 20.280 1.00 32.22 391 GLN A O 1
ATOM 2985 N N . TYR A 1 392 ? -23.288 -18.302 22.484 1.00 32.12 392 TYR A N 1
ATOM 2986 C CA . TYR A 1 392 ? -21.966 -18.778 22.905 1.00 32.12 392 TYR A CA 1
ATOM 2987 C C . TYR A 1 392 ? -22.132 -19.507 24.238 1.00 32.12 392 TYR A C 1
ATOM 2989 O O . TYR A 1 392 ? -22.116 -18.908 25.307 1.00 32.12 392 TYR A O 1
ATOM 2997 N N . GLY A 1 393 ? -22.376 -20.812 24.160 1.00 27.30 393 GLY A N 1
ATOM 2998 C CA . GLY A 1 393 ? -22.556 -21.680 25.318 1.00 27.30 393 GLY A CA 1
ATOM 2999 C C . GLY A 1 393 ? -22.213 -23.110 24.939 1.00 27.30 393 GLY A C 1
ATOM 3000 O O . GLY A 1 393 ? -23.100 -23.920 24.689 1.00 27.30 393 GLY A O 1
ATOM 3001 N N . VAL A 1 394 ? -20.916 -23.404 24.846 1.00 29.55 394 VAL A N 1
ATOM 3002 C CA . VAL A 1 394 ? -20.435 -24.787 24.817 1.00 29.55 394 VAL A CA 1
ATOM 3003 C C . VAL A 1 394 ? -20.555 -25.323 26.241 1.00 29.55 394 VAL A C 1
ATOM 3005 O O . VAL A 1 394 ? -19.957 -24.792 27.173 1.00 29.55 394 VAL A O 1
ATOM 3008 N N . SER A 1 395 ? -21.399 -26.338 26.392 1.00 26.44 395 SER A N 1
ATOM 3009 C CA . SER A 1 395 ? -21.684 -27.037 27.640 1.00 26.44 395 SER A CA 1
ATOM 3010 C C . SER A 1 395 ? -20.545 -27.989 28.010 1.00 26.44 395 SER A C 1
ATOM 3012 O O . SER A 1 395 ? -20.159 -28.835 27.205 1.00 26.44 395 SER A O 1
ATOM 3014 N N . MET A 1 396 ? -20.068 -27.896 29.250 1.00 27.98 396 MET A N 1
ATOM 3015 C CA . MET A 1 396 ? -19.557 -29.028 30.021 1.00 27.98 396 MET A CA 1
ATOM 3016 C C . MET A 1 396 ? -20.004 -28.821 31.474 1.00 27.98 396 MET A C 1
ATOM 3018 O O . MET A 1 396 ? -19.735 -27.785 32.079 1.00 27.98 396 MET A O 1
ATOM 3022 N N . ALA A 1 397 ? -20.778 -29.788 31.967 1.00 27.25 397 ALA A N 1
ATOM 3023 C CA . ALA A 1 397 ? -21.303 -29.920 33.328 1.00 27.25 397 ALA A CA 1
ATOM 3024 C C . ALA A 1 397 ? -20.168 -29.843 34.383 1.00 27.25 397 ALA A C 1
ATOM 3026 O O . ALA A 1 397 ? -19.027 -30.151 34.069 1.00 27.25 397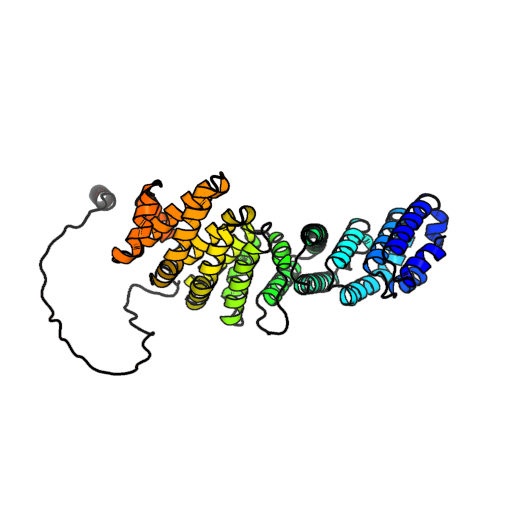 ALA A O 1
ATOM 3027 N N . ALA A 1 398 ? -20.376 -29.452 35.643 1.00 26.16 398 ALA A N 1
ATOM 3028 C CA . ALA A 1 398 ? -21.444 -29.874 36.537 1.00 26.16 398 ALA A CA 1
ATOM 3029 C C . ALA A 1 398 ? -21.652 -28.907 37.726 1.00 26.16 398 ALA A C 1
ATOM 3031 O O . ALA A 1 398 ? -20.733 -28.230 38.170 1.00 26.16 398 ALA A O 1
ATOM 3032 N N . GLU A 1 399 ? -22.893 -28.917 38.223 1.00 25.77 399 GLU A N 1
ATOM 3033 C CA . GLU A 1 399 ? -23.301 -28.791 39.632 1.00 25.77 399 GLU A CA 1
ATOM 3034 C C . GLU A 1 399 ? -22.772 -27.615 40.470 1.00 25.77 399 GLU A C 1
ATOM 3036 O O . GLU A 1 399 ? -21.692 -27.660 41.040 1.00 25.77 399 GLU A O 1
ATOM 3041 N N . THR A 1 400 ? -23.629 -26.612 40.687 1.00 26.41 400 THR A N 1
ATOM 3042 C CA . THR A 1 400 ? -24.206 -26.293 42.014 1.00 26.41 400 THR A CA 1
ATOM 3043 C C . THR A 1 400 ? -25.345 -25.288 41.807 1.00 26.41 400 THR A C 1
ATOM 3045 O O . THR A 1 400 ? -25.130 -24.133 41.445 1.00 26.41 400 THR A O 1
ATOM 3048 N N . ARG A 1 401 ? -26.594 -25.731 42.002 1.00 24.27 401 ARG A N 1
ATOM 3049 C CA . ARG A 1 401 ? -27.773 -24.853 42.031 1.00 24.27 401 ARG A CA 1
ATOM 3050 C C . ARG A 1 401 ? -27.757 -24.043 43.326 1.00 24.27 401 ARG A C 1
ATOM 3052 O O . ARG A 1 401 ? -27.987 -24.610 44.389 1.00 24.27 401 ARG A O 1
ATOM 3059 N N . VAL A 1 402 ? -27.602 -22.726 43.223 1.00 25.88 402 VAL A N 1
ATOM 3060 C CA . VAL A 1 402 ? -28.044 -21.797 44.270 1.00 25.88 402 VAL A CA 1
ATOM 3061 C C . VAL A 1 402 ? -29.086 -20.867 43.665 1.00 25.88 402 VAL A C 1
ATOM 3063 O O . VAL A 1 402 ? -28.835 -20.113 42.730 1.00 25.88 402 VAL A O 1
ATOM 3066 N N . VAL A 1 403 ? -30.301 -21.011 44.179 1.00 24.70 403 VAL A N 1
ATOM 3067 C CA . VAL A 1 403 ? -31.485 -20.224 43.857 1.00 24.70 403 VAL A CA 1
ATOM 3068 C C . VAL A 1 403 ? -31.309 -18.826 44.448 1.00 24.70 403 VAL A C 1
ATOM 3070 O O . VAL A 1 403 ? -31.309 -18.687 45.666 1.00 24.70 403 VAL A O 1
ATOM 3073 N N . TYR A 1 404 ? -31.243 -17.787 43.612 1.00 26.55 404 TYR A N 1
ATOM 3074 C CA . TYR A 1 404 ? -31.544 -16.417 44.039 1.00 26.55 404 TYR A CA 1
ATOM 3075 C C . TYR A 1 404 ? -32.868 -15.965 43.426 1.00 26.55 404 TYR A C 1
ATOM 3077 O O . TYR A 1 404 ? -32.963 -15.404 42.341 1.00 26.55 404 TYR A O 1
ATOM 3085 N N . GLN A 1 405 ? -33.909 -16.356 44.152 1.00 26.25 405 GLN A N 1
ATOM 3086 C CA . GLN A 1 405 ? -35.058 -15.557 44.557 1.00 26.25 405 GLN A CA 1
ATOM 3087 C C . GLN A 1 405 ? -35.211 -14.185 43.873 1.00 26.25 405 GLN A C 1
ATOM 3089 O O . GLN A 1 405 ? -34.507 -13.223 44.175 1.00 26.25 405 GLN A O 1
ATOM 3094 N N . GLN A 1 406 ? -36.234 -14.092 43.023 1.00 28.97 406 GLN A N 1
ATOM 3095 C CA . GLN A 1 406 ? -36.845 -12.829 42.629 1.00 28.97 406 GLN A CA 1
ATOM 3096 C C . GLN A 1 406 ? -37.344 -12.071 43.867 1.00 28.97 406 GLN A C 1
ATOM 3098 O O . GLN A 1 406 ? -38.015 -12.647 44.727 1.00 28.97 406 GLN A O 1
ATOM 3103 N N . ARG A 1 407 ? -37.061 -10.768 43.930 1.00 29.61 407 ARG A N 1
ATOM 3104 C CA . ARG A 1 407 ? -37.692 -9.809 44.847 1.00 29.61 407 ARG A CA 1
ATOM 3105 C C . ARG A 1 407 ? -37.765 -8.413 44.202 1.00 29.61 407 ARG A C 1
ATOM 3107 O O . ARG A 1 407 ? -37.105 -8.184 43.194 1.00 29.61 407 ARG A O 1
ATOM 3114 N N . PRO A 1 408 ? -38.654 -7.532 44.693 1.00 28.27 408 PRO A N 1
ATOM 3115 C CA . PRO A 1 408 ? -39.707 -6.960 43.870 1.00 28.27 408 PRO A CA 1
ATOM 3116 C C . PRO A 1 408 ? -39.528 -5.467 43.573 1.00 28.27 408 PRO A C 1
ATOM 3118 O O . PRO A 1 408 ? -38.694 -4.764 44.134 1.00 28.27 408 PRO A O 1
ATOM 3121 N N . THR A 1 409 ? -40.400 -5.000 42.688 1.00 36.66 409 THR A N 1
ATOM 3122 C CA . THR A 1 409 ? -40.675 -3.611 42.330 1.00 36.66 409 THR A CA 1
ATOM 3123 C C . THR A 1 409 ? -40.885 -2.696 43.545 1.00 36.66 409 THR A C 1
ATOM 3125 O O . THR A 1 409 ? -41.931 -2.778 44.181 1.00 36.66 409 THR A O 1
ATOM 3128 N N . SER A 1 410 ? -39.959 -1.766 43.803 1.00 35.44 410 SER A N 1
ATOM 3129 C CA . SER A 1 410 ? -40.266 -0.357 44.121 1.00 35.44 410 SER A CA 1
ATOM 3130 C C . SER A 1 410 ? -38.990 0.460 44.364 1.00 35.44 410 SER A C 1
ATOM 3132 O O . SER A 1 410 ? -38.465 0.489 45.473 1.00 35.44 410 SER A O 1
ATOM 3134 N N . GLN A 1 411 ? -38.548 1.221 43.366 1.00 31.45 411 GLN A N 1
ATOM 3135 C CA . GLN A 1 411 ? -37.984 2.547 43.622 1.00 31.45 411 GLN A CA 1
ATOM 3136 C C . GLN A 1 411 ? -38.110 3.387 42.353 1.00 31.45 411 GLN A C 1
ATOM 3138 O O . GLN A 1 411 ? -37.476 3.133 41.334 1.00 31.45 411 GLN A O 1
ATOM 3143 N N . ARG A 1 412 ? -39.025 4.357 42.411 1.00 41.84 412 ARG A N 1
ATOM 3144 C CA . ARG A 1 412 ? -39.180 5.408 41.409 1.00 41.84 412 ARG A CA 1
ATOM 3145 C C . ARG A 1 412 ? -37.920 6.272 41.440 1.00 41.84 412 ARG A C 1
ATOM 3147 O O . ARG A 1 412 ? -37.639 6.872 42.472 1.00 41.84 412 ARG A O 1
ATOM 3154 N N . VAL A 1 413 ? -37.221 6.382 40.315 1.00 42.06 413 VAL A N 1
ATOM 3155 C CA . VAL A 1 413 ? -36.276 7.473 40.046 1.00 42.06 413 VAL A CA 1
ATOM 3156 C C . VAL A 1 413 ? -36.634 8.033 38.673 1.00 42.06 413 VAL A C 1
ATOM 3158 O O . VAL A 1 413 ? -36.894 7.283 37.735 1.00 42.06 413 VAL A O 1
ATOM 3161 N N . GLY A 1 414 ? -36.821 9.351 38.638 1.00 37.00 414 GLY A N 1
ATOM 3162 C CA . GLY A 1 414 ? -37.660 10.057 37.678 1.00 37.00 414 GLY A CA 1
ATOM 3163 C C . GLY A 1 414 ? -37.170 10.053 36.233 1.00 37.00 414 GLY A C 1
ATOM 3164 O O . GLY A 1 414 ? -35.977 10.024 35.944 1.00 37.00 414 GLY A O 1
ATOM 3165 N N . LEU A 1 415 ? -38.146 10.156 35.330 1.00 35.69 415 LEU A N 1
ATOM 3166 C CA . LEU A 1 415 ? -37.959 10.556 33.941 1.00 35.69 415 LEU A CA 1
ATOM 3167 C C . LEU A 1 415 ? -37.167 11.871 33.900 1.00 35.69 415 LEU A C 1
ATOM 3169 O O . LEU A 1 415 ? -37.676 12.933 34.261 1.00 35.69 415 LEU A O 1
ATOM 3173 N N . ARG A 1 416 ? -35.908 11.792 33.467 1.00 40.91 416 ARG A N 1
ATOM 3174 C CA . ARG A 1 416 ? -35.081 12.952 33.133 1.00 40.91 416 ARG A CA 1
ATOM 3175 C C . ARG A 1 416 ? -35.569 13.454 31.772 1.00 40.91 416 ARG A C 1
ATOM 3177 O O . ARG A 1 416 ? -35.159 12.957 30.729 1.00 40.91 416 ARG A O 1
ATOM 3184 N N . ASN A 1 417 ? -36.538 14.366 31.795 1.00 41.94 417 ASN A N 1
ATOM 3185 C CA . ASN A 1 417 ? -37.054 15.012 30.592 1.00 41.94 417 ASN A CA 1
ATOM 3186 C C . ASN A 1 417 ? -35.924 15.821 29.936 1.00 41.94 417 ASN A C 1
ATOM 3188 O O . ASN A 1 417 ? -35.501 16.840 30.478 1.00 41.94 417 ASN A O 1
ATOM 3192 N N . LEU A 1 418 ? -35.451 15.378 28.769 1.00 42.62 418 LEU A N 1
ATOM 3193 C CA . LEU A 1 418 ? -34.720 16.230 27.832 1.00 42.62 418 LEU A CA 1
ATOM 3194 C C . LEU A 1 418 ? -35.707 17.304 27.356 1.00 42.62 418 LEU A C 1
ATOM 3196 O O . LEU A 1 418 ? -36.605 17.041 26.556 1.00 42.62 418 LEU A O 1
ATOM 3200 N N . GLY A 1 419 ? -35.594 18.492 27.945 1.00 46.22 419 GLY A N 1
ATOM 3201 C CA . GLY A 1 419 ? -36.557 19.590 27.870 1.00 46.22 419 GLY A CA 1
ATOM 3202 C C . GLY A 1 419 ? -36.672 20.306 26.524 1.00 46.22 419 GLY A C 1
ATOM 3203 O O . GLY A 1 419 ? -36.864 21.512 26.534 1.00 46.22 419 GLY A O 1
ATOM 3204 N N . ASN A 1 420 ? -36.609 19.599 25.391 1.00 50.97 420 ASN A N 1
ATOM 3205 C CA . ASN A 1 420 ? -36.830 20.189 24.064 1.00 50.97 420 ASN A CA 1
ATOM 3206 C C . ASN A 1 420 ? -37.991 19.541 23.285 1.00 50.97 420 ASN A C 1
ATOM 3208 O O . ASN A 1 420 ? -38.589 20.197 22.438 1.00 50.97 420 ASN A O 1
ATOM 3212 N N . THR A 1 421 ? -38.398 18.304 23.597 1.00 50.31 421 THR A N 1
ATOM 3213 C CA . THR A 1 421 ? -39.470 17.618 22.843 1.00 50.31 421 THR A CA 1
ATOM 3214 C C . THR A 1 421 ? -40.877 17.957 23.351 1.00 50.31 421 THR A C 1
ATOM 3216 O O . THR A 1 421 ? -41.827 18.032 22.575 1.00 50.31 421 THR A O 1
ATOM 3219 N N . CYS A 1 422 ? -41.033 18.203 24.655 1.00 53.53 422 CYS A N 1
ATOM 3220 C CA . CYS A 1 422 ? -42.325 18.554 25.255 1.00 53.53 422 CYS A CA 1
ATOM 3221 C C . CYS A 1 422 ? -42.723 20.020 25.006 1.00 53.53 422 CYS A C 1
ATOM 3223 O O . CYS A 1 422 ? -43.903 20.296 24.794 1.00 53.53 422 CYS A O 1
ATOM 3225 N N . TYR A 1 423 ? -41.760 20.946 24.945 1.00 58.81 423 TYR A N 1
ATOM 3226 C CA . TYR A 1 423 ? -42.025 22.348 24.599 1.00 58.81 423 TYR A CA 1
ATOM 3227 C C . TYR A 1 423 ? -42.546 22.484 23.160 1.00 58.81 423 TYR A C 1
ATOM 3229 O O . TYR A 1 423 ? -43.573 23.116 22.926 1.00 58.81 423 TYR A O 1
ATOM 3237 N N . MET A 1 424 ? -41.907 21.798 22.206 1.00 57.50 424 MET A N 1
ATOM 3238 C CA . MET A 1 424 ? -42.313 21.828 20.797 1.00 57.50 424 MET A CA 1
ATOM 3239 C C . MET A 1 424 ? -43.685 21.186 20.559 1.00 57.50 424 MET A C 1
ATOM 3241 O O . MET A 1 424 ? -44.487 21.743 19.814 1.00 57.50 424 MET A O 1
ATOM 3245 N N . ASN A 1 425 ? -44.013 20.089 21.253 1.00 55.91 425 ASN A N 1
ATOM 3246 C CA . ASN A 1 425 ? -45.358 19.505 21.181 1.00 55.91 425 ASN A CA 1
ATOM 3247 C C . ASN A 1 425 ? -46.435 20.429 21.766 1.00 55.91 425 ASN A C 1
ATOM 3249 O O . ASN A 1 425 ? -47.548 20.452 21.252 1.00 55.91 425 ASN A O 1
ATOM 3253 N N . SER A 1 426 ? -46.102 21.228 22.782 1.00 62.34 426 SER A N 1
ATOM 3254 C CA . SER A 1 426 ? -47.043 22.179 23.389 1.00 62.34 426 SER A CA 1
ATOM 3255 C C . SER A 1 426 ? -47.318 23.369 22.458 1.00 62.34 426 SER A C 1
ATOM 3257 O O . SER A 1 426 ? -48.455 23.813 22.335 1.00 62.34 426 SER A O 1
ATOM 3259 N N . VAL A 1 427 ? -46.289 23.852 21.750 1.00 67.81 427 VAL A N 1
ATOM 3260 C CA . VAL A 1 427 ? -46.398 24.946 20.767 1.00 67.81 427 VAL A CA 1
ATOM 3261 C C . VAL A 1 427 ? -47.130 24.498 19.498 1.00 67.81 427 VAL A C 1
ATOM 3263 O O . VAL A 1 427 ? -47.988 25.226 19.008 1.00 67.81 427 VAL A O 1
ATOM 3266 N N . ILE A 1 428 ? -46.854 23.290 18.991 1.00 68.25 428 ILE A N 1
ATOM 3267 C CA . ILE A 1 428 ? -47.564 22.733 17.828 1.00 68.25 428 ILE A CA 1
ATOM 3268 C C . ILE A 1 428 ? -49.038 22.482 18.167 1.00 68.25 428 ILE A C 1
ATOM 3270 O O . ILE A 1 428 ? -49.903 22.812 17.364 1.00 68.25 428 ILE A O 1
ATOM 3274 N N . GLN A 1 429 ? -49.345 21.968 19.363 1.00 65.81 429 GLN A N 1
ATOM 3275 C CA . GLN A 1 429 ? -50.734 21.794 19.804 1.00 65.81 429 GLN A CA 1
ATOM 3276 C C . GLN A 1 429 ? -51.458 23.134 19.980 1.00 65.81 429 GLN A C 1
ATOM 3278 O O . GLN A 1 429 ? -52.619 23.237 19.604 1.00 65.81 429 GLN A O 1
ATOM 3283 N N . ALA A 1 430 ? -50.782 24.175 20.476 1.00 68.44 430 ALA A N 1
ATOM 3284 C CA . ALA A 1 430 ? -51.369 25.511 20.583 1.00 68.44 430 ALA A CA 1
ATOM 3285 C C . ALA A 1 430 ? -51.627 26.164 19.211 1.00 68.44 430 ALA A C 1
ATOM 3287 O O . ALA A 1 430 ? -52.663 26.793 19.036 1.00 68.44 430 ALA A O 1
ATOM 3288 N N . LEU A 1 431 ? -50.728 25.979 18.234 1.00 64.31 431 LEU A N 1
ATOM 3289 C CA . LEU A 1 431 ? -50.887 26.489 16.863 1.00 64.31 431 LEU A CA 1
ATOM 3290 C C . LEU A 1 431 ? -51.930 25.710 16.046 1.00 64.31 431 LEU A C 1
ATOM 3292 O O . LEU A 1 431 ? -52.570 26.281 15.171 1.00 64.31 431 LEU A O 1
ATOM 3296 N N . PHE A 1 432 ? -52.120 24.418 16.329 1.00 59.62 432 PHE A N 1
ATOM 3297 C CA . PHE A 1 432 ? -53.100 23.572 15.638 1.00 59.62 432 PHE A CA 1
ATOM 3298 C C . PHE A 1 432 ? -54.537 23.755 16.160 1.00 59.62 432 PHE A C 1
ATOM 3300 O O . PHE A 1 432 ? -55.483 23.316 15.519 1.00 59.62 432 PHE A O 1
ATOM 3307 N N . MET A 1 433 ? -54.718 24.397 17.320 1.00 65.38 433 MET A N 1
ATOM 3308 C CA . MET A 1 433 ? -56.039 24.697 17.893 1.00 65.38 433 MET A CA 1
ATOM 3309 C C . MET A 1 433 ? -56.531 26.124 17.590 1.00 65.38 433 MET A C 1
ATOM 3311 O O . MET A 1 433 ? -57.527 26.551 18.170 1.00 65.38 433 MET A O 1
ATOM 3315 N N . THR A 1 434 ? -55.848 26.861 16.706 1.00 52.06 434 THR A N 1
ATOM 3316 C CA . THR A 1 434 ? -56.217 28.230 16.294 1.00 52.06 434 THR A CA 1
ATOM 3317 C C . THR A 1 434 ? -56.748 28.355 14.859 1.00 52.06 434 THR A C 1
ATOM 3319 O O . THR A 1 434 ? -56.736 29.464 14.332 1.00 52.06 434 THR A O 1
ATOM 3322 N N . ASP A 1 435 ? -57.262 27.274 14.264 1.00 46.88 435 ASP A N 1
ATOM 3323 C CA . ASP A 1 435 ? -58.140 27.331 13.076 1.00 46.88 435 ASP A CA 1
ATOM 3324 C C . ASP A 1 435 ? -59.569 26.878 13.416 1.00 46.88 435 ASP A C 1
ATOM 3326 O O . ASP A 1 435 ? -59.727 25.760 13.968 1.00 46.88 435 ASP A O 1
#

Sequence (435 aa):
IFDTCVEILTLYENEGAAQLAVFAFSSWAGHYKSHLRDYVTPERVTSILASQSNATLLLVWLKEALCHLNEDADIMCTLAQVLEGVLQNKLRECGGSSAFVAKLADLYAVCPTLLPQPHTRLTFTVTLMNCVASFPTPTKTEVLGHMKSVGGLVNTLWNGLRLEDILYSLNAMYAIISNTDGGSEVCPAMAHLLSLVPTVVVEALAPRIVSDPTTTDAALTATLTRLTAWLVTWPTAHATLGLWVHTLVKLLYQSGRSTVPARVTLDGVPKLMNALHIPVVRTGIVSVISTLLLSFQHSPIAFHKIIPSVTDVFSRLEREGSQSASTTLSRLATLCHTLMSLHPGHPDTYQLLMDILMKYQSPSEEDIQGLIQEHQWASAGGGPRGMVANQYGVSMAAETRVVYQQRPTSQRVGLRNLGNTCYMNSVIQALFMTD

Organism: Cherax quadricarinatus (NCBI:txid27406)

Radius of gyration: 30.03 Å; chains: 1; bounding box: 92×58×81 Å

pLDDT: mean 86.23, std 18.73, range [24.27, 98.12]

Secondary structure (DSSP, 8-state):
-HHHHHHHHHH---HHHHHHHHHHHHHHHHH-HHHHHHH--HHHHHHHHT--TTHHHHHHHHHHHHHHHTT-HHHHHHHHHHHHHHHHHHHHHHTT-HHHHHHHHHHHHH-GGGSPPTTTHHHHHHHHHHHHHTSPPP-STHHHHHHHHHHHHHHHHHHTS-HHHHHHHHHHHHHHHH---TT-PPPTTHHHHHHTS-HHHHHHHHHHHHH-TT--HHHHHHHHHHHHHHHHH-GGGHHHHHHHHHHHHHHHHHTT-THHHHHHHHHHHHHHHHHTTSGGGHHHHHHHHHHHHHS-TT-THHHHHHHHHHHHHHHHHHHH--HHHHHHHHHHHHHHHHHHHHS-S-HHHHHHHHHHHTTSPPPPHHHHHHHHHHT----TT--S----------------------------------TTHHHHHHHHHHHHT--

InterPro domains:
  IPR001394 Peptidase C19, ubiquitin carboxyl-terminal hydrolase [PF00443] (413-434)
  IPR018200 Ubiquitin specific protease, conserved site [PS00972] (414-429)
  IPR028889 Ubiquitin specific protease UPS, catalytic domain [PS50235] (413-435)
  IPR038765 Papain-like cysteine peptidase superfamily [SSF54001] (408-434)
  IPR049407 Ubiquitin carboxyl-terminal hydrolase 38-like, N-terminal domain [PF21246] (24-339)